Protein AF-0000000073275714 (afdb_homodimer)

Organism: Proteus mirabilis (strain HI4320) (NCBI:txid529507)

Secondary structure (DSSP, 8-state):
-GGGTTTTTSSPPPPHHHHHHHHHHHHHHHHT-HHHHHHHHT--HHHHHHHHHHHHHHHTS--EEE-SS-EEE-HHHHHHHHHHHHHHHHHHHHHHHHHHTS--EEEEEEE-HHHIIIIIGGGHHHHHHH-TTEEEEEEE-SSPP-TTTS--SEEEEEES---TTSEEEEEEEEEEEEEB-HHHHHHTT-TT-GGGGGGSEEEEETTSSSTT-TTHHHHHHHHHHT----S-SEEEEES-HHHHHHHHHTTS-EEEEEGGGSHHHHHTTSSB--STT--EEEEEEEEEEES-SS--HHHHHHHHHHHHHHHHH-/-TTSTTTTTSSPPPPHHHHHHHHHHHHHHHHT-HHHHHHHHT--HHHHHHHHHHHHHHHTS--EEE-SS-EEE-HHHHHHHHHHHHHHHHHHHHHHHHHHTS--EEEEEEE-HHHIIIIIGGGHHHHHHH-TTEEEEEEE-SSPP-TTTS--SEEEEEES---TTSEEEEEEEEEEEEEB-HHHHHHTT-TT-GGGGGGSEEEEETTSSSTT-TTHHHHHHHHHHT----S-SEEEEES-HHHHHHHHHTTS-EEEEEGGGSHHHHHTTSSB--STT--EEEEEEEEEEES-SS--HHHHHHHHHHHHHHHHH-

Sequence (628 aa):
MFGSSNVILRNKRLSSYQLARLHTFEATGRHLSFALAAEELSLTPSAISHRINTLEKELGIKLFNRFHRRIELTEEGERIYWALKKTLEDINQEILDIYNQEISGVLTVYSRPSIAQCWLVPRISDFTQRYPSIELNLLTGNDDINFRGYGIDLAIYFDDKHLKNLYCEDLISESIIPVCSPEYAARHELVGNIHHLANCTLLHDRQAWSNNSDFDEWRAWSEYMGLGLFPNKSNICFDRSDLAVIAAVNHSGVAMGRKRLIQKQLANNELIVPFDNCEFFCAQRYYLVTRDEKSNAKVQLFIQWLKKQILQGMMFGSSNVILRNKRLSSYQLARLHTFEATGRHLSFALAAEELSLTPSAISHRINTLEKELGIKLFNRFHRRIELTEEGERIYWALKKTLEDINQEILDIYNQEISGVLTVYSRPSIAQCWLVPRISDFTQRYPSIELNLLTGNDDINFRGYGIDLAIYFDDKHLKNLYCEDLISESIIPVCSPEYAARHELVGNIHHLANCTLLHDRQAWSNNSDFDEWRAWSEYMGLGLFPNKSNICFDRSDLAVIAAVNHSGVAMGRKRLIQKQLANNELIVPFDNCEFFCAQRYYLVTRDEKSNAKVQLFIQWLKKQILQGM

pLDDT: mean 84.92, std 15.67, range [21.7, 98.88]

InterPro domains:
  IPR000847 LysR, HTH, N-terminal domain [PF00126] (20-78)
  IPR000847 LysR, HTH, N-terminal domain [PR00039] (34-45)
  IPR000847 LysR, HTH, N-terminal domain [PR00039] (45-55)
  IPR000847 LysR, HTH, N-terminal domain [PR00039] (55-66)
  IPR000847 LysR, HTH, N-terminal domain [PS50931] (17-74)
  IPR005119 LysR, substrate-binding [PF03466] (101-309)
  IPR011781 D-serine deaminase transcriptional activator [TIGR02036] (10-310)
  IPR036388 Winged helix-like DNA-binding domain superfamily [G3DSA:1.10.10.10] (9-97)
  IPR036390 Winged helix DNA-binding domain superfamily [SSF46785] (17-93)
  IPR058163 LysR-type transcriptional regulator, proteobacterial-type [PTHR30537] (18-310)

Structure (mmCIF, N/CA/C/O backbone):
data_AF-0000000073275714-model_v1
#
loop_
_entity.id
_entity.type
_entity.pdbx_description
1 polymer 'D-serine deaminase activator (LysR-family transcriptional regulator)'
#
loop_
_atom_site.group_PDB
_atom_site.id
_atom_site.type_symbol
_atom_site.label_atom_id
_atom_site.label_alt_id
_atom_site.label_comp_id
_atom_site.label_asym_id
_atom_site.label_entity_id
_atom_site.label_seq_id
_atom_site.pdbx_PDB_ins_code
_atom_site.Cartn_x
_atom_site.Cartn_y
_atom_site.Cartn_z
_atom_site.occupancy
_atom_site.B_iso_or_equiv
_atom_site.auth_seq_id
_atom_site.auth_comp_id
_atom_site.auth_asym_id
_atom_site.auth_atom_id
_atom_site.pdbx_PDB_model_num
ATOM 1 N N . MET A 1 1 ? -3.967 7.305 -50.906 1 21.77 1 MET A N 1
ATOM 2 C CA . MET A 1 1 ? -3.979 5.852 -50.781 1 21.77 1 MET A CA 1
ATOM 3 C C . MET A 1 1 ? -3.658 5.438 -49.344 1 21.77 1 MET A C 1
ATOM 5 O O . MET A 1 1 ? -3.1 4.363 -49.125 1 21.77 1 MET A O 1
ATOM 9 N N . PHE A 1 2 ? -3.762 6.402 -48.344 1 28.66 2 PHE A N 1
ATOM 10 C CA . PHE A 1 2 ? -3.578 6.445 -46.906 1 28.66 2 PHE A CA 1
ATOM 11 C C . PHE A 1 2 ? -4.492 5.445 -46.219 1 28.66 2 PHE A C 1
ATOM 13 O O . PHE A 1 2 ? -4.668 5.496 -45 1 28.66 2 PHE A O 1
ATOM 20 N N . GLY A 1 3 ? -5.242 4.707 -46.969 1 31.84 3 GLY A N 1
ATOM 21 C CA . GLY A 1 3 ? -6.332 3.844 -46.562 1 31.84 3 GLY A CA 1
ATOM 22 C C . GLY A 1 3 ? -5.883 2.713 -45.656 1 31.84 3 GLY A C 1
ATOM 23 O O . GLY A 1 3 ? -6.695 2.135 -44.906 1 31.84 3 GLY A O 1
ATOM 24 N N . SER A 1 4 ? -4.785 2.082 -45.969 1 34.78 4 SER A N 1
ATOM 25 C CA . SER A 1 4 ? -4.383 0.765 -45.469 1 34.78 4 SER A CA 1
ATOM 26 C C . SER A 1 4 ? -3.824 0.842 -44.062 1 34.78 4 SER A C 1
ATOM 28 O O . SER A 1 4 ? -3.404 -0.171 -43.5 1 34.78 4 SER A O 1
ATOM 30 N N . SER A 1 5 ? -3.475 1.97 -43.625 1 36.91 5 SER A N 1
ATOM 31 C CA . 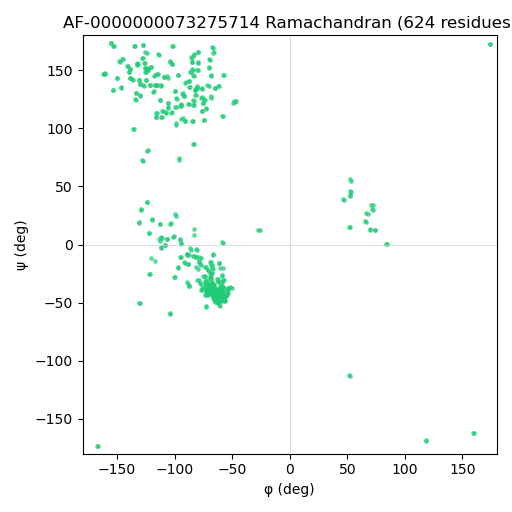SER A 1 5 ? -2.594 2.143 -42.469 1 36.91 5 SER A CA 1
ATOM 32 C C . SER A 1 5 ? -3.307 1.791 -41.188 1 36.91 5 SER A C 1
ATOM 34 O O . SER A 1 5 ? -2.672 1.669 -40.125 1 36.91 5 SER A O 1
ATOM 36 N N . ASN A 1 6 ? -4.648 2.027 -41.156 1 36.81 6 ASN A N 1
ATOM 37 C CA . ASN A 1 6 ? -5.457 1.965 -39.938 1 36.81 6 ASN A CA 1
ATOM 38 C C . ASN A 1 6 ? -5.863 0.532 -39.625 1 36.81 6 ASN A C 1
ATOM 40 O O . ASN A 1 6 ? -6.867 0.307 -38.938 1 36.81 6 ASN A O 1
ATOM 44 N N . VAL A 1 7 ? -5.316 -0.442 -40.219 1 35.78 7 VAL A N 1
ATOM 45 C CA . VAL A 1 7 ? -5.746 -1.837 -40.219 1 35.78 7 VAL A CA 1
ATOM 46 C C . VAL A 1 7 ? -5.688 -2.387 -38.781 1 35.78 7 VAL A C 1
ATOM 48 O O . VAL A 1 7 ? -6.57 -3.139 -38.375 1 35.78 7 VAL A O 1
ATOM 51 N N . ILE A 1 8 ? -4.621 -2.066 -38.094 1 41.41 8 ILE A N 1
ATOM 52 C CA . ILE A 1 8 ? -4.551 -2.693 -36.781 1 41.41 8 ILE A CA 1
ATOM 53 C C . ILE A 1 8 ? -5.715 -2.213 -35.938 1 41.41 8 ILE A C 1
ATOM 55 O O . ILE A 1 8 ? -6.191 -2.943 -35.062 1 41.41 8 ILE A O 1
ATOM 59 N N . LEU A 1 9 ? -6.23 -0.969 -36.156 1 40.66 9 LEU A N 1
ATOM 60 C CA . LEU A 1 9 ? -7.262 -0.404 -35.312 1 40.66 9 LEU A CA 1
ATOM 61 C C . LEU A 1 9 ? -8.641 -0.952 -35.656 1 40.66 9 LEU A C 1
ATOM 63 O O . LEU A 1 9 ? -9.602 -0.761 -34.938 1 40.66 9 LEU A O 1
ATOM 67 N N . ARG A 1 10 ? -8.805 -1.305 -37.031 1 38.06 10 ARG A N 1
ATOM 68 C CA . ARG A 1 10 ? -10.148 -1.757 -37.375 1 38.06 10 ARG A CA 1
ATOM 69 C C . ARG A 1 10 ? -10.352 -3.215 -36.969 1 38.06 10 ARG A C 1
ATOM 71 O O . ARG A 1 10 ? -9.398 -3.982 -36.875 1 38.06 10 ARG A O 1
ATOM 78 N N . ASN A 1 11 ? -11.477 -3.58 -36.344 1 38.34 11 ASN A N 1
ATOM 79 C CA . ASN A 1 11 ? -12.008 -4.828 -35.812 1 38.34 11 ASN A CA 1
ATOM 80 C C . ASN A 1 11 ? -11.414 -6.039 -36.531 1 38.34 11 ASN A C 1
ATOM 82 O O . ASN A 1 11 ? -12.055 -7.09 -36.625 1 38.34 11 ASN A O 1
ATOM 86 N N . LYS A 1 12 ? -10.422 -5.879 -37.281 1 44.28 12 LYS A N 1
ATOM 87 C CA . LYS A 1 12 ? -9.945 -7.043 -38 1 44.28 12 LYS A CA 1
ATOM 88 C C . LYS A 1 12 ? -8.891 -7.805 -37.219 1 44.28 12 LYS A C 1
ATOM 90 O O . LYS A 1 12 ? -8.188 -7.219 -36.375 1 44.28 12 LYS A O 1
ATOM 95 N N . ARG A 1 13 ? -9.031 -9.195 -37.312 1 46.12 13 ARG A N 1
ATOM 96 C CA . ARG A 1 13 ? -8.141 -10.203 -36.75 1 46.12 13 ARG A CA 1
ATOM 97 C C . ARG A 1 13 ? -6.684 -9.898 -37.0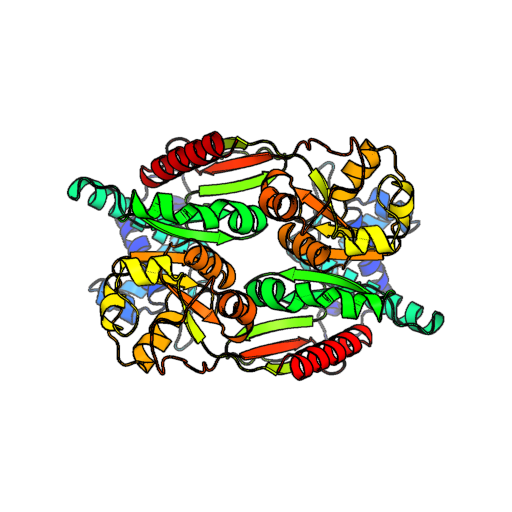94 1 46.12 13 ARG A C 1
ATOM 99 O O . ARG A 1 13 ? -6.379 -9.492 -38.219 1 46.12 13 ARG A O 1
ATOM 106 N N . LEU A 1 14 ? -5.84 -9.781 -36.094 1 54.06 14 LEU A N 1
ATOM 107 C CA . LEU A 1 14 ? -4.41 -9.609 -36.312 1 54.06 14 LEU A CA 1
ATOM 108 C C . LEU A 1 14 ? -3.9 -10.633 -37.344 1 54.06 14 LEU A C 1
ATOM 110 O O . LEU A 1 14 ? -4.211 -11.828 -37.219 1 54.06 14 LEU A O 1
ATOM 114 N N . SER A 1 15 ? -3.287 -10.18 -38.438 1 56.16 15 SER A N 1
ATOM 115 C CA . SER A 1 15 ? -2.674 -11.078 -39.406 1 56.16 15 SER A CA 1
ATOM 116 C C . SER A 1 15 ? -1.427 -11.742 -38.844 1 56.16 15 SER A C 1
ATOM 118 O O . SER A 1 15 ? -0.913 -11.32 -37.812 1 56.16 15 SER A O 1
ATOM 120 N N . SER A 1 16 ? -0.996 -12.922 -39.469 1 58.28 16 SER A N 1
ATOM 121 C CA . SER A 1 16 ? 0.219 -13.625 -39.062 1 58.28 16 SER A CA 1
ATOM 122 C C . SER A 1 16 ? 1.416 -12.68 -39.031 1 58.28 16 SER A C 1
ATOM 124 O O . SER A 1 16 ? 2.277 -12.789 -38.156 1 58.28 16 SER A O 1
ATOM 126 N N . TYR A 1 17 ? 1.44 -11.75 -39.969 1 61.88 17 TYR A N 1
ATOM 127 C CA . TYR A 1 17 ? 2.551 -10.805 -40.031 1 61.88 17 TYR A CA 1
ATOM 128 C C . TYR A 1 17 ? 2.506 -9.812 -38.875 1 61.88 17 TYR A C 1
ATOM 130 O O . TYR A 1 17 ? 3.539 -9.492 -38.281 1 61.88 17 TYR A O 1
ATOM 138 N N . GLN A 1 18 ? 1.31 -9.453 -38.594 1 61.62 18 GLN A N 1
ATOM 139 C CA . GLN A 1 18 ? 1.142 -8.531 -37.5 1 61.62 18 GLN A CA 1
ATOM 140 C C . GLN A 1 18 ? 1.51 -9.195 -36.156 1 61.62 18 GLN A C 1
ATOM 142 O O . GLN A 1 18 ? 2.133 -8.57 -35.312 1 61.62 18 GLN A O 1
ATOM 147 N N . LEU A 1 19 ? 1.17 -10.422 -36.094 1 64.62 19 LEU A N 1
ATOM 148 C CA . LEU A 1 19 ? 1.508 -11.172 -34.875 1 64.62 19 LEU A CA 1
ATOM 149 C C . LEU A 1 19 ? 3.018 -11.328 -34.75 1 64.62 19 LEU A C 1
ATOM 151 O O . LEU A 1 19 ? 3.559 -11.234 -33.625 1 64.62 19 LEU A O 1
ATOM 155 N N . ALA A 1 20 ? 3.666 -11.523 -35.844 1 72.88 20 ALA A N 1
ATOM 156 C CA . ALA A 1 20 ? 5.121 -11.648 -35.844 1 72.88 20 ALA A CA 1
ATOM 157 C C . ALA A 1 20 ? 5.781 -10.344 -35.406 1 72.88 20 ALA A C 1
ATOM 159 O O . ALA A 1 20 ? 6.766 -10.352 -34.656 1 72.88 20 ALA A O 1
ATOM 160 N N . ARG A 1 21 ? 5.211 -9.328 -35.906 1 76.12 21 ARG A N 1
ATOM 161 C CA . ARG A 1 21 ? 5.758 -8.023 -35.531 1 76.12 21 ARG A CA 1
ATOM 162 C C . ARG A 1 21 ? 5.523 -7.707 -34.062 1 76.12 21 ARG A C 1
ATOM 164 O O . ARG A 1 21 ? 6.395 -7.148 -33.406 1 76.12 21 ARG A O 1
ATOM 171 N N . LEU A 1 22 ? 4.395 -8.117 -33.625 1 75.81 22 LEU A N 1
ATOM 172 C CA . LEU A 1 22 ? 4.094 -7.922 -32.219 1 75.81 22 LEU A CA 1
ATOM 173 C C . LEU A 1 22 ? 4.996 -8.789 -31.344 1 75.81 22 LEU A C 1
ATOM 175 O O . LEU A 1 22 ? 5.434 -8.359 -30.281 1 75.81 22 LEU A O 1
ATOM 179 N N . HIS A 1 23 ? 5.207 -9.914 -31.859 1 77.56 23 HIS A N 1
ATOM 180 C CA . HIS A 1 23 ? 6.141 -10.781 -31.156 1 77.56 23 HIS A CA 1
ATOM 181 C C . HIS A 1 23 ? 7.543 -10.188 -31.125 1 77.56 23 HIS A C 1
ATOM 183 O O . HIS A 1 23 ? 8.234 -10.258 -30.109 1 77.56 23 HIS A O 1
ATOM 189 N N . THR A 1 24 ? 7.934 -9.617 -32.219 1 82 24 THR A N 1
ATOM 190 C CA . THR A 1 24 ? 9.219 -8.93 -32.312 1 82 24 THR A CA 1
ATOM 191 C C . THR A 1 24 ? 9.281 -7.781 -31.312 1 82 24 THR A C 1
ATOM 193 O O . THR A 1 24 ? 10.297 -7.586 -30.641 1 82 24 THR A O 1
ATOM 196 N N . PHE A 1 25 ? 8.203 -7.062 -31.219 1 88.06 25 PHE A N 1
ATOM 197 C CA . PHE A 1 25 ? 8.102 -5.953 -30.266 1 88.06 25 PHE A CA 1
ATOM 198 C C . PHE A 1 25 ? 8.227 -6.449 -28.828 1 88.06 25 PHE A C 1
ATOM 200 O O . PHE A 1 25 ? 8.961 -5.867 -28.031 1 88.06 25 PHE A O 1
ATOM 207 N N . GLU A 1 26 ? 7.5 -7.441 -28.578 1 81.38 26 GLU A N 1
ATOM 208 C CA . GLU A 1 26 ? 7.535 -8 -27.219 1 81.38 26 GLU A CA 1
ATOM 209 C C . GLU A 1 26 ? 8.953 -8.43 -26.844 1 81.38 26 GLU A C 1
ATOM 211 O O . GLU A 1 26 ? 9.422 -8.133 -25.75 1 81.38 26 GLU A O 1
ATOM 216 N N . ALA A 1 27 ? 9.656 -9.156 -27.672 1 82.38 27 ALA A N 1
ATOM 217 C CA . ALA A 1 27 ? 11.023 -9.602 -27.422 1 82.38 27 ALA A CA 1
ATOM 218 C C . ALA A 1 27 ? 11.969 -8.414 -27.25 1 82.38 27 ALA A C 1
ATOM 220 O O . ALA A 1 27 ? 12.805 -8.398 -26.359 1 82.38 27 ALA A O 1
ATOM 221 N N . THR A 1 28 ? 11.758 -7.453 -28.078 1 87.06 28 THR A N 1
ATOM 222 C CA . THR A 1 28 ? 12.609 -6.266 -28.031 1 87.06 28 THR A CA 1
ATOM 223 C C . THR A 1 28 ? 12.359 -5.488 -26.734 1 87.06 28 THR A C 1
ATOM 225 O O . THR A 1 28 ? 13.297 -4.996 -26.109 1 87.06 28 THR A O 1
ATOM 228 N N . GLY A 1 29 ? 11.102 -5.402 -26.438 1 85.06 29 GLY A N 1
ATOM 229 C CA . GLY A 1 29 ? 10.727 -4.723 -25.203 1 85.06 29 GLY A CA 1
ATOM 230 C C . GLY A 1 29 ? 11.227 -5.43 -23.953 1 85.06 29 GLY A C 1
ATOM 231 O O . GLY A 1 29 ? 11.633 -4.781 -22.984 1 85.06 29 GLY A O 1
ATOM 232 N N . ARG A 1 30 ? 11.156 -6.652 -24.016 1 80.31 30 ARG A N 1
ATOM 233 C CA . ARG A 1 30 ? 11.609 -7.465 -22.891 1 80.31 30 ARG A CA 1
ATOM 234 C C . ARG A 1 30 ? 13.109 -7.332 -22.688 1 80.31 30 ARG A C 1
ATOM 236 O O . ARG A 1 30 ? 13.578 -7.184 -21.562 1 80.31 30 ARG A O 1
ATOM 243 N N . HIS A 1 31 ? 13.828 -7.309 -23.703 1 79.38 31 HIS A N 1
ATOM 244 C CA . HIS A 1 31 ? 15.281 -7.234 -23.656 1 79.38 31 HIS A CA 1
ATOM 245 C C . HIS A 1 31 ? 15.758 -5.785 -23.609 1 79.38 31 HIS A C 1
ATOM 247 O O . HIS A 1 31 ? 16.906 -5.516 -23.234 1 79.38 31 HIS A O 1
ATOM 253 N N . LEU A 1 32 ? 14.852 -4.93 -23.969 1 85.69 32 LEU A N 1
ATOM 254 C CA . LEU A 1 32 ? 15.188 -3.527 -24.188 1 85.69 32 LEU A CA 1
ATOM 255 C C . LEU A 1 32 ? 16.438 -3.395 -25.031 1 85.69 32 LEU A C 1
ATOM 257 O O . LEU A 1 32 ? 17.328 -2.586 -24.734 1 85.69 32 LEU A O 1
ATOM 261 N N . SER A 1 33 ? 16.547 -4.215 -25.953 1 87.75 33 SER A N 1
ATOM 262 C CA . SER A 1 33 ? 17.688 -4.27 -26.875 1 87.75 33 SER A CA 1
ATOM 263 C C . SER A 1 33 ? 17.281 -4.871 -28.219 1 87.75 33 SER A C 1
ATOM 265 O O . SER A 1 33 ? 16.734 -5.973 -28.266 1 87.75 33 SER A O 1
ATOM 267 N N . PHE A 1 34 ? 17.688 -4.223 -29.344 1 88.81 34 PHE A N 1
ATOM 268 C CA . PHE A 1 34 ? 17.438 -4.738 -30.672 1 88.81 34 PHE A CA 1
ATOM 269 C C . PHE A 1 34 ? 18.344 -5.934 -30.969 1 88.81 34 PHE A C 1
ATOM 271 O O . PHE A 1 34 ? 17.906 -6.898 -31.609 1 88.81 34 PHE A O 1
ATOM 278 N N . ALA A 1 35 ? 19.516 -5.832 -30.406 1 89.12 35 ALA A N 1
ATOM 279 C CA . ALA A 1 35 ? 20.484 -6.895 -30.672 1 89.12 35 ALA A CA 1
ATOM 280 C C . ALA A 1 35 ? 20.078 -8.188 -29.969 1 89.12 35 ALA A C 1
ATOM 282 O O . ALA A 1 35 ? 20.109 -9.266 -30.578 1 89.12 35 ALA A O 1
ATOM 283 N N . LEU A 1 36 ? 19.672 -8.094 -28.797 1 88.62 36 LEU A N 1
ATOM 284 C CA . LEU A 1 36 ? 19.297 -9.273 -28.031 1 88.62 36 LEU A CA 1
ATOM 285 C C . LEU A 1 36 ? 18.016 -9.891 -28.562 1 88.62 36 LEU A C 1
ATOM 287 O O . LEU A 1 36 ? 17.875 -11.117 -28.609 1 88.62 36 LEU A O 1
ATOM 291 N N . ALA A 1 37 ? 17.156 -9.016 -28.938 1 89.25 37 ALA A N 1
ATOM 292 C CA . ALA A 1 37 ? 15.938 -9.508 -29.562 1 89.25 37 ALA A CA 1
ATOM 293 C C . ALA A 1 37 ? 16.234 -10.242 -30.859 1 89.25 37 ALA A C 1
ATOM 295 O O . ALA A 1 37 ? 15.625 -11.273 -31.156 1 89.25 37 ALA A O 1
ATOM 296 N N . ALA A 1 38 ? 17.141 -9.766 -31.609 1 88.56 38 ALA A N 1
ATOM 297 C CA . ALA A 1 38 ? 17.547 -10.383 -32.875 1 88.56 38 ALA A CA 1
ATOM 298 C C . ALA A 1 38 ? 18.141 -11.773 -32.625 1 88.56 38 ALA A C 1
ATOM 300 O O . ALA A 1 38 ? 17.828 -12.711 -33.375 1 88.56 38 ALA A O 1
ATOM 301 N N . GLU A 1 39 ? 18.922 -11.883 -31.656 1 86.31 39 GLU A N 1
ATOM 302 C CA . GLU A 1 39 ? 19.516 -13.164 -31.297 1 86.31 39 GLU A CA 1
ATOM 303 C C . GLU A 1 39 ? 18.438 -14.18 -30.906 1 86.31 39 GLU A C 1
ATOM 305 O O . GLU A 1 39 ? 18.453 -15.32 -31.359 1 86.31 39 GLU A O 1
ATOM 310 N N . GLU A 1 40 ? 17.5 -13.688 -30.141 1 84.06 40 GLU A N 1
ATOM 311 C CA . GLU A 1 40 ? 16.422 -14.57 -29.688 1 84.06 40 GLU A CA 1
ATOM 312 C C . GLU A 1 40 ? 15.555 -15.047 -30.844 1 84.06 40 GLU A C 1
ATOM 314 O O . GLU A 1 40 ? 15.156 -16.203 -30.891 1 84.06 40 GLU A O 1
ATOM 319 N N . LEU A 1 41 ? 15.281 -14.172 -31.734 1 83.44 41 LEU A N 1
ATOM 320 C CA . LEU A 1 41 ? 14.312 -14.461 -32.781 1 83.44 41 LEU A CA 1
ATOM 321 C C . LEU A 1 41 ? 15.016 -14.961 -34.031 1 83.44 41 LEU A C 1
ATOM 323 O O . LEU A 1 41 ? 14.359 -15.227 -35.062 1 83.44 41 LEU A O 1
ATOM 327 N N . SER A 1 42 ? 16.359 -15.141 -33.906 1 85.94 42 SER A N 1
ATOM 328 C CA . SER A 1 42 ? 17.172 -15.594 -35.031 1 85.94 42 SER A CA 1
ATOM 329 C C . SER A 1 42 ? 16.953 -14.719 -36.281 1 85.94 42 SER A C 1
ATOM 331 O O . SER A 1 42 ? 16.688 -15.227 -37.375 1 85.94 42 SER A O 1
ATOM 333 N N . LEU A 1 43 ? 16.969 -13.438 -36.031 1 84.81 43 LEU A N 1
ATOM 334 C CA . LEU A 1 43 ? 16.891 -12.398 -37.062 1 84.81 43 LEU A CA 1
ATOM 335 C C . LEU A 1 43 ? 18.062 -11.438 -36.938 1 84.81 43 LEU A C 1
ATOM 337 O O . LEU A 1 43 ? 18.859 -11.516 -36 1 84.81 43 LEU A O 1
ATOM 341 N N . THR A 1 44 ? 18.312 -10.633 -37.938 1 85.88 44 THR A N 1
ATOM 342 C CA . THR A 1 44 ? 19.312 -9.586 -37.844 1 85.88 44 THR A CA 1
ATOM 343 C C . THR A 1 44 ? 18.766 -8.367 -37.094 1 85.88 44 THR A C 1
ATOM 345 O O . THR A 1 44 ? 17.562 -8.117 -37.125 1 85.88 44 THR A O 1
ATOM 348 N N . PRO A 1 45 ? 19.672 -7.668 -36.438 1 89.88 45 PRO A N 1
ATOM 349 C CA . PRO A 1 45 ? 19.219 -6.43 -35.812 1 89.88 45 PRO A CA 1
ATOM 350 C C . PRO A 1 45 ? 18.516 -5.484 -36.781 1 89.88 45 PRO A C 1
ATOM 352 O O . PRO A 1 45 ? 17.562 -4.805 -36.406 1 89.88 45 PRO A O 1
ATOM 355 N N . SER A 1 46 ? 18.984 -5.43 -37.969 1 89.62 46 SER A N 1
ATOM 356 C CA . SER A 1 46 ? 18.344 -4.586 -38.969 1 89.62 46 SER A CA 1
ATOM 357 C C . SER A 1 46 ? 16.906 -5.035 -39.25 1 89.62 46 SER A C 1
ATOM 359 O O . SER A 1 46 ? 16.016 -4.207 -39.438 1 89.62 46 SER A O 1
ATOM 361 N N . ALA A 1 47 ? 16.719 -6.301 -39.281 1 85.62 47 ALA A N 1
ATOM 362 C CA . ALA A 1 47 ? 15.375 -6.855 -39.469 1 85.62 47 ALA A CA 1
ATOM 363 C C . ALA A 1 47 ? 14.453 -6.512 -38.312 1 85.62 47 ALA A C 1
ATOM 365 O O . ALA A 1 47 ? 13.281 -6.18 -38.5 1 85.62 47 ALA A O 1
ATOM 366 N N . ILE A 1 48 ? 15 -6.656 -37.094 1 89.5 48 ILE A N 1
ATOM 367 C CA . ILE A 1 48 ? 14.242 -6.281 -35.906 1 89.5 48 ILE A CA 1
ATOM 368 C C . ILE A 1 48 ? 13.828 -4.812 -36 1 89.5 48 ILE A C 1
ATOM 370 O O . ILE A 1 48 ? 12.664 -4.473 -35.781 1 89.5 48 ILE A O 1
ATOM 374 N N . SER A 1 49 ? 14.797 -3.992 -36.344 1 90.88 49 SER A N 1
ATOM 375 C CA . SER A 1 49 ? 14.539 -2.559 -36.469 1 90.88 49 SER A CA 1
ATOM 376 C C . SER A 1 49 ? 13.469 -2.273 -37.5 1 90.88 49 SER A C 1
ATOM 378 O O . SER A 1 49 ? 12.57 -1.463 -37.281 1 90.88 49 SER A O 1
ATOM 380 N N . HIS A 1 50 ? 13.578 -2.936 -38.531 1 88.5 50 HIS A N 1
ATOM 381 C CA . HIS A 1 50 ? 12.609 -2.756 -39.625 1 88.5 50 HIS A CA 1
ATOM 382 C C . HIS A 1 50 ? 11.211 -3.186 -39.188 1 88.5 50 HIS A C 1
ATOM 384 O O . HIS A 1 50 ? 10.234 -2.492 -39.469 1 88.5 50 HIS A O 1
ATOM 390 N N . ARG A 1 51 ? 11.109 -4.324 -38.594 1 86.06 51 ARG A N 1
ATOM 391 C CA . ARG A 1 51 ? 9.828 -4.836 -38.125 1 86.06 51 ARG A CA 1
ATOM 392 C C . ARG A 1 51 ? 9.188 -3.879 -37.125 1 86.06 51 ARG A C 1
ATOM 394 O O . ARG A 1 51 ? 7.977 -3.633 -37.188 1 86.06 51 ARG A O 1
ATOM 401 N N . ILE A 1 52 ? 10.039 -3.355 -36.219 1 89.88 52 ILE A N 1
ATOM 402 C CA . ILE A 1 52 ? 9.555 -2.432 -35.219 1 89.88 52 ILE A CA 1
ATOM 403 C C . ILE A 1 52 ? 9.086 -1.135 -35.875 1 89.88 52 ILE A C 1
ATOM 405 O O . ILE A 1 52 ? 8.023 -0.61 -35.531 1 89.88 52 ILE A O 1
ATOM 409 N N . ASN A 1 53 ? 9.883 -0.658 -36.781 1 89.62 53 ASN A N 1
ATOM 410 C CA . ASN A 1 53 ? 9.516 0.562 -37.5 1 89.62 53 ASN A CA 1
ATOM 411 C C . ASN A 1 53 ? 8.211 0.396 -38.25 1 89.62 53 ASN A C 1
ATOM 413 O O . ASN A 1 53 ? 7.367 1.297 -38.25 1 89.62 53 ASN A O 1
ATOM 417 N N . THR A 1 54 ? 8.109 -0.697 -38.875 1 83.81 54 THR A N 1
ATOM 418 C CA . THR A 1 54 ? 6.891 -0.988 -39.594 1 83.81 54 THR A CA 1
ATOM 419 C C . THR A 1 54 ? 5.688 -1.05 -38.656 1 83.81 54 THR A C 1
ATOM 421 O O . THR A 1 54 ? 4.621 -0.519 -38.969 1 83.81 54 THR A O 1
ATOM 424 N N . LEU A 1 55 ? 5.871 -1.763 -37.594 1 82.62 55 LEU A N 1
ATOM 425 C CA . LEU A 1 55 ? 4.809 -1.866 -36.594 1 82.62 55 LEU A CA 1
ATOM 426 C C . LEU A 1 55 ? 4.402 -0.486 -36.094 1 82.62 55 LEU A C 1
ATOM 428 O O . LEU A 1 55 ? 3.211 -0.189 -35.969 1 82.62 55 LEU A O 1
ATOM 432 N N . GLU A 1 56 ? 5.402 0.331 -35.781 1 87.5 56 GLU A N 1
ATOM 433 C CA . GLU A 1 56 ? 5.141 1.684 -35.281 1 87.5 56 GLU A CA 1
ATOM 434 C C . GLU A 1 56 ? 4.391 2.506 -36.344 1 87.5 56 GLU A C 1
ATOM 436 O O . GLU A 1 56 ? 3.479 3.262 -36 1 87.5 56 GLU A O 1
ATOM 441 N N . LYS A 1 57 ? 4.758 2.336 -37.531 1 80.06 57 LYS A N 1
ATOM 442 C CA . LYS A 1 57 ? 4.09 3.025 -38.625 1 80.06 57 LYS A CA 1
ATOM 443 C C . LYS A 1 57 ? 2.641 2.572 -38.781 1 80.06 57 LYS A C 1
ATOM 445 O O . LYS A 1 57 ? 1.742 3.395 -38.969 1 80.06 57 LYS A O 1
ATOM 450 N N . GLU A 1 58 ? 2.477 1.346 -38.688 1 73.88 58 GLU A N 1
ATOM 451 C CA . GLU A 1 58 ? 1.136 0.781 -38.812 1 73.88 58 GLU A CA 1
ATOM 452 C C . GLU A 1 58 ? 0.232 1.248 -37.656 1 73.88 58 GLU A C 1
ATOM 454 O O . GLU A 1 58 ? -0.959 1.49 -37.875 1 73.88 58 GLU A O 1
ATOM 459 N N . LEU A 1 59 ? 0.883 1.268 -36.5 1 72.81 59 LEU A N 1
ATOM 460 C CA . LEU A 1 59 ? 0.122 1.651 -35.312 1 72.81 59 LEU A CA 1
ATOM 461 C C . LEU A 1 59 ? -0.024 3.168 -35.25 1 72.81 59 LEU A C 1
ATOM 463 O O . LEU A 1 59 ? -0.913 3.672 -34.531 1 72.81 59 LEU A O 1
ATOM 467 N N . GLY A 1 60 ? 0.816 3.848 -35.906 1 75.81 60 GLY A N 1
ATOM 468 C CA . GLY A 1 60 ? 0.822 5.301 -35.844 1 75.81 60 GLY A CA 1
ATOM 469 C C . GLY A 1 60 ? 1.379 5.844 -34.531 1 75.81 60 GLY A C 1
ATOM 470 O O . GLY A 1 60 ? 1.077 6.977 -34.156 1 75.81 60 GLY A O 1
ATOM 471 N N . ILE A 1 61 ? 1.992 4.984 -33.781 1 79.19 61 ILE A N 1
ATOM 472 C CA . ILE A 1 61 ? 2.596 5.414 -32.531 1 79.19 61 ILE A CA 1
ATOM 473 C C . ILE A 1 61 ? 4.012 4.859 -32.406 1 79.19 61 ILE A C 1
ATOM 475 O O . ILE A 1 61 ? 4.34 3.85 -33.031 1 79.19 61 ILE A O 1
ATOM 479 N N . LYS A 1 62 ? 4.801 5.586 -31.625 1 87.5 62 LYS A N 1
ATOM 480 C CA . LYS A 1 62 ? 6.129 5.082 -31.297 1 87.5 62 LYS A CA 1
ATOM 481 C C . LYS A 1 62 ? 6.086 4.164 -30.078 1 87.5 62 LYS A C 1
ATOM 483 O O . LYS A 1 62 ? 5.379 4.438 -29.109 1 87.5 62 LYS A O 1
ATOM 488 N N . LEU A 1 63 ? 6.809 3.086 -30.266 1 87.25 63 LEU A N 1
ATOM 489 C CA . LEU A 1 63 ? 6.836 2.098 -29.188 1 87.25 63 LEU A CA 1
ATOM 490 C C . LEU A 1 63 ? 8.109 2.227 -28.359 1 87.25 63 LEU A C 1
ATOM 492 O O . LEU A 1 63 ? 8.133 1.855 -27.188 1 87.25 63 LEU A O 1
ATOM 496 N N . PHE A 1 64 ? 9.172 2.713 -29.031 1 91.06 64 PHE A N 1
ATOM 497 C CA . PHE A 1 64 ? 10.453 2.852 -28.344 1 91.06 64 PHE A CA 1
ATOM 498 C C . PHE A 1 64 ? 10.992 4.27 -28.484 1 91.06 64 PHE A C 1
ATOM 500 O O . PHE A 1 64 ? 10.852 4.891 -29.547 1 91.06 64 PHE A O 1
ATOM 507 N N . ASN A 1 65 ? 11.492 4.754 -27.312 1 86.5 65 ASN A N 1
ATOM 508 C CA . ASN A 1 65 ? 12.453 5.852 -27.375 1 86.5 65 ASN A CA 1
ATOM 509 C C . ASN A 1 65 ? 13.867 5.344 -27.609 1 86.5 65 ASN A C 1
ATOM 511 O O . ASN A 1 65 ? 14.375 4.512 -26.844 1 86.5 65 ASN A O 1
ATOM 515 N N . ARG A 1 66 ? 14.383 5.816 -28.703 1 82.94 66 ARG A N 1
ATOM 516 C CA . ARG A 1 66 ? 15.703 5.324 -29.078 1 82.94 66 ARG A CA 1
ATOM 517 C C . ARG A 1 66 ? 16.781 6.348 -28.734 1 82.94 66 ARG A C 1
ATOM 519 O O . ARG A 1 66 ? 16.703 7.504 -29.156 1 82.94 66 ARG A O 1
ATOM 526 N N . PHE A 1 67 ? 17.578 5.988 -27.859 1 78.25 67 PHE A N 1
ATOM 527 C CA . PHE A 1 67 ? 18.766 6.766 -27.531 1 78.25 67 PHE A CA 1
ATOM 528 C C . PHE A 1 67 ? 20.016 6.141 -28.141 1 78.25 67 PHE A C 1
ATOM 530 O O . PHE A 1 67 ? 19.922 5.137 -28.844 1 78.25 67 PHE A O 1
ATOM 537 N N . HIS A 1 68 ? 21.188 6.852 -28.078 1 74.12 68 HIS A N 1
ATOM 538 C CA . HIS A 1 68 ? 22.391 6.387 -28.75 1 74.12 68 HIS A CA 1
ATOM 539 C C . HIS A 1 68 ? 22.75 4.961 -28.328 1 74.12 68 HIS A C 1
ATOM 541 O O . HIS A 1 68 ? 23.094 4.129 -29.172 1 74.12 68 HIS A O 1
ATOM 547 N N . ARG A 1 69 ? 22.656 4.531 -27.078 1 75.5 69 ARG A N 1
ATOM 548 C CA . ARG A 1 69 ? 23.078 3.191 -26.688 1 75.5 69 ARG A CA 1
ATOM 549 C C . ARG A 1 69 ? 22 2.492 -25.859 1 75.5 69 ARG A C 1
ATOM 551 O O . ARG A 1 69 ? 22.281 1.513 -25.172 1 75.5 69 ARG A O 1
ATOM 558 N N . ARG A 1 70 ? 20.906 2.979 -25.984 1 80 70 ARG A N 1
ATOM 559 C CA . ARG A 1 70 ? 19.875 2.307 -25.203 1 80 70 ARG A CA 1
ATOM 560 C C . ARG A 1 70 ? 18.484 2.631 -25.734 1 80 70 ARG A C 1
ATOM 562 O O . ARG A 1 70 ? 18.297 3.629 -26.438 1 80 70 ARG A O 1
ATOM 569 N N . ILE A 1 71 ? 17.547 1.608 -25.594 1 85.81 71 ILE A N 1
ATOM 570 C CA . ILE A 1 71 ? 16.156 1.87 -25.953 1 85.81 71 ILE A CA 1
ATOM 571 C C . ILE A 1 71 ? 15.273 1.769 -24.703 1 85.81 71 ILE A C 1
ATOM 573 O O . ILE A 1 71 ? 15.617 1.067 -23.75 1 85.81 71 ILE A O 1
ATOM 577 N N . GLU A 1 72 ? 14.234 2.584 -24.688 1 86 72 GLU A N 1
ATOM 578 C CA . GLU A 1 72 ? 13.203 2.535 -23.641 1 86 72 GLU A CA 1
ATOM 579 C C . GLU A 1 72 ? 11.805 2.506 -24.25 1 86 72 GLU A C 1
ATOM 581 O O . GLU A 1 72 ? 11.578 3.08 -25.328 1 86 72 GLU A O 1
ATOM 586 N N . LEU A 1 73 ? 11.008 1.738 -23.625 1 85.62 73 LEU A N 1
ATOM 587 C CA . LEU A 1 73 ? 9.617 1.763 -24.062 1 85.62 73 LEU A CA 1
ATOM 588 C C . LEU A 1 73 ? 9.008 3.148 -23.875 1 85.62 73 LEU A C 1
ATOM 590 O O . LEU A 1 73 ? 9.281 3.818 -22.875 1 85.62 73 LEU A O 1
ATOM 594 N N . THR A 1 74 ? 8.25 3.633 -24.891 1 81.5 74 THR A N 1
ATOM 595 C CA . THR A 1 74 ? 7.395 4.793 -24.688 1 81.5 74 THR A CA 1
ATOM 596 C C . THR A 1 74 ? 6.258 4.453 -23.719 1 81.5 74 THR A C 1
ATOM 598 O O . THR A 1 74 ? 6.066 3.291 -23.359 1 81.5 74 THR A O 1
ATOM 601 N N . GLU A 1 75 ? 5.527 5.41 -23.266 1 72.06 75 GLU A N 1
ATOM 602 C CA . GLU A 1 75 ? 4.359 5.152 -22.422 1 72.06 75 GLU A CA 1
ATOM 603 C C . GLU A 1 75 ? 3.369 4.227 -23.125 1 72.06 75 GLU A C 1
ATOM 605 O O . GLU A 1 75 ? 2.855 3.285 -22.516 1 72.06 75 GLU A O 1
ATOM 610 N N . GLU A 1 76 ? 3.172 4.559 -24.375 1 72.94 76 GLU A N 1
ATOM 611 C CA . GLU A 1 76 ? 2.289 3.721 -25.188 1 72.94 76 GLU A CA 1
ATOM 612 C C . GLU A 1 76 ? 2.889 2.334 -25.406 1 72.94 76 GLU A C 1
ATOM 614 O O . GLU A 1 76 ? 2.172 1.33 -25.359 1 72.94 76 GLU A O 1
ATOM 619 N N . GLY A 1 77 ? 4.168 2.334 -25.578 1 79.56 77 GLY A N 1
ATOM 620 C CA . GLY A 1 77 ? 4.863 1.066 -25.719 1 79.56 77 GLY A CA 1
ATOM 621 C C . GLY A 1 77 ? 4.758 0.177 -24.5 1 79.56 77 GLY A C 1
ATOM 622 O O . GLY A 1 77 ? 4.578 -1.036 -24.625 1 79.56 77 GLY A O 1
ATOM 623 N N . GLU A 1 78 ? 4.836 0.786 -23.406 1 76.5 78 GLU A N 1
ATOM 624 C CA . GLU A 1 78 ? 4.738 0.038 -22.156 1 76.5 78 GLU A CA 1
ATOM 625 C C . GLU A 1 78 ? 3.363 -0.601 -22 1 76.5 78 GLU A C 1
ATOM 627 O O . GLU A 1 78 ? 3.254 -1.762 -21.594 1 76.5 78 GLU A O 1
ATOM 632 N N . ARG A 1 79 ? 2.369 0.112 -22.328 1 69 79 ARG A N 1
ATOM 633 C CA . ARG A 1 79 ? 1.008 -0.404 -22.234 1 69 79 ARG A CA 1
ATOM 634 C C . ARG A 1 79 ? 0.811 -1.588 -23.188 1 69 79 ARG A C 1
ATOM 636 O O . ARG A 1 79 ? 0.257 -2.615 -22.781 1 69 79 ARG A O 1
ATOM 643 N N . ILE A 1 80 ? 1.291 -1.416 -24.422 1 71.88 80 ILE A N 1
ATOM 644 C CA . ILE A 1 80 ? 1.142 -2.465 -25.438 1 71.88 80 ILE A CA 1
ATOM 645 C C . ILE A 1 80 ? 2.002 -3.668 -25.047 1 71.88 80 ILE A C 1
ATOM 647 O O . ILE A 1 80 ? 1.588 -4.816 -25.234 1 71.88 80 ILE A O 1
ATOM 651 N N . TYR A 1 81 ? 3.16 -3.375 -24.5 1 78.31 81 TYR A N 1
ATOM 652 C CA . TYR A 1 81 ? 4.059 -4.445 -24.094 1 78.31 81 TYR A CA 1
ATOM 653 C C . TYR A 1 81 ? 3.41 -5.324 -23.031 1 78.31 81 TYR A C 1
ATOM 655 O O . TYR A 1 81 ? 3.387 -6.551 -23.156 1 78.31 81 TYR A O 1
ATOM 663 N N . TRP A 1 82 ? 2.826 -4.738 -22.172 1 67.25 82 TRP A N 1
ATOM 664 C CA . TRP A 1 82 ? 2.229 -5.508 -21.078 1 67.25 82 TRP A CA 1
ATOM 665 C C . TRP A 1 82 ? 1.006 -6.277 -21.562 1 67.25 82 TRP A C 1
ATOM 667 O O . TRP A 1 82 ? 0.789 -7.426 -21.172 1 67.25 82 TRP A O 1
ATOM 677 N N . ALA A 1 83 ? 0.277 -5.645 -22.375 1 66.62 83 ALA A N 1
ATOM 678 C CA . ALA A 1 83 ? -0.873 -6.328 -22.969 1 66.62 83 ALA A CA 1
ATOM 679 C C . ALA A 1 83 ? -0.432 -7.535 -23.781 1 66.62 83 ALA A C 1
ATOM 681 O O . ALA A 1 83 ? -1.021 -8.617 -23.688 1 66.62 83 ALA A O 1
ATOM 682 N N . LEU A 1 84 ? 0.601 -7.32 -24.594 1 67.62 84 LEU A N 1
ATOM 683 C CA . LEU A 1 84 ? 1.123 -8.398 -25.422 1 67.62 84 LEU A CA 1
ATOM 684 C C . LEU A 1 84 ? 1.72 -9.508 -24.578 1 67.62 84 LEU A C 1
ATOM 686 O O . LEU A 1 84 ? 1.472 -10.688 -24.828 1 67.62 84 LEU A O 1
ATOM 690 N N . LYS A 1 85 ? 2.496 -9.117 -23.672 1 70.56 85 LYS A N 1
ATOM 691 C CA . LYS A 1 85 ? 3.109 -10.094 -22.781 1 70.56 85 LYS A CA 1
ATOM 692 C C . LYS A 1 85 ? 2.051 -10.953 -22.094 1 70.56 85 LYS A C 1
ATOM 694 O O . LYS A 1 85 ? 2.154 -12.188 -22.094 1 70.56 85 LYS A O 1
ATOM 699 N N . LYS A 1 86 ? 1.081 -10.359 -21.656 1 66 86 LYS A N 1
ATOM 700 C CA . LYS A 1 86 ? 0.001 -11.078 -21 1 66 86 LYS A CA 1
ATOM 701 C C . LYS A 1 86 ? -0.694 -12.039 -21.953 1 66 86 LYS A C 1
ATOM 703 O O . LYS A 1 86 ? -0.94 -13.203 -21.609 1 66 86 LYS A O 1
ATOM 708 N N . THR A 1 87 ? -1.009 -11.516 -23.109 1 60.53 87 THR A N 1
ATOM 709 C CA . THR A 1 87 ? -1.713 -12.328 -24.109 1 60.53 87 THR A CA 1
ATOM 710 C C . THR A 1 87 ? -0.883 -13.547 -24.5 1 60.53 87 THR A C 1
ATOM 712 O O . THR A 1 87 ? -1.397 -14.664 -24.531 1 60.53 87 THR A O 1
ATOM 715 N N . LEU A 1 88 ? 0.31 -13.297 -24.781 1 64.19 88 LEU A N 1
ATOM 716 C CA . LEU A 1 88 ? 1.184 -14.391 -25.188 1 64.19 88 LEU A CA 1
ATOM 717 C C . LEU A 1 88 ? 1.366 -15.391 -24.047 1 64.19 88 LEU A C 1
ATOM 719 O O . LEU A 1 88 ? 1.373 -16.609 -24.281 1 64.19 88 LEU A O 1
ATOM 723 N N . GLU A 1 89 ? 1.478 -14.867 -22.875 1 64.06 89 GLU A N 1
ATOM 724 C CA . GLU A 1 89 ? 1.606 -15.727 -21.703 1 64.06 89 GLU A CA 1
ATOM 725 C C . GLU A 1 89 ? 0.339 -16.547 -21.469 1 64.06 89 GLU A C 1
ATOM 727 O O . GLU A 1 89 ? 0.411 -17.734 -21.125 1 64.06 89 GLU A O 1
ATOM 732 N N . ASP A 1 90 ? -0.74 -15.922 -21.734 1 63.09 90 ASP A N 1
ATOM 733 C CA . ASP A 1 90 ? -2.016 -16.625 -21.578 1 63.09 90 ASP A CA 1
ATOM 734 C C . ASP A 1 90 ? -2.137 -17.781 -22.562 1 63.09 90 ASP A C 1
ATOM 736 O O . ASP A 1 90 ? -2.574 -18.875 -22.188 1 63.09 90 ASP A O 1
ATOM 740 N N . ILE A 1 91 ? -1.755 -17.5 -23.812 1 57.38 91 ILE A N 1
ATOM 741 C CA . ILE A 1 91 ? -1.823 -18.531 -24.844 1 57.38 91 ILE A CA 1
ATOM 742 C C . ILE A 1 91 ? -0.888 -19.688 -24.484 1 57.38 91 ILE A C 1
ATOM 744 O O . ILE A 1 91 ? -1.279 -20.844 -24.562 1 57.38 91 ILE A O 1
ATOM 748 N N . ASN A 1 92 ? 0.271 -19.312 -24.156 1 58.88 92 ASN A N 1
ATOM 749 C CA . ASN A 1 92 ? 1.244 -20.328 -23.781 1 58.88 92 ASN A CA 1
ATOM 750 C C . ASN A 1 92 ? 0.756 -21.156 -22.594 1 58.88 92 ASN A C 1
ATOM 752 O O . ASN A 1 92 ? 0.932 -22.375 -22.578 1 58.88 92 ASN A O 1
ATOM 756 N N . GLN A 1 93 ? 0.159 -20.453 -21.734 1 61.66 93 GLN A N 1
ATOM 757 C CA . GLN A 1 93 ? -0.335 -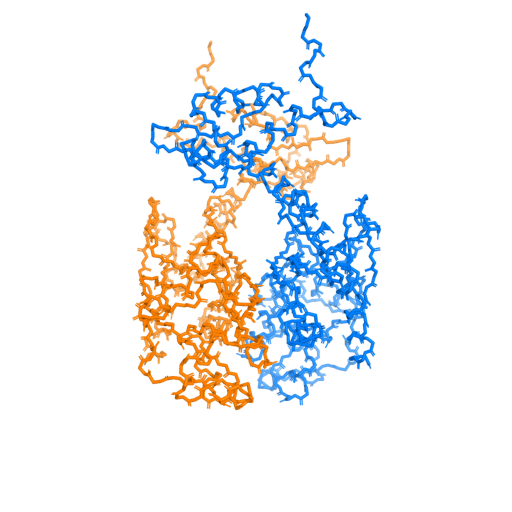21.125 -20.547 1 61.66 93 GLN A CA 1
ATOM 758 C C . GLN A 1 93 ? -1.458 -22.094 -20.891 1 61.66 93 GLN A C 1
ATOM 760 O O . GLN A 1 93 ? -1.511 -23.203 -20.359 1 61.66 93 GLN A O 1
ATOM 765 N N . GLU A 1 94 ? -2.277 -21.688 -21.688 1 55.66 94 GLU A N 1
ATOM 766 C CA . GLU A 1 94 ? -3.365 -22.578 -22.109 1 55.66 94 GLU A CA 1
ATOM 767 C C . GLU A 1 94 ? -2.828 -23.844 -22.766 1 55.66 94 GLU A C 1
ATOM 769 O O . GLU A 1 94 ? -3.342 -24.938 -22.516 1 55.66 94 GLU A O 1
ATOM 774 N N . ILE A 1 95 ? -1.872 -23.656 -23.547 1 51.91 95 ILE A N 1
ATOM 775 C CA . ILE A 1 95 ? -1.247 -24.781 -24.234 1 51.91 95 ILE A CA 1
ATOM 776 C C . ILE A 1 95 ? -0.612 -25.719 -23.203 1 51.91 95 ILE A C 1
ATOM 778 O O . ILE A 1 95 ? -0.812 -26.938 -23.25 1 51.91 95 ILE A O 1
ATOM 782 N N . LEU A 1 96 ? 0.059 -25.109 -22.281 1 55.62 96 LEU A N 1
ATOM 783 C CA . LEU A 1 96 ? 0.729 -25.891 -21.25 1 55.62 96 LEU A CA 1
ATOM 784 C C . LEU A 1 96 ? -0.287 -26.609 -20.375 1 55.62 96 LEU A C 1
ATOM 786 O O . LEU A 1 96 ? -0.076 -27.766 -20 1 55.62 96 LEU A O 1
ATOM 790 N N . ASP A 1 97 ? -1.282 -25.953 -20.062 1 59.66 97 ASP A N 1
ATOM 791 C CA . ASP A 1 97 ? -2.324 -26.531 -19.219 1 59.66 97 ASP A CA 1
ATOM 792 C C . ASP A 1 97 ? -2.951 -27.75 -19.891 1 59.66 97 ASP A C 1
ATOM 794 O O . ASP A 1 97 ? -3.287 -28.734 -19.203 1 59.66 97 ASP A O 1
ATOM 798 N N . ILE A 1 98 ? -3.113 -27.688 -21.094 1 50.28 98 ILE A N 1
ATOM 799 C CA . ILE A 1 98 ? -3.668 -28.812 -21.859 1 50.28 98 ILE A CA 1
ATOM 800 C C . ILE A 1 98 ? -2.697 -29.984 -21.828 1 50.28 98 ILE A C 1
ATOM 802 O O . ILE A 1 98 ? -3.107 -31.125 -21.625 1 50.28 98 ILE A O 1
ATOM 806 N N . TYR A 1 99 ? -1.5 -29.656 -21.938 1 52.44 99 TYR A N 1
ATOM 807 C CA . TYR A 1 99 ? -0.491 -30.719 -21.969 1 52.44 99 TYR A CA 1
ATOM 808 C C . TYR A 1 99 ? -0.308 -31.344 -20.594 1 52.44 99 TYR A C 1
ATOM 810 O O . TYR A 1 99 ? -0.159 -32.562 -20.469 1 52.44 99 TYR A O 1
ATOM 818 N N . ASN A 1 100 ? -0.267 -30.469 -19.625 1 59.88 100 ASN A N 1
ATOM 819 C CA . ASN A 1 100 ? 0.066 -30.938 -18.281 1 59.88 100 ASN A CA 1
ATOM 820 C C . ASN A 1 100 ? -1.173 -31.422 -17.531 1 59.88 100 ASN A C 1
ATOM 822 O O . ASN A 1 100 ? -1.062 -32 -16.438 1 59.88 100 ASN A O 1
ATOM 826 N N . GLN A 1 101 ? -2.27 -31.297 -18.141 1 59.81 101 GLN A N 1
ATOM 827 C CA . GLN A 1 101 ? -3.533 -31.672 -17.516 1 59.81 101 GLN A CA 1
ATOM 828 C C . GLN A 1 101 ? -3.682 -31.031 -16.141 1 59.81 101 GLN A C 1
ATOM 830 O O . GLN A 1 101 ? -4.156 -31.656 -15.203 1 59.81 101 GLN A O 1
ATOM 835 N N . GLU A 1 102 ? -2.812 -30.016 -15.891 1 71.81 102 GLU A N 1
ATOM 836 C CA . GLU A 1 102 ? -2.92 -29.234 -14.656 1 71.81 102 GLU A CA 1
ATOM 837 C C . GLU A 1 102 ? -2.914 -27.734 -14.938 1 71.81 102 GLU A C 1
ATOM 839 O O . GLU A 1 102 ? -2.207 -27.281 -15.836 1 71.81 102 GLU A O 1
ATOM 844 N N . ILE A 1 103 ? -3.773 -27.156 -14.227 1 78.19 103 ILE A N 1
ATOM 845 C CA . ILE A 1 103 ? -3.83 -25.703 -14.391 1 78.19 103 ILE A CA 1
ATOM 846 C C . ILE A 1 103 ? -2.602 -25.062 -13.742 1 78.19 103 ILE A C 1
ATOM 848 O O . ILE A 1 103 ? -2.297 -25.328 -12.578 1 78.19 103 ILE A O 1
ATOM 852 N N . SER A 1 104 ? -1.818 -24.438 -14.555 1 80.69 104 SER A N 1
ATOM 853 C CA . SER A 1 104 ? -0.569 -23.859 -14.078 1 80.69 104 SER A CA 1
ATOM 854 C C . SER A 1 104 ? -0.378 -22.438 -14.625 1 80.69 104 SER A C 1
ATOM 856 O O . SER A 1 104 ? -1.197 -21.953 -15.406 1 80.69 104 SER A O 1
ATOM 858 N N . GLY A 1 105 ? 0.672 -21.734 -14.086 1 86.31 105 GLY A N 1
ATOM 859 C CA . GLY A 1 105 ? 1.008 -20.406 -14.586 1 86.31 105 GLY A CA 1
ATOM 860 C C . GLY A 1 105 ? 0.877 -19.328 -13.531 1 86.31 105 GLY A C 1
ATOM 861 O O . GLY A 1 105 ? 0.726 -19.625 -12.344 1 86.31 105 GLY A O 1
ATOM 862 N N . VAL A 1 106 ? 0.935 -18.078 -14.055 1 87.56 106 VAL A N 1
ATOM 863 C CA . VAL A 1 106 ? 0.925 -16.938 -13.148 1 87.56 106 VAL A CA 1
ATOM 864 C C . VAL A 1 106 ? -0.483 -16.344 -13.062 1 87.56 106 VAL A C 1
ATOM 866 O O . VAL A 1 106 ? -1.149 -16.172 -14.086 1 87.56 106 VAL A O 1
ATOM 869 N N . LEU A 1 107 ? -0.946 -16.234 -11.914 1 92.75 107 LEU A N 1
ATOM 870 C CA . LEU A 1 107 ? -2.191 -15.523 -11.633 1 92.75 107 LEU A CA 1
ATOM 871 C C . LEU A 1 107 ? -1.916 -14.195 -10.938 1 92.75 107 LEU A C 1
ATOM 873 O O . LEU A 1 107 ? -1.422 -14.18 -9.805 1 92.75 107 LEU A O 1
ATOM 877 N N . THR A 1 108 ? -2.205 -13.102 -11.586 1 93 108 THR A N 1
ATOM 878 C CA . THR A 1 108 ? -1.984 -11.773 -11.023 1 93 108 THR A CA 1
ATOM 879 C C . THR A 1 108 ? -3.283 -11.203 -10.469 1 93 108 THR A C 1
ATOM 881 O O . THR A 1 108 ? -4.25 -11.008 -11.211 1 93 108 THR A O 1
ATOM 884 N N . VAL A 1 109 ? -3.254 -10.953 -9.172 1 95.62 109 VAL A N 1
ATOM 885 C CA . VAL A 1 109 ? -4.41 -10.406 -8.469 1 95.62 109 VAL A CA 1
ATOM 886 C C . VAL A 1 109 ? -4.102 -8.984 -7.996 1 95.62 109 VAL A C 1
ATOM 888 O O . VAL A 1 109 ? -3.088 -8.75 -7.336 1 95.62 109 VAL A O 1
ATOM 891 N N . TYR A 1 110 ? -4.918 -8.047 -8.383 1 95.12 110 TYR A N 1
ATOM 892 C CA . TYR A 1 110 ? -4.867 -6.688 -7.859 1 95.12 110 TYR A CA 1
ATOM 893 C C . TYR A 1 110 ? -5.918 -6.477 -6.781 1 95.12 110 TYR A C 1
ATOM 895 O O . TYR A 1 110 ? -7.078 -6.867 -6.949 1 95.12 110 TYR A O 1
ATOM 903 N N . SER A 1 111 ? -5.48 -5.91 -5.691 1 95.56 111 SER A N 1
ATOM 904 C CA . SER A 1 111 ? -6.41 -5.734 -4.578 1 95.56 111 SER A CA 1
ATOM 905 C C . SER A 1 111 ? -6.199 -4.395 -3.885 1 95.56 111 SER A C 1
ATOM 907 O O . SER A 1 111 ? -5.102 -3.828 -3.938 1 95.56 111 SER A O 1
ATOM 909 N N . ARG A 1 112 ? -7.309 -3.934 -3.273 1 95.81 112 ARG A N 1
ATOM 910 C CA . ARG A 1 112 ? -7.117 -2.867 -2.297 1 95.81 112 ARG A CA 1
ATOM 911 C C . ARG A 1 112 ? -6.156 -3.299 -1.194 1 95.81 112 ARG A C 1
ATOM 913 O O . ARG A 1 112 ? -6.188 -4.445 -0.749 1 95.81 112 ARG A O 1
ATOM 920 N N . PRO A 1 113 ? -5.383 -2.344 -0.715 1 96.75 113 PRO A N 1
ATOM 921 C CA . PRO A 1 113 ? -4.297 -2.717 0.195 1 96.75 113 PRO A CA 1
ATOM 922 C C . PRO A 1 113 ? -4.805 -3.346 1.49 1 96.75 113 PRO A C 1
ATOM 924 O O . PRO A 1 113 ? -4.254 -4.352 1.949 1 96.75 113 PRO A O 1
ATOM 927 N N . SER A 1 114 ? -5.809 -2.857 2.09 1 97.38 114 SER A N 1
ATOM 928 C CA . SER A 1 114 ? -6.207 -3.26 3.434 1 97.38 114 SER A CA 1
ATOM 929 C C . SER A 1 114 ? -6.797 -4.668 3.439 1 97.38 114 SER A C 1
ATOM 931 O O . SER A 1 114 ? -6.551 -5.445 4.363 1 97.38 114 SER A O 1
ATOM 933 N N . ILE A 1 115 ? -7.586 -5.027 2.424 1 96.69 115 ILE A N 1
ATOM 934 C CA . ILE A 1 115 ? -8.133 -6.379 2.398 1 96.69 115 ILE A CA 1
ATOM 935 C C . ILE A 1 115 ? -7.027 -7.375 2.057 1 96.69 115 ILE A C 1
ATOM 937 O O . ILE A 1 115 ? -7.023 -8.5 2.557 1 96.69 115 ILE A O 1
ATOM 941 N N . ALA A 1 116 ? -6.113 -6.977 1.173 1 97.38 116 ALA A N 1
ATOM 942 C CA . ALA A 1 116 ? -4.965 -7.836 0.893 1 97.38 116 ALA A CA 1
ATOM 943 C C . ALA A 1 116 ? -4.203 -8.164 2.172 1 97.38 116 ALA A C 1
ATOM 945 O O . ALA A 1 116 ? -3.938 -9.336 2.459 1 97.38 116 ALA A O 1
ATOM 946 N N . GLN A 1 117 ? -3.945 -7.145 2.91 1 96.81 117 GLN A N 1
ATOM 947 C CA . GLN A 1 117 ? -3.109 -7.27 4.098 1 96.81 117 GLN A CA 1
ATOM 948 C C . GLN A 1 117 ? -3.836 -8.023 5.207 1 96.81 117 GLN A C 1
ATOM 950 O O . GLN A 1 117 ? -3.258 -8.898 5.852 1 96.81 117 GLN A O 1
ATOM 955 N N . CYS A 1 118 ? -5.055 -7.738 5.41 1 97 118 CYS A N 1
ATOM 956 C CA . CYS A 1 118 ? -5.723 -8.141 6.648 1 97 118 CYS A CA 1
ATOM 957 C C . CYS A 1 118 ? -6.504 -9.43 6.453 1 97 118 CYS A C 1
ATOM 959 O O . CYS A 1 118 ? -6.832 -10.117 7.422 1 97 118 CYS A O 1
ATOM 961 N N . TRP A 1 119 ? -6.789 -9.734 5.227 1 96.5 119 TRP A N 1
ATOM 962 C CA . TRP A 1 119 ? -7.691 -10.867 5.035 1 96.5 119 TRP A CA 1
ATOM 963 C C . TRP A 1 119 ? -7.129 -11.852 4.016 1 96.5 119 TRP A C 1
ATOM 965 O O . TRP A 1 119 ? -7.051 -13.047 4.277 1 96.5 119 TRP A O 1
ATOM 975 N N . LEU A 1 120 ? -6.707 -11.398 2.842 1 97.12 120 LEU A N 1
ATOM 976 C CA . LEU A 1 120 ? -6.336 -12.25 1.721 1 97.12 120 LEU A CA 1
ATOM 977 C C . LEU A 1 120 ? -5 -12.945 1.983 1 97.12 120 LEU A C 1
ATOM 979 O O . LEU A 1 120 ? -4.918 -14.172 1.954 1 97.12 120 LEU A O 1
ATOM 983 N N . VAL A 1 121 ? -3.965 -12.219 2.312 1 98.06 121 VAL A N 1
ATOM 984 C CA . VAL A 1 121 ? -2.604 -12.734 2.42 1 98.06 121 VAL A CA 1
ATOM 985 C C . VAL A 1 121 ? -2.514 -13.719 3.584 1 98.06 121 VAL A C 1
ATOM 987 O O . VAL A 1 121 ? -1.886 -14.773 3.467 1 98.06 121 VAL A O 1
ATOM 990 N N . PRO A 1 122 ? -3.158 -13.445 4.676 1 97.31 122 PRO A N 1
ATOM 991 C CA . PRO A 1 122 ? -3.098 -14.398 5.789 1 97.31 122 PRO A CA 1
ATOM 992 C C . PRO A 1 122 ? -3.67 -15.766 5.434 1 97.31 122 PRO A C 1
ATOM 994 O O . PRO A 1 122 ? -3.387 -16.75 6.117 1 97.31 122 PRO A O 1
ATOM 997 N N . ARG A 1 123 ? -4.41 -15.812 4.348 1 96.56 123 ARG A N 1
ATOM 998 C CA . ARG A 1 123 ? -5.102 -17.047 4.004 1 96.56 123 ARG A CA 1
ATOM 999 C C . ARG A 1 123 ? -4.516 -17.672 2.744 1 96.56 123 ARG A C 1
ATOM 1001 O O . ARG A 1 123 ? -4.918 -18.766 2.342 1 96.56 123 ARG A O 1
ATOM 1008 N N . ILE A 1 124 ? -3.562 -17.031 2.145 1 96.75 124 ILE A N 1
ATOM 1009 C CA . ILE A 1 124 ? -3.18 -17.375 0.777 1 96.75 124 ILE A CA 1
ATOM 1010 C C . ILE A 1 124 ? -2.475 -18.719 0.758 1 96.75 124 ILE A C 1
ATOM 1012 O O . ILE A 1 124 ? -2.391 -19.375 -0.288 1 96.75 124 ILE A O 1
ATOM 1016 N N . SER A 1 125 ? -1.911 -19.172 1.896 1 95 125 SER A N 1
ATOM 1017 C CA . SER A 1 125 ? -1.229 -20.453 1.983 1 95 125 SER A CA 1
ATOM 1018 C C . SER A 1 125 ? -2.158 -21.609 1.603 1 95 125 SER A C 1
ATOM 1020 O O . SER A 1 125 ? -1.729 -22.578 0.979 1 95 125 SER A O 1
ATOM 1022 N N . ASP A 1 126 ? -3.412 -21.469 1.988 1 95.5 126 ASP A N 1
ATOM 1023 C CA . ASP A 1 126 ? -4.387 -22.5 1.652 1 95.5 126 ASP A CA 1
ATOM 1024 C C . ASP A 1 126 ? -4.504 -22.672 0.139 1 95.5 126 ASP A C 1
ATOM 1026 O O . ASP A 1 126 ? -4.551 -23.797 -0.361 1 95.5 126 ASP A O 1
ATOM 1030 N N . PHE A 1 127 ? -4.582 -21.656 -0.574 1 96.5 127 PHE A N 1
ATOM 1031 C CA . PHE A 1 127 ? -4.691 -21.703 -2.027 1 96.5 127 PHE A CA 1
ATOM 1032 C C . PHE A 1 127 ? -3.43 -22.297 -2.645 1 96.5 127 PHE A C 1
ATOM 1034 O O . PHE A 1 127 ? -3.506 -23.172 -3.514 1 96.5 127 PHE A O 1
ATOM 1041 N N . THR A 1 128 ? -2.291 -21.766 -2.203 1 93.69 128 THR A N 1
ATOM 1042 C CA . THR A 1 128 ? -1.039 -22.156 -2.844 1 93.69 128 THR A CA 1
ATOM 1043 C C . THR A 1 128 ? -0.706 -23.609 -2.545 1 93.69 128 THR A C 1
ATOM 1045 O O . THR A 1 128 ? -0.037 -24.281 -3.338 1 93.69 128 THR A O 1
ATOM 1048 N N . GLN A 1 129 ? -1.139 -24.141 -1.439 1 92.19 129 GLN A N 1
ATOM 1049 C CA . GLN A 1 129 ? -0.961 -25.547 -1.117 1 92.19 129 GLN A CA 1
ATOM 1050 C C . GLN A 1 129 ? -1.86 -26.422 -1.982 1 92.19 129 GLN A C 1
ATOM 1052 O O . GLN A 1 129 ? -1.457 -27.516 -2.402 1 92.19 129 GLN A O 1
ATOM 1057 N N . ARG A 1 130 ? -3.047 -25.938 -2.293 1 92.81 130 ARG A N 1
ATOM 1058 C CA . ARG A 1 130 ? -4.008 -26.672 -3.107 1 92.81 130 ARG A CA 1
ATOM 1059 C C . ARG A 1 130 ? -3.613 -26.656 -4.578 1 92.81 130 ARG A C 1
ATOM 1061 O O . ARG A 1 130 ? -3.838 -27.625 -5.309 1 92.81 130 ARG A O 1
ATOM 1068 N N . TYR A 1 131 ? -3.086 -25.516 -4.965 1 92.69 131 TYR A N 1
ATOM 1069 C CA . TYR A 1 131 ? -2.734 -25.344 -6.367 1 92.69 131 TYR A CA 1
ATOM 1070 C C . TYR A 1 131 ? -1.291 -24.875 -6.516 1 92.69 131 TYR A C 1
ATOM 1072 O O . TYR A 1 131 ? -1.035 -23.766 -6.992 1 92.69 131 TYR A O 1
ATOM 1080 N N . PRO A 1 132 ? -0.347 -25.719 -6.262 1 89.19 132 PRO A N 1
ATOM 1081 C CA . PRO A 1 132 ? 1.067 -25.344 -6.223 1 89.19 132 PRO A CA 1
ATOM 1082 C C . PRO A 1 132 ? 1.612 -24.953 -7.598 1 89.19 132 PRO A C 1
ATOM 1084 O O . PRO A 1 132 ? 2.66 -24.312 -7.688 1 89.19 132 PRO A O 1
ATOM 1087 N N . SER A 1 133 ? 0.913 -25.328 -8.641 1 88.62 133 SER A N 1
ATOM 1088 C CA . SER A 1 133 ? 1.385 -25.047 -9.992 1 88.62 133 SER A CA 1
ATOM 1089 C C . SER A 1 133 ? 0.989 -23.641 -10.422 1 88.62 133 SER A C 1
ATOM 1091 O O . SER A 1 133 ? 1.466 -23.141 -11.445 1 88.62 133 SER A O 1
ATOM 1093 N N . ILE A 1 134 ? 0.161 -23.016 -9.633 1 91.06 134 ILE A N 1
ATOM 1094 C CA . ILE A 1 134 ? -0.228 -21.641 -9.906 1 91.06 134 ILE A CA 1
ATOM 1095 C C . ILE A 1 134 ? 0.664 -20.688 -9.117 1 91.06 134 ILE A C 1
ATOM 1097 O O . ILE A 1 134 ? 0.729 -20.766 -7.887 1 91.06 134 ILE A O 1
ATOM 1101 N N . GLU A 1 135 ? 1.374 -19.859 -9.812 1 92.62 135 GLU A N 1
ATOM 1102 C CA . GLU A 1 135 ? 2.17 -18.812 -9.172 1 92.62 135 GLU A CA 1
ATOM 1103 C C . GLU A 1 135 ? 1.349 -17.547 -8.953 1 92.62 135 GLU A C 1
ATOM 1105 O O . GLU A 1 135 ? 0.873 -16.938 -9.914 1 92.62 135 GLU A O 1
ATOM 1110 N N . LEU A 1 136 ? 1.239 -17.141 -7.719 1 95.81 136 LEU A N 1
ATOM 1111 C CA . LEU A 1 136 ? 0.421 -15.984 -7.391 1 95.81 136 LEU A CA 1
ATOM 1112 C C . LEU A 1 136 ? 1.265 -14.711 -7.371 1 95.81 136 LEU A C 1
ATOM 1114 O O . LEU A 1 136 ? 2.373 -14.711 -6.828 1 95.81 136 LEU A O 1
ATOM 1118 N N . ASN A 1 137 ? 0.809 -13.734 -8.047 1 95 137 ASN A N 1
ATOM 1119 C CA . ASN A 1 137 ? 1.319 -12.375 -8 1 95 137 ASN A CA 1
ATOM 1120 C C . ASN A 1 137 ? 0.272 -11.398 -7.461 1 95 137 ASN A C 1
ATOM 1122 O O . ASN A 1 137 ? -0.736 -11.141 -8.125 1 95 137 ASN A O 1
ATOM 1126 N N . LEU A 1 138 ? 0.518 -10.898 -6.242 1 96.69 138 LEU A N 1
ATOM 1127 C CA . LEU A 1 138 ? -0.448 -10.016 -5.602 1 96.69 138 LEU A CA 1
ATOM 1128 C C . LEU A 1 138 ? 0.037 -8.57 -5.633 1 96.69 138 LEU A C 1
ATOM 1130 O O . LEU A 1 138 ? 1.077 -8.242 -5.055 1 96.69 138 LEU A O 1
ATOM 1134 N N . LEU A 1 139 ? -0.695 -7.754 -6.273 1 94.38 139 LEU A N 1
ATOM 1135 C CA . LEU A 1 139 ? -0.445 -6.316 -6.348 1 94.38 139 LEU A CA 1
ATOM 1136 C C . LEU A 1 139 ? -1.483 -5.543 -5.547 1 94.38 139 LEU A C 1
ATOM 1138 O O . LEU A 1 139 ? -2.664 -5.898 -5.543 1 94.38 139 LEU A O 1
ATOM 1142 N N . THR A 1 140 ? -0.994 -4.453 -4.934 1 95.56 140 THR A N 1
ATOM 1143 C CA . THR A 1 140 ? -1.928 -3.658 -4.148 1 95.56 140 THR A CA 1
ATOM 1144 C C . THR A 1 140 ? -1.909 -2.199 -4.598 1 95.56 140 THR A C 1
ATOM 1146 O O . THR A 1 140 ? -0.877 -1.696 -5.047 1 95.56 140 THR A O 1
ATOM 1149 N N . GLY A 1 141 ? -3.086 -1.585 -4.457 1 92.62 141 GLY A N 1
ATOM 1150 C CA . GLY A 1 141 ? -3.217 -0.173 -4.777 1 92.62 141 GLY A CA 1
ATOM 1151 C C . GLY A 1 141 ? -4.648 0.326 -4.703 1 92.62 141 GLY A C 1
ATOM 1152 O O . GLY A 1 141 ? -5.578 -0.463 -4.523 1 92.62 141 GLY A O 1
ATOM 1153 N N . ASN A 1 142 ? -4.789 1.65 -4.836 1 91.81 142 ASN A N 1
ATOM 1154 C CA . ASN A 1 142 ? -6.109 2.271 -4.758 1 91.81 142 ASN A CA 1
ATOM 1155 C C . ASN A 1 142 ? -6.578 2.762 -6.125 1 91.81 142 ASN A C 1
ATOM 1157 O O . ASN A 1 142 ? -7.711 3.221 -6.27 1 91.81 142 ASN A O 1
ATOM 1161 N N . ASP A 1 143 ? -5.781 2.582 -7.125 1 82.56 143 ASP A N 1
ATOM 1162 C CA . ASP A 1 143 ? -6.105 3.111 -8.445 1 82.56 143 ASP A CA 1
ATOM 1163 C C . ASP A 1 143 ? -7.117 2.221 -9.164 1 82.56 143 ASP A C 1
ATOM 1165 O O . ASP A 1 143 ? -7.23 1.032 -8.859 1 82.56 143 ASP A O 1
ATOM 1169 N N . ASP A 1 144 ? -7.734 2.932 -10.047 1 75.88 144 ASP A N 1
ATOM 1170 C CA . ASP A 1 144 ? -8.547 2.148 -10.977 1 75.88 144 ASP A CA 1
ATOM 1171 C C . ASP A 1 144 ? -7.664 1.412 -11.984 1 75.88 144 ASP A C 1
ATOM 1173 O O . ASP A 1 144 ? -6.711 1.982 -12.516 1 75.88 144 ASP A O 1
ATOM 1177 N N . ILE A 1 145 ? -7.891 0.236 -11.969 1 67.56 145 ILE A N 1
ATOM 1178 C CA . ILE A 1 145 ? -6.961 -0.548 -12.773 1 67.56 145 ILE A CA 1
ATOM 1179 C C . ILE A 1 145 ? -7.461 -0.617 -14.219 1 67.56 145 ILE A C 1
ATOM 1181 O O . ILE A 1 145 ? -8.664 -0.566 -14.461 1 67.56 145 ILE A O 1
ATOM 1185 N N . ASN A 1 146 ? -6.441 -0.517 -15.031 1 62.97 146 ASN A N 1
ATOM 1186 C CA . ASN A 1 146 ? -6.629 -0.843 -16.438 1 62.97 146 ASN A CA 1
ATOM 1187 C C . ASN A 1 146 ? -6.156 -2.258 -16.766 1 62.97 146 ASN A C 1
ATOM 1189 O O . ASN A 1 146 ? -4.953 -2.533 -16.75 1 62.97 146 ASN A O 1
ATOM 1193 N N . PHE A 1 147 ? -7.074 -3.186 -16.906 1 60.84 147 PHE A N 1
ATOM 1194 C CA . PHE A 1 147 ? -6.785 -4.594 -17.156 1 60.84 147 PHE A CA 1
ATOM 1195 C C . PHE A 1 147 ? -5.961 -4.762 -18.422 1 60.84 147 PHE A C 1
ATOM 1197 O O . PHE A 1 147 ? -5.32 -5.797 -18.625 1 60.84 147 PHE A O 1
ATOM 1204 N N . ARG A 1 148 ? -5.945 -3.846 -19.297 1 53.47 148 ARG A N 1
ATOM 1205 C CA . ARG A 1 148 ? -5.262 -3.982 -20.578 1 53.47 148 ARG A CA 1
ATOM 1206 C C . ARG A 1 148 ? -3.762 -3.764 -20.422 1 53.47 148 ARG A C 1
ATOM 1208 O O . ARG A 1 148 ? -2.967 -4.32 -21.188 1 53.47 148 ARG A O 1
ATOM 1215 N N . GLY A 1 149 ? -3.441 -3.148 -19.156 1 53.59 149 GLY A N 1
ATOM 1216 C CA . GLY A 1 149 ? -2.055 -2.711 -19.172 1 53.59 149 GLY A CA 1
ATOM 1217 C C . GLY A 1 149 ? -1.194 -3.404 -18.141 1 53.59 149 GLY A C 1
ATOM 1218 O O . GLY A 1 149 ? 0.011 -3.574 -18.328 1 53.59 149 GLY A O 1
ATOM 1219 N N . TYR A 1 150 ? -1.695 -4.027 -17.25 1 58.94 150 TYR A N 1
ATOM 1220 C CA . TYR A 1 150 ? -0.819 -4.41 -16.156 1 58.94 150 TYR A CA 1
ATOM 1221 C C . TYR A 1 150 ? -0.802 -5.922 -15.969 1 58.94 150 TYR A C 1
ATOM 1223 O O . TYR A 1 150 ? -0.126 -6.438 -15.078 1 58.94 150 TYR A O 1
ATOM 1231 N N . GLY A 1 151 ? -1.422 -6.633 -16.984 1 74 151 GLY A N 1
ATOM 1232 C CA . GLY A 1 151 ? -1.426 -8.078 -16.859 1 74 151 GLY A CA 1
ATOM 1233 C C . GLY A 1 151 ? -2.242 -8.578 -15.68 1 74 151 GLY A C 1
ATOM 1234 O O . GLY A 1 151 ? -1.96 -9.641 -15.125 1 74 151 GLY A O 1
ATOM 1235 N N . ILE A 1 152 ? -3.086 -7.82 -15.219 1 86.5 152 ILE A N 1
ATOM 1236 C CA . ILE A 1 152 ? -3.938 -8.18 -14.094 1 86.5 152 ILE A CA 1
ATOM 1237 C C . ILE A 1 152 ? -5.043 -9.125 -14.562 1 86.5 152 ILE A C 1
ATOM 1239 O O . ILE A 1 152 ? -5.703 -8.859 -15.57 1 86.5 152 ILE A O 1
ATOM 1243 N N . ASP A 1 153 ? -5.164 -10.273 -13.883 1 87.5 153 ASP A N 1
ATOM 1244 C CA . ASP A 1 153 ? -6.184 -11.258 -14.227 1 87.5 153 ASP A CA 1
ATOM 1245 C C . ASP A 1 153 ? -7.496 -10.969 -13.5 1 87.5 153 ASP A C 1
ATOM 1247 O O . ASP A 1 153 ? -8.578 -11.25 -14.023 1 87.5 153 ASP A O 1
ATOM 1251 N N . LEU A 1 154 ? -7.312 -10.5 -12.297 1 92.25 154 LEU A N 1
ATOM 1252 C CA . LEU A 1 154 ? -8.445 -10.305 -11.398 1 92.25 154 LEU A CA 1
ATOM 1253 C C . LEU A 1 154 ? -8.188 -9.148 -10.43 1 92.25 154 LEU A C 1
ATOM 1255 O O . LEU A 1 154 ? -7.062 -8.984 -9.953 1 92.25 154 LEU A O 1
ATOM 1259 N N . ALA A 1 155 ? -9.258 -8.398 -10.148 1 93.69 155 ALA A N 1
ATOM 1260 C CA . ALA A 1 155 ? -9.141 -7.32 -9.172 1 93.69 155 ALA A CA 1
ATOM 1261 C C . ALA A 1 155 ? -10.172 -7.473 -8.055 1 93.69 155 ALA A C 1
ATOM 1263 O O . ALA A 1 155 ? -11.289 -7.93 -8.297 1 93.69 155 ALA A O 1
ATOM 1264 N N . ILE A 1 156 ? -9.773 -7.172 -6.844 1 95.06 156 ILE A N 1
ATOM 1265 C CA . ILE A 1 156 ? -10.664 -7.082 -5.688 1 95.06 156 ILE A CA 1
ATOM 1266 C C . ILE A 1 156 ? -10.789 -5.629 -5.246 1 95.06 156 ILE A C 1
ATOM 1268 O O . ILE A 1 156 ? -9.82 -5.027 -4.77 1 95.06 156 ILE A O 1
ATOM 1272 N N . TYR A 1 157 ? -11.984 -5.117 -5.371 1 93.5 157 TYR A N 1
ATOM 1273 C CA . TYR A 1 157 ? -12.242 -3.709 -5.082 1 93.5 157 TYR A CA 1
ATOM 1274 C C . TYR A 1 157 ? -13.156 -3.561 -3.875 1 93.5 157 TYR A C 1
ATOM 1276 O O . TYR A 1 157 ? -13.766 -4.535 -3.428 1 93.5 157 TYR A O 1
ATOM 1284 N N . PHE A 1 158 ? -13.18 -2.369 -3.334 1 95.12 158 PHE A N 1
ATOM 1285 C CA . PHE A 1 158 ? -14.086 -1.951 -2.271 1 95.12 158 PHE A CA 1
ATOM 1286 C C . PHE A 1 158 ? -14.664 -0.572 -2.564 1 95.12 158 PHE A C 1
ATOM 1288 O O . PHE A 1 158 ? -14.008 0.444 -2.33 1 95.12 158 PHE A O 1
ATOM 1295 N N . ASP A 1 159 ? -15.789 -0.487 -3.047 1 92.19 159 ASP A N 1
ATOM 1296 C CA . ASP A 1 159 ? -16.531 0.74 -3.314 1 92.19 159 ASP A CA 1
ATOM 1297 C C . ASP A 1 159 ? -18 0.437 -3.609 1 92.19 159 ASP A C 1
ATOM 1299 O O . ASP A 1 159 ? -18.484 -0.667 -3.344 1 92.19 159 ASP A O 1
ATOM 1303 N N . ASP A 1 160 ? -18.688 1.413 -3.979 1 90.19 160 ASP A N 1
ATOM 1304 C CA . ASP A 1 160 ? -20.109 1.229 -4.309 1 90.19 160 ASP A CA 1
ATOM 1305 C C . ASP A 1 160 ? -20.359 1.46 -5.797 1 90.19 160 ASP A C 1
ATOM 1307 O O . ASP A 1 160 ? -21.484 1.727 -6.211 1 90.19 160 ASP A O 1
ATOM 1311 N N . LYS A 1 161 ? -19.266 1.417 -6.555 1 81.44 161 LYS A N 1
ATOM 1312 C CA . LYS A 1 161 ? -19.359 1.733 -7.977 1 81.44 161 LYS A CA 1
ATOM 1313 C C . LYS A 1 161 ? -19.781 0.511 -8.789 1 81.44 161 LYS A C 1
ATOM 1315 O O . LYS A 1 161 ? -19.641 -0.624 -8.328 1 81.44 161 LYS A O 1
ATOM 1320 N N . HIS A 1 162 ? -20.344 0.855 -9.961 1 74.88 162 HIS A N 1
ATOM 1321 C CA . HIS A 1 162 ? -20.594 -0.125 -11.016 1 74.88 162 HIS A CA 1
ATOM 1322 C C . HIS A 1 162 ? -19.688 0.109 -12.219 1 74.88 162 HIS A C 1
ATOM 1324 O O . HIS A 1 162 ? -19.781 1.148 -12.875 1 74.88 162 HIS A O 1
ATOM 1330 N N . LEU A 1 163 ? -18.797 -0.799 -12.359 1 73.31 163 LEU A N 1
ATOM 1331 C CA . LEU A 1 163 ? -17.859 -0.656 -13.484 1 73.31 163 LEU A CA 1
ATOM 1332 C C . LEU A 1 163 ? -18.5 -1.174 -14.773 1 73.31 163 LEU A C 1
ATOM 1334 O O . LEU A 1 163 ? -19.062 -2.27 -14.797 1 73.31 163 LEU A O 1
ATOM 1338 N N . LYS A 1 164 ? -18.422 -0.276 -15.766 1 73 164 LYS A N 1
ATOM 1339 C CA . LYS A 1 164 ? -19.016 -0.634 -17.047 1 73 164 LYS A CA 1
ATOM 1340 C C . LYS A 1 164 ? -18.062 -1.481 -17.875 1 73 164 LYS A C 1
ATOM 1342 O O . LYS A 1 164 ? -16.844 -1.297 -17.812 1 73 164 LYS A O 1
ATOM 1347 N N . ASN A 1 165 ? -18.547 -2.418 -18.641 1 70.25 165 ASN A N 1
ATOM 1348 C CA . ASN A 1 165 ? -17.844 -3.23 -19.625 1 70.25 165 ASN A CA 1
ATOM 1349 C C . ASN A 1 165 ? -16.891 -4.215 -18.953 1 70.25 165 ASN A C 1
ATOM 1351 O O . ASN A 1 165 ? -15.883 -4.609 -19.531 1 70.25 165 ASN A O 1
ATOM 1355 N N . LEU A 1 166 ? -17.062 -4.324 -17.734 1 78.25 166 LEU A N 1
ATOM 1356 C CA . LEU A 1 166 ? -16.312 -5.34 -17 1 78.25 166 LEU A CA 1
ATOM 1357 C C . LEU A 1 166 ? -17.266 -6.277 -16.25 1 78.25 166 LEU A C 1
ATOM 1359 O O . LEU A 1 166 ? -18.406 -5.93 -15.992 1 78.25 166 LEU A O 1
ATOM 1363 N N . TYR A 1 167 ? -16.797 -7.414 -16.094 1 82.56 167 TYR A N 1
ATOM 1364 C CA . TYR A 1 167 ? -17.578 -8.352 -15.289 1 82.56 167 TYR A CA 1
ATOM 1365 C C . TYR A 1 167 ? -17.312 -8.141 -13.805 1 82.56 167 TYR A C 1
ATOM 1367 O O . TYR A 1 167 ? -16.156 -8.172 -13.367 1 82.56 167 TYR A O 1
ATOM 1375 N N . CYS A 1 168 ? -18.344 -7.895 -13.094 1 89.44 168 CYS A N 1
ATOM 1376 C CA . CYS A 1 168 ? -18.266 -7.645 -11.656 1 89.44 168 CYS A CA 1
ATOM 1377 C C . CYS A 1 168 ? -19.109 -8.656 -10.883 1 89.44 168 CYS A C 1
ATOM 1379 O O . CYS A 1 168 ? -20.203 -9.016 -11.305 1 89.44 168 CYS A O 1
ATOM 1381 N N . GLU A 1 169 ? -18.516 -9.125 -9.781 1 90.5 169 GLU A N 1
ATOM 1382 C CA . GLU A 1 169 ? -19.234 -10.031 -8.891 1 90.5 169 GLU A CA 1
ATOM 1383 C C . GLU A 1 169 ? -19.078 -9.617 -7.43 1 90.5 169 GLU A C 1
ATOM 1385 O O . GLU A 1 169 ? -17.953 -9.5 -6.93 1 90.5 169 GLU A O 1
ATOM 1390 N N . ASP A 1 170 ? -20.203 -9.547 -6.758 1 92.44 170 ASP A N 1
ATOM 1391 C CA . ASP A 1 170 ? -20.156 -9.164 -5.348 1 92.44 170 ASP A CA 1
ATOM 1392 C C . ASP A 1 170 ? -19.562 -10.289 -4.496 1 92.44 170 ASP A C 1
ATOM 1394 O O . ASP A 1 170 ? -19.844 -11.461 -4.719 1 92.44 170 ASP A O 1
ATOM 1398 N N . LEU A 1 171 ? -18.719 -9.914 -3.586 1 93 171 LEU A N 1
ATOM 1399 C CA . LEU A 1 171 ? -18.094 -10.891 -2.699 1 93 171 LEU A CA 1
ATOM 1400 C C . LEU A 1 171 ? -18.719 -10.844 -1.312 1 93 171 LEU A C 1
ATOM 1402 O O . LEU A 1 171 ? -19.234 -11.859 -0.823 1 93 171 LEU A O 1
ATOM 1406 N N . ILE A 1 172 ? -18.672 -9.703 -0.664 1 91.56 172 ILE A N 1
ATOM 1407 C CA . ILE A 1 172 ? -19.156 -9.633 0.71 1 91.56 172 ILE A CA 1
ATOM 1408 C C . ILE A 1 172 ? -19.406 -8.18 1.096 1 91.56 172 ILE A C 1
ATOM 1410 O O . ILE A 1 172 ? -18.688 -7.281 0.654 1 91.56 172 ILE A O 1
ATOM 1414 N N . SER A 1 173 ? -20.406 -7.992 1.921 1 93.56 173 SER A N 1
ATOM 1415 C CA . SER A 1 173 ? -20.719 -6.676 2.467 1 93.56 173 SER A CA 1
ATOM 1416 C C . SER A 1 173 ? -19.797 -6.328 3.633 1 93.56 173 SER A C 1
ATOM 1418 O O . SER A 1 173 ? -19.094 -7.199 4.152 1 93.56 173 SER A O 1
ATOM 1420 N N . GLU A 1 174 ? -19.812 -5.066 3.975 1 94.69 174 GLU A N 1
ATOM 1421 C CA . GLU A 1 174 ? -18.953 -4.594 5.059 1 94.69 174 GLU A CA 1
ATOM 1422 C C . GLU A 1 174 ? -19.688 -3.582 5.938 1 94.69 174 GLU A C 1
ATOM 1424 O O . GLU A 1 174 ? -20.641 -2.926 5.484 1 94.69 174 GLU A O 1
ATOM 1429 N N . SER A 1 175 ? -19.359 -3.568 7.195 1 96.81 175 SER A N 1
ATOM 1430 C CA . SER A 1 175 ? -19.781 -2.518 8.117 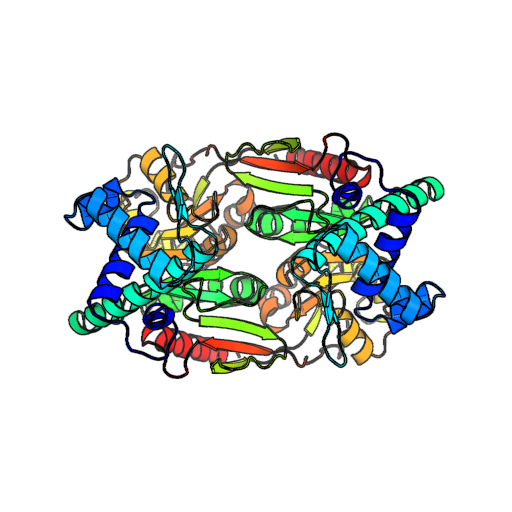1 96.81 175 SER A CA 1
ATOM 1431 C C . SER A 1 175 ? -18.578 -1.802 8.727 1 96.81 175 SER A C 1
ATOM 1433 O O . SER A 1 175 ? -17.469 -2.35 8.758 1 96.81 175 SER A O 1
ATOM 1435 N N . ILE A 1 176 ? -18.828 -0.551 9.078 1 97.69 176 ILE A N 1
ATOM 1436 C CA . ILE A 1 176 ? -17.75 0.237 9.664 1 97.69 176 ILE A CA 1
ATOM 1437 C C . ILE A 1 176 ? -18.125 0.634 11.094 1 97.69 176 ILE A C 1
ATOM 1439 O O . ILE A 1 176 ? -19.297 0.87 11.391 1 97.69 176 ILE A O 1
ATOM 1443 N N . ILE A 1 177 ? -17.094 0.69 11.961 1 98.25 177 ILE A N 1
ATOM 1444 C CA . ILE A 1 177 ? -17.281 0.974 13.375 1 98.25 177 ILE A CA 1
ATOM 1445 C C . ILE A 1 177 ? -16.078 1.751 13.906 1 98.25 177 ILE A C 1
ATOM 1447 O O . ILE A 1 177 ? -14.922 1.415 13.602 1 98.25 177 ILE A O 1
ATOM 1451 N N . PRO A 1 178 ? -16.328 2.822 14.703 1 98.62 178 PRO A N 1
ATOM 1452 C CA . PRO A 1 178 ? -15.188 3.488 15.336 1 98.62 178 PRO A CA 1
ATOM 1453 C C . PRO A 1 178 ? -14.461 2.596 16.328 1 98.62 178 PRO A C 1
ATOM 1455 O O . PRO A 1 178 ? -15.102 1.932 17.156 1 98.62 178 PRO A O 1
ATOM 1458 N N . VAL A 1 179 ? -13.125 2.605 16.25 1 98.88 179 VAL A N 1
ATOM 1459 C CA . VAL A 1 179 ? -12.344 1.777 17.156 1 98.88 179 VAL A CA 1
ATOM 1460 C C . VAL A 1 179 ? -11.117 2.557 17.641 1 98.88 179 VAL A C 1
ATOM 1462 O O . VAL A 1 179 ? -10.625 3.449 16.953 1 98.88 179 VAL A O 1
ATOM 1465 N N . CYS A 1 180 ? -10.672 2.262 18.781 1 98.88 180 CYS A N 1
ATOM 1466 C CA . CYS A 1 180 ? -9.438 2.793 19.344 1 98.88 180 CYS A CA 1
ATOM 1467 C C . CYS A 1 180 ? -8.852 1.825 20.375 1 98.88 180 CYS A C 1
ATOM 1469 O O . CYS A 1 180 ? -9.43 0.768 20.641 1 98.88 180 CYS A O 1
ATOM 1471 N N . SER A 1 181 ? -7.629 2.123 20.812 1 98.81 181 SER A N 1
ATOM 1472 C CA . SER A 1 181 ? -7.039 1.293 21.859 1 98.81 181 SER A CA 1
ATOM 1473 C C . SER A 1 181 ? -7.742 1.503 23.203 1 98.81 181 SER A C 1
ATOM 1475 O O . SER A 1 181 ? -8.289 2.574 23.453 1 98.81 181 SER A O 1
ATOM 1477 N N . PRO A 1 182 ? -7.746 0.492 24.062 1 98.69 182 PRO A N 1
ATOM 1478 C CA . PRO A 1 182 ? -8.289 0.681 25.422 1 98.69 182 PRO A CA 1
ATOM 1479 C C . PRO A 1 182 ? -7.652 1.856 26.156 1 98.69 182 PRO A C 1
ATOM 1481 O O . PRO A 1 182 ? -8.344 2.6 26.859 1 98.69 182 PRO A O 1
ATOM 1484 N N . GLU A 1 183 ? -6.41 2.018 25.984 1 98.25 183 GLU A N 1
ATOM 1485 C CA . GLU A 1 183 ? -5.695 3.109 26.625 1 98.25 183 GLU A CA 1
ATOM 1486 C C . GLU A 1 183 ? -6.203 4.465 26.156 1 98.25 183 GLU A C 1
ATOM 1488 O O . GLU A 1 183 ? -6.418 5.375 26.953 1 98.25 183 GLU A O 1
ATOM 1493 N N . TYR A 1 184 ? -6.352 4.574 24.891 1 98.44 184 TYR A N 1
ATOM 1494 C CA . TYR A 1 184 ? -6.844 5.832 24.344 1 98.44 184 TYR A CA 1
ATOM 1495 C C . TYR A 1 184 ? -8.258 6.125 24.828 1 98.44 184 TYR A C 1
ATOM 1497 O O . TYR A 1 184 ? -8.594 7.266 25.141 1 98.44 184 TYR A O 1
ATOM 1505 N N . ALA A 1 185 ? -9.102 5.109 24.844 1 98.56 185 ALA A N 1
ATOM 1506 C CA . ALA A 1 185 ? -10.477 5.25 25.328 1 98.56 185 ALA A CA 1
ATOM 1507 C C . ALA A 1 185 ? -10.508 5.738 26.766 1 98.56 185 ALA A C 1
ATOM 1509 O O . ALA A 1 185 ? -11.312 6.605 27.125 1 98.56 185 ALA A O 1
ATOM 1510 N N . ALA A 1 186 ? -9.648 5.172 27.531 1 98.31 186 ALA A N 1
ATOM 1511 C CA . ALA A 1 186 ? -9.578 5.551 28.938 1 98.31 186 ALA A CA 1
ATOM 1512 C C . ALA A 1 186 ? -9.117 6.996 29.094 1 98.31 186 ALA A C 1
ATOM 1514 O O . ALA A 1 186 ? -9.703 7.762 29.859 1 98.31 186 ALA A O 1
ATOM 1515 N N . ARG A 1 187 ? -8.117 7.363 28.406 1 97.25 187 ARG A N 1
ATOM 1516 C CA . ARG A 1 187 ? -7.531 8.695 28.484 1 97.25 187 ARG A CA 1
ATOM 1517 C C . ARG A 1 187 ? -8.562 9.766 28.125 1 97.25 187 ARG A C 1
ATOM 1519 O O . ARG A 1 187 ? -8.57 10.852 28.703 1 97.25 187 ARG A O 1
ATOM 1526 N N . HIS A 1 188 ? -9.453 9.438 27.234 1 97.5 188 HIS A N 1
ATOM 1527 C CA . HIS A 1 188 ? -10.398 10.43 26.734 1 97.5 188 HIS A CA 1
ATOM 1528 C C . HIS A 1 188 ? -11.82 10.133 27.219 1 97.5 188 HIS A C 1
ATOM 1530 O O . HIS A 1 188 ? -12.781 10.75 26.766 1 97.5 188 HIS A O 1
ATOM 1536 N N . GLU A 1 189 ? -11.984 9.117 28.094 1 98.06 189 GLU A N 1
ATOM 1537 C CA . GLU A 1 189 ? -13.266 8.734 28.672 1 98.06 189 GLU A CA 1
ATOM 1538 C C . GLU A 1 189 ? -14.312 8.516 27.578 1 98.06 189 GLU A C 1
ATOM 1540 O O . GLU A 1 189 ? -15.398 9.086 27.625 1 98.06 189 GLU A O 1
ATOM 1545 N N . LEU A 1 190 ? -14.023 7.652 26.656 1 98.12 190 LEU A N 1
ATOM 1546 C CA . LEU A 1 190 ? -14.828 7.492 25.453 1 98.12 190 LEU A CA 1
ATOM 1547 C C . LEU A 1 190 ? -15.945 6.477 25.672 1 98.12 190 LEU A C 1
ATOM 1549 O O . LEU A 1 190 ? -17.016 6.57 25.047 1 98.12 190 LEU A O 1
ATOM 1553 N N . VAL A 1 191 ? -15.75 5.504 26.453 1 97.94 191 VAL A N 1
ATOM 1554 C CA . VAL A 1 191 ? -16.703 4.418 26.625 1 97.94 191 VAL A CA 1
ATOM 1555 C C . VAL A 1 191 ? -18.047 4.977 27.109 1 97.94 191 VAL A C 1
ATOM 1557 O O . VAL A 1 191 ? -18.125 5.547 28.203 1 97.94 191 VAL A O 1
ATOM 1560 N N . GLY A 1 192 ? -18.969 4.898 26.234 1 96.06 192 GLY A N 1
ATOM 1561 C CA . GLY A 1 192 ? -20.312 5.363 26.578 1 96.06 192 GLY A CA 1
ATOM 1562 C C . GLY A 1 192 ? -20.484 6.859 26.391 1 96.06 192 GLY A C 1
ATOM 1563 O O . GLY A 1 192 ? -21.562 7.398 26.656 1 96.06 192 GLY A O 1
ATOM 1564 N N . ASN A 1 193 ? -19.469 7.527 25.953 1 96.88 193 ASN A N 1
ATOM 1565 C CA . ASN A 1 193 ? -19.5 8.977 25.797 1 96.88 193 ASN A CA 1
ATOM 1566 C C . ASN A 1 193 ? -19.156 9.391 24.375 1 96.88 193 ASN A C 1
ATOM 1568 O O . ASN A 1 193 ? -18.094 9.961 24.125 1 96.88 193 ASN A O 1
ATOM 1572 N N . ILE A 1 194 ? -20.125 9.305 23.531 1 96.25 194 ILE A N 1
ATOM 1573 C CA . ILE A 1 194 ? -19.891 9.492 22.109 1 96.25 194 ILE A CA 1
ATOM 1574 C C . ILE A 1 194 ? -19.547 10.953 21.828 1 96.25 194 ILE A C 1
ATOM 1576 O O . ILE A 1 194 ? -18.828 11.258 20.891 1 96.25 194 ILE A O 1
ATOM 1580 N N . HIS A 1 195 ? -19.953 11.898 22.656 1 94.19 195 HIS A N 1
ATOM 1581 C CA . HIS A 1 195 ? -19.719 13.32 22.422 1 94.19 195 HIS A CA 1
ATOM 1582 C C . HIS A 1 195 ? -18.25 13.688 22.656 1 94.19 195 HIS A C 1
ATOM 1584 O O . HIS A 1 195 ? -17.781 14.719 22.172 1 94.19 195 HIS A O 1
ATOM 1590 N N . HIS A 1 196 ? -17.531 12.836 23.391 1 96 196 HIS A N 1
ATOM 1591 C CA . HIS A 1 196 ? -16.094 13.062 23.609 1 96 196 HIS A CA 1
ATOM 1592 C C . HIS A 1 196 ? -15.305 12.867 22.312 1 96 196 HIS A C 1
ATOM 1594 O O . HIS A 1 196 ? -14.156 13.305 22.219 1 96 196 HIS A O 1
ATOM 1600 N N . LEU A 1 197 ? -15.93 12.258 21.344 1 95.69 197 LEU A N 1
ATOM 1601 C CA . LEU A 1 197 ? -15.281 12.016 20.062 1 95.69 197 LEU A CA 1
ATOM 1602 C C . LEU A 1 197 ? -14.836 13.328 19.422 1 95.69 197 LEU A C 1
ATOM 1604 O O . LEU A 1 197 ? -13.836 13.367 18.703 1 95.69 197 LEU A O 1
ATOM 1608 N N . ALA A 1 198 ? -15.492 14.383 19.734 1 92.94 198 ALA A N 1
ATOM 1609 C CA . ALA A 1 198 ? -15.203 15.695 19.172 1 92.94 198 ALA A CA 1
ATOM 1610 C C . ALA A 1 198 ? -13.836 16.203 19.625 1 92.94 198 ALA A C 1
ATOM 1612 O O . ALA A 1 198 ? -13.234 17.062 18.984 1 92.94 198 ALA A O 1
ATOM 1613 N N . ASN A 1 199 ? -13.344 15.656 20.734 1 92.12 199 ASN A N 1
ATOM 1614 C CA . ASN A 1 199 ? -12.07 16.078 21.297 1 92.12 199 ASN A CA 1
ATOM 1615 C C . ASN A 1 199 ? -10.945 15.109 20.953 1 92.12 199 ASN A C 1
ATOM 1617 O O . ASN A 1 199 ? -9.82 15.266 21.422 1 92.12 199 ASN A O 1
ATOM 1621 N N . CYS A 1 200 ? -11.227 14.188 20.125 1 96.06 200 CYS A N 1
ATOM 1622 C CA . CYS A 1 200 ? -10.258 13.148 19.797 1 96.06 200 CYS A CA 1
ATOM 1623 C C . CYS A 1 200 ? -9.641 13.406 18.422 1 96.06 200 CYS A C 1
ATOM 1625 O O . CYS A 1 200 ? -10.164 14.195 17.641 1 96.06 200 CYS A O 1
ATOM 1627 N N . THR A 1 201 ? -8.461 12.82 18.234 1 97.25 201 THR A N 1
ATOM 1628 C CA . THR A 1 201 ? -7.891 12.742 16.891 1 97.25 201 THR A CA 1
ATOM 1629 C C . THR A 1 201 ? -8.602 11.672 16.062 1 97.25 201 THR A C 1
ATOM 1631 O O . THR A 1 201 ? -8.688 10.516 16.484 1 97.25 201 THR A O 1
ATOM 1634 N N . LEU A 1 202 ? -9.148 12.117 14.953 1 97.88 202 LEU A N 1
ATOM 1635 C CA . LEU A 1 202 ? -9.766 11.156 14.047 1 97.88 202 LEU A CA 1
ATOM 1636 C C . LEU A 1 202 ? -8.766 10.672 13 1 97.88 202 LEU A C 1
ATOM 1638 O O . LEU A 1 202 ? -8.047 11.477 12.406 1 97.88 202 LEU A O 1
ATOM 1642 N N . LEU A 1 203 ? -8.656 9.391 12.891 1 98.5 203 LEU A N 1
ATOM 1643 C CA . LEU A 1 203 ? -7.773 8.75 11.914 1 98.5 203 LEU A CA 1
ATOM 1644 C C . LEU A 1 203 ? -8.539 8.406 10.641 1 98.5 203 LEU A C 1
ATOM 1646 O O . LEU A 1 203 ? -9.492 7.625 10.68 1 98.5 203 LEU A O 1
ATOM 1650 N N . HIS A 1 204 ? -8.055 8.992 9.516 1 97.31 204 HIS A N 1
ATOM 1651 C CA . HIS A 1 204 ? -8.836 8.906 8.281 1 97.31 204 HIS A CA 1
ATOM 1652 C C . HIS A 1 204 ? -8.141 8.039 7.242 1 97.31 204 HIS A C 1
ATOM 1654 O O . HIS A 1 204 ? -6.914 8.094 7.105 1 97.31 204 HIS A O 1
ATOM 1660 N N . ASP A 1 205 ? -8.906 7.215 6.609 1 97.25 205 ASP A N 1
ATOM 1661 C CA . ASP A 1 205 ? -8.555 6.719 5.281 1 97.25 205 ASP A CA 1
ATOM 1662 C C . ASP A 1 205 ? -9.133 7.617 4.191 1 97.25 205 ASP A C 1
ATOM 1664 O O . ASP A 1 205 ? -10.32 7.523 3.863 1 97.25 205 ASP A O 1
ATOM 1668 N N . ARG A 1 206 ? -8.273 8.406 3.553 1 94.25 206 ARG A N 1
ATOM 1669 C CA . ARG A 1 206 ? -8.742 9.398 2.594 1 94.25 206 ARG A CA 1
ATOM 1670 C C . ARG A 1 206 ? -9.039 8.766 1.241 1 94.25 206 ARG A C 1
ATOM 1672 O O . ARG A 1 206 ? -9.516 9.43 0.323 1 94.25 206 ARG A O 1
ATOM 1679 N N . GLN A 1 207 ? -8.742 7.512 1.161 1 93.44 207 GLN A N 1
ATOM 1680 C CA . GLN A 1 207 ? -9.047 6.781 -0.066 1 93.44 207 GLN A CA 1
ATOM 1681 C C . GLN A 1 207 ? -9.914 5.559 0.219 1 93.44 207 GLN A C 1
ATOM 1683 O O . GLN A 1 207 ? -9.719 4.5 -0.389 1 93.44 207 GLN A O 1
ATOM 1688 N N . ALA A 1 208 ? -10.797 5.699 1.13 1 92.38 208 ALA A N 1
ATOM 1689 C CA . ALA A 1 208 ? -11.617 4.602 1.629 1 92.38 208 ALA A CA 1
ATOM 1690 C C . ALA A 1 208 ? -12.516 4.047 0.53 1 92.38 208 ALA A C 1
ATOM 1692 O O . ALA A 1 208 ? -12.672 2.828 0.402 1 92.38 208 ALA A O 1
ATOM 1693 N N . TRP A 1 209 ? -13.086 4.91 -0.219 1 88.12 209 TRP A N 1
ATOM 1694 C CA . TRP A 1 209 ? -14.109 4.5 -1.175 1 88.12 209 TRP A CA 1
ATOM 1695 C C . TRP A 1 209 ? -13.711 4.895 -2.596 1 88.12 209 TRP A C 1
ATOM 1697 O O . TRP A 1 209 ? -14.227 4.332 -3.566 1 88.12 209 TRP A O 1
ATOM 1707 N N . SER A 1 210 ? -12.914 5.883 -2.678 1 81.56 210 SER A N 1
ATOM 1708 C CA . SER A 1 210 ? -12.312 6.355 -3.922 1 81.56 210 SER A CA 1
ATOM 1709 C C . SER A 1 210 ? -11.008 7.094 -3.658 1 81.56 210 SER A C 1
ATOM 1711 O O . SER A 1 210 ? -10.641 7.328 -2.504 1 81.56 210 SER A O 1
ATOM 1713 N N . ASN A 1 211 ? -10.352 7.422 -4.734 1 76.19 211 ASN A N 1
ATOM 1714 C CA . ASN A 1 211 ? -9.094 8.148 -4.594 1 76.19 211 ASN A CA 1
ATOM 1715 C C . ASN A 1 211 ? -9.312 9.547 -4.023 1 76.19 211 ASN A C 1
ATOM 1717 O O . ASN A 1 211 ? -8.367 10.195 -3.578 1 76.19 211 ASN A O 1
ATOM 1721 N N . ASN A 1 212 ? -10.531 9.961 -3.918 1 74 212 ASN A N 1
ATOM 1722 C CA . ASN A 1 212 ? -10.844 11.297 -3.416 1 74 212 ASN A CA 1
ATOM 1723 C C . ASN A 1 212 ? -11.883 11.25 -2.301 1 74 212 ASN A C 1
ATOM 1725 O O . ASN A 1 212 ? -12.727 12.141 -2.195 1 74 212 ASN A O 1
ATOM 1729 N N . SER A 1 213 ? -11.859 10.172 -1.583 1 86.06 213 SER A N 1
ATOM 1730 C CA . SER A 1 213 ? -12.844 10.008 -0.518 1 86.06 213 SER A CA 1
ATOM 1731 C C . SER A 1 213 ? -12.688 11.094 0.544 1 86.06 213 SER A C 1
ATOM 1733 O O . SER A 1 213 ? -13.672 11.508 1.16 1 86.06 213 SER A O 1
ATOM 1735 N N . ASP A 1 214 ? -11.461 11.531 0.746 1 87.5 214 ASP A N 1
ATOM 1736 C CA . ASP A 1 214 ? -11.172 12.516 1.784 1 87.5 214 ASP A CA 1
ATOM 1737 C C . ASP A 1 214 ? -11.75 12.078 3.129 1 87.5 214 ASP A C 1
ATOM 1739 O O . ASP A 1 214 ? -11.359 11.039 3.67 1 87.5 214 ASP A O 1
ATOM 1743 N N . PHE A 1 215 ? -12.828 12.844 3.65 1 92.38 215 PHE A N 1
ATOM 1744 C CA . PHE A 1 215 ? -13.359 12.555 4.977 1 92.38 215 PHE A CA 1
ATOM 1745 C C . PHE A 1 215 ? -14.688 11.812 4.879 1 92.38 215 PHE A C 1
ATOM 1747 O O . PHE A 1 215 ? -15.406 11.68 5.871 1 92.38 215 PHE A O 1
ATOM 1754 N N . ASP A 1 216 ? -14.969 11.234 3.725 1 91.75 216 ASP A N 1
ATOM 1755 C CA . ASP A 1 216 ? -16.297 10.703 3.42 1 91.75 216 ASP A CA 1
ATOM 1756 C C . ASP A 1 216 ? -16.672 9.578 4.383 1 91.75 216 ASP A C 1
ATOM 1758 O O . ASP A 1 216 ? -17.828 9.461 4.789 1 91.75 216 ASP A O 1
ATOM 1762 N N . GLU A 1 217 ? -15.758 8.758 4.703 1 94.88 217 GLU A N 1
ATOM 1763 C CA . GLU A 1 217 ? -16.062 7.617 5.562 1 94.88 217 GLU A CA 1
ATOM 1764 C C . GLU A 1 217 ? -16.547 8.078 6.934 1 94.88 217 GLU A C 1
ATOM 1766 O O . GLU A 1 217 ? -17.609 7.656 7.395 1 94.88 217 GLU A O 1
ATOM 1771 N N . TRP A 1 218 ? -15.844 8.961 7.574 1 96.69 218 TRP A N 1
ATOM 1772 C CA . TRP A 1 218 ? -16.234 9.492 8.875 1 96.69 218 TRP A CA 1
ATOM 1773 C C . TRP A 1 218 ? -17.484 10.352 8.766 1 96.69 218 TRP A C 1
ATOM 1775 O O . TRP A 1 218 ? -18.328 10.352 9.664 1 96.69 218 TRP A O 1
ATOM 1785 N N . ARG A 1 219 ? -17.594 11.078 7.688 1 94.75 219 ARG A N 1
ATOM 1786 C CA . ARG A 1 219 ? -18.781 11.898 7.484 1 94.75 219 ARG A CA 1
ATOM 1787 C C . ARG A 1 219 ? -20.031 11.039 7.387 1 94.75 219 ARG A C 1
ATOM 1789 O O . ARG A 1 219 ? -21.047 11.352 8.008 1 94.75 219 ARG A O 1
ATOM 1796 N N . ALA A 1 220 ? -19.938 10.008 6.617 1 94.75 220 ALA A N 1
ATOM 1797 C CA . ALA A 1 220 ? -21.078 9.109 6.473 1 94.75 220 ALA A CA 1
ATOM 1798 C C . ALA A 1 220 ? -21.484 8.523 7.816 1 94.75 220 ALA A C 1
ATOM 1800 O O . ALA A 1 220 ? -22.672 8.477 8.148 1 94.75 220 ALA A O 1
ATOM 1801 N N . TRP A 1 221 ? -20.547 8.094 8.57 1 97 221 TRP A N 1
ATOM 1802 C CA . TRP A 1 221 ? -20.844 7.512 9.875 1 97 221 TRP A CA 1
ATOM 1803 C C . TRP A 1 221 ? -21.422 8.555 10.82 1 97 221 TRP A C 1
ATOM 1805 O O . TRP A 1 221 ? -22.391 8.281 11.539 1 97 221 TRP A O 1
ATOM 1815 N N . SER A 1 222 ? -20.797 9.75 10.82 1 96.06 222 SER A N 1
ATOM 1816 C CA . SER A 1 222 ? -21.266 10.812 11.703 1 96.06 222 SER A CA 1
ATOM 1817 C C . SER A 1 222 ? -22.703 11.203 11.383 1 96.06 222 SER A C 1
ATOM 1819 O O . SER A 1 222 ? -23.484 11.469 12.297 1 96.06 222 SER A O 1
ATOM 1821 N N . GLU A 1 223 ? -22.984 11.266 10.125 1 95.38 223 GLU A N 1
ATOM 1822 C CA . GLU A 1 223 ? -24.344 11.57 9.695 1 95.38 223 GLU A CA 1
ATOM 1823 C C . GLU A 1 223 ? -25.328 10.484 10.141 1 95.38 223 GLU A C 1
ATOM 1825 O O . GLU A 1 223 ? -26.422 10.789 10.617 1 95.38 223 GLU A O 1
ATOM 1830 N N . TYR A 1 224 ? -24.906 9.297 9.953 1 95.81 224 TYR A N 1
ATOM 1831 C CA . TYR A 1 224 ? -25.719 8.164 10.375 1 95.81 224 TYR A CA 1
ATOM 1832 C C . TYR A 1 224 ? -26.016 8.234 11.867 1 95.81 224 TYR A C 1
ATOM 1834 O O . TYR A 1 224 ? -27.141 7.926 12.305 1 95.81 224 TYR A O 1
ATOM 1842 N N . MET A 1 225 ? -25.078 8.688 12.656 1 95.81 225 MET A N 1
ATOM 1843 C CA . MET A 1 225 ? -25.203 8.734 14.109 1 95.81 225 MET A CA 1
ATOM 1844 C C . MET A 1 225 ? -25.828 10.055 14.547 1 95.81 225 MET A C 1
ATOM 1846 O O . MET A 1 225 ? -26.109 10.25 15.734 1 95.81 225 MET A O 1
ATOM 1850 N N . GLY A 1 226 ? -25.984 10.961 13.602 1 94.75 226 GLY A N 1
ATOM 1851 C CA . GLY A 1 226 ? -26.516 12.273 13.93 1 94.75 226 GLY A CA 1
ATOM 1852 C C . GLY A 1 226 ? -25.562 13.133 14.719 1 94.75 226 GLY A C 1
ATOM 1853 O O . GLY A 1 226 ? -25.969 13.875 15.617 1 94.75 226 GLY A O 1
ATOM 1854 N N . LEU A 1 227 ? -24.297 12.938 14.391 1 93.12 227 LEU A N 1
ATOM 1855 C CA . LEU A 1 227 ? -23.266 13.688 15.094 1 93.12 227 LEU A CA 1
ATOM 1856 C C . LEU A 1 227 ? -22.688 14.797 14.211 1 93.12 227 LEU A C 1
ATOM 1858 O O . LEU A 1 227 ? -22.547 14.609 13 1 93.12 227 LEU A O 1
ATOM 1862 N N . GLY A 1 228 ? -22.344 15.938 14.68 1 89.62 228 GLY A N 1
ATOM 1863 C CA . GLY A 1 228 ? -21.656 17.016 13.984 1 89.62 228 GLY A CA 1
ATOM 1864 C C . GLY A 1 228 ? -20.156 17.016 14.211 1 89.62 228 GLY A C 1
ATOM 1865 O O . GLY A 1 228 ? -19.609 17.953 14.789 1 89.62 228 GLY A O 1
ATOM 1866 N N . LEU A 1 229 ? -19.453 16.109 13.641 1 89.88 229 LEU A N 1
ATOM 1867 C CA . LEU A 1 229 ? -18.047 15.914 13.93 1 89.88 229 LEU A CA 1
ATOM 1868 C C . LEU A 1 229 ? -17.172 16.797 13.039 1 89.88 229 LEU A C 1
ATOM 1870 O O . LEU A 1 229 ? -15.984 16.969 13.305 1 89.88 229 LEU A O 1
ATOM 1874 N N . PHE A 1 230 ? -17.797 17.438 12.055 1 86.19 230 PHE A N 1
ATOM 1875 C CA . PHE A 1 230 ? -17 18.203 11.109 1 86.19 230 PHE A CA 1
ATOM 1876 C C . PHE A 1 230 ? -17.344 19.688 11.172 1 86.19 230 PHE A C 1
ATOM 1878 O O . PHE A 1 230 ? -18.516 20.047 11.25 1 86.19 230 PHE A O 1
ATOM 1885 N N . PRO A 1 231 ? -16.25 20.531 11.133 1 80.88 231 PRO A N 1
ATOM 1886 C CA . PRO A 1 231 ? -14.828 20.219 11.023 1 80.88 231 PRO A CA 1
ATOM 1887 C C . PRO A 1 231 ? -14.234 19.703 12.336 1 80.88 231 PRO A C 1
ATOM 1889 O O . PRO A 1 231 ? -14.617 20.156 13.414 1 80.88 231 PRO A O 1
ATOM 1892 N N . ASN A 1 232 ? -13.5 18.656 12.188 1 82.06 232 ASN A N 1
ATOM 1893 C CA . ASN A 1 232 ? -12.828 18.109 13.359 1 82.06 232 ASN A CA 1
ATOM 1894 C C . ASN A 1 232 ? -11.508 18.828 13.633 1 82.06 232 ASN A C 1
ATOM 1896 O O . ASN A 1 232 ? -10.797 19.203 12.703 1 82.06 232 ASN A O 1
ATOM 1900 N N . LYS A 1 233 ? -11.203 18.844 14.852 1 79.12 233 LYS A N 1
ATOM 1901 C CA . LYS A 1 233 ? -10.07 19.625 15.336 1 79.12 233 LYS A CA 1
ATOM 1902 C C . LYS A 1 233 ? -8.742 18.953 15.008 1 79.12 233 LYS A C 1
ATOM 1904 O O . LYS A 1 233 ? -7.75 19.625 14.711 1 79.12 233 LYS A O 1
ATOM 1909 N N . SER A 1 234 ? -8.719 17.656 15.125 1 91.38 234 SER A N 1
ATOM 1910 C CA . SER A 1 234 ? -7.469 16.922 14.977 1 91.38 234 SER A CA 1
ATOM 1911 C C . SER A 1 234 ? -7.648 15.695 14.094 1 91.38 234 SER A C 1
ATOM 1913 O O . SER A 1 234 ? -8.5 14.844 14.375 1 91.38 234 SER A O 1
ATOM 1915 N N . ASN A 1 235 ? -6.801 15.664 13.055 1 94.88 235 ASN A N 1
ATOM 1916 C CA . ASN A 1 235 ? -6.891 14.57 12.102 1 94.88 235 ASN A CA 1
ATOM 1917 C C . ASN A 1 235 ? -5.512 14.039 11.727 1 94.88 235 ASN A C 1
ATOM 1919 O O . ASN A 1 235 ? -4.543 14.797 11.664 1 94.88 235 ASN A O 1
ATOM 1923 N N . ILE A 1 236 ? -5.418 12.797 11.562 1 97.19 236 ILE A N 1
ATOM 1924 C CA . ILE A 1 236 ? -4.336 12.148 10.82 1 97.19 236 ILE A CA 1
ATOM 1925 C C . ILE A 1 236 ? -4.906 11.398 9.625 1 97.19 236 ILE A C 1
ATOM 1927 O O . ILE A 1 236 ? -5.895 10.672 9.75 1 97.19 236 ILE A O 1
ATOM 1931 N N . CYS A 1 237 ? -4.297 11.625 8.508 1 96.62 237 CYS A N 1
ATOM 1932 C CA . CYS A 1 237 ? -4.855 11.078 7.273 1 96.62 237 CYS A CA 1
ATOM 1933 C C . CYS A 1 237 ? -3.916 10.047 6.66 1 96.62 237 CYS A C 1
ATOM 1935 O O . CYS A 1 237 ? -2.699 10.234 6.656 1 96.62 237 CYS A O 1
ATOM 1937 N N . PHE A 1 238 ? -4.539 8.977 6.215 1 97.75 238 PHE A N 1
ATOM 1938 C CA . PHE A 1 238 ? -3.85 7.891 5.531 1 97.75 238 PHE A CA 1
ATOM 1939 C C . PHE A 1 238 ? -4.516 7.582 4.195 1 97.75 238 PHE A C 1
ATOM 1941 O O . PHE A 1 238 ? -5.586 8.109 3.893 1 97.75 238 PHE A O 1
ATOM 1948 N N . ASP A 1 239 ? -3.83 6.699 3.408 1 96.06 239 ASP A N 1
ATOM 1949 C CA . ASP A 1 239 ? -4.434 6.258 2.154 1 96.06 239 ASP A CA 1
ATOM 1950 C C . ASP A 1 239 ? -4.926 4.816 2.258 1 96.06 239 ASP A C 1
ATOM 1952 O O . ASP A 1 239 ? -5.305 4.211 1.253 1 96.06 239 ASP A O 1
ATOM 1956 N N . ARG A 1 240 ? -4.828 4.246 3.449 1 96.75 240 ARG A N 1
ATOM 1957 C CA . ARG A 1 240 ? -5.242 2.877 3.738 1 96.75 240 ARG A CA 1
ATOM 1958 C C . ARG A 1 240 ? -5.953 2.795 5.086 1 96.75 240 ARG A C 1
ATOM 1960 O O . ARG A 1 240 ? -5.551 3.449 6.047 1 96.75 240 ARG A O 1
ATOM 1967 N N . SER A 1 241 ? -6.977 1.907 5.109 1 97.38 241 SER A N 1
ATOM 1968 C CA . SER A 1 241 ? -7.691 1.717 6.363 1 97.38 241 SER A CA 1
ATOM 1969 C C . SER A 1 241 ? -6.824 0.997 7.391 1 97.38 241 SER A C 1
ATOM 1971 O O . SER A 1 241 ? -6.934 1.25 8.594 1 97.38 241 SER A O 1
ATOM 1973 N N . ASP A 1 242 ? -5.984 0.082 6.887 1 97.94 242 ASP A N 1
ATOM 1974 C CA . ASP A 1 242 ? -5.172 -0.689 7.828 1 97.94 242 ASP A CA 1
ATOM 1975 C C . ASP A 1 242 ? -4.125 0.193 8.5 1 97.94 242 ASP A C 1
ATOM 1977 O O . ASP A 1 242 ? -3.752 -0.05 9.648 1 97.94 242 ASP A O 1
ATOM 1981 N N . LEU A 1 243 ? -3.645 1.241 7.875 1 98.5 243 LEU A N 1
ATOM 1982 C CA . LEU A 1 243 ? -2.727 2.18 8.516 1 98.5 243 LEU A CA 1
ATOM 1983 C C . LEU A 1 243 ? -3.428 2.957 9.625 1 98.5 243 LEU A C 1
ATOM 1985 O O . LEU A 1 243 ? -2.857 3.172 10.695 1 98.5 243 LEU A O 1
ATOM 1989 N N . ALA A 1 244 ? -4.645 3.379 9.344 1 98.62 244 ALA A N 1
ATOM 1990 C CA . ALA A 1 244 ? -5.426 4.051 10.383 1 98.62 244 ALA A CA 1
ATOM 1991 C C . ALA A 1 244 ? -5.613 3.145 11.594 1 98.62 244 ALA A C 1
ATOM 1993 O O . ALA A 1 244 ? -5.5 3.596 12.742 1 98.62 244 ALA A O 1
ATOM 1994 N N . VAL A 1 245 ? -5.855 1.902 11.352 1 98.62 245 VAL A N 1
ATOM 1995 C CA . VAL A 1 245 ? -6.082 0.932 12.422 1 98.62 245 VAL A CA 1
ATOM 1996 C C . VAL A 1 245 ? -4.797 0.725 13.211 1 98.62 245 VAL A C 1
ATOM 1998 O O . VAL A 1 245 ? -4.824 0.64 14.445 1 98.62 245 VAL A O 1
ATOM 2001 N N . ILE A 1 246 ? -3.689 0.644 12.508 1 98.19 246 ILE A N 1
ATOM 2002 C CA . ILE A 1 246 ? -2.404 0.494 13.18 1 98.19 246 ILE A CA 1
ATOM 2003 C C . ILE A 1 246 ? -2.145 1.705 14.07 1 98.19 246 ILE A C 1
ATOM 2005 O O . ILE A 1 246 ? -1.68 1.56 15.203 1 98.19 246 ILE A O 1
ATOM 2009 N N . ALA A 1 247 ? -2.438 2.896 13.57 1 98.62 247 ALA A N 1
ATOM 2010 C CA . ALA A 1 247 ? -2.295 4.109 14.367 1 98.62 247 ALA A CA 1
ATOM 2011 C C . ALA A 1 247 ? -3.174 4.051 15.617 1 98.62 247 ALA A C 1
ATOM 2013 O O . ALA A 1 247 ? -2.744 4.438 16.703 1 98.62 247 ALA A O 1
ATOM 2014 N N . ALA A 1 248 ? -4.387 3.539 15.477 1 98.81 248 ALA A N 1
ATOM 2015 C CA . ALA A 1 248 ? -5.312 3.432 16.609 1 98.81 248 ALA A CA 1
ATOM 2016 C C . ALA A 1 248 ? -4.789 2.457 17.656 1 98.81 248 ALA A C 1
ATOM 2018 O O . ALA A 1 248 ? -4.852 2.736 18.859 1 98.81 248 ALA A O 1
ATOM 2019 N N . VAL A 1 249 ? -4.277 1.327 17.156 1 98.38 249 VAL A N 1
ATOM 2020 C CA . VAL A 1 249 ? -3.697 0.333 18.062 1 98.38 249 VAL A CA 1
ATOM 2021 C C . VAL A 1 249 ? -2.576 0.967 18.875 1 98.38 249 VAL A C 1
ATOM 2023 O O . VAL A 1 249 ? -2.379 0.62 20.047 1 98.38 249 VAL A O 1
ATOM 2026 N N . ASN A 1 250 ? -1.938 1.932 18.266 1 97.75 250 ASN A N 1
ATOM 2027 C CA . ASN A 1 250 ? -0.811 2.592 18.906 1 97.75 250 ASN A CA 1
ATOM 2028 C C . ASN A 1 250 ? -1.225 3.918 19.547 1 97.75 250 ASN A C 1
ATOM 2030 O O . ASN A 1 250 ? -0.423 4.852 19.609 1 97.75 250 ASN A O 1
ATOM 2034 N N . HIS A 1 251 ? -2.385 4.074 19.875 1 97.88 251 HIS A N 1
ATOM 2035 C CA . HIS A 1 251 ? -2.916 5.109 20.766 1 97.88 251 HIS A CA 1
ATOM 2036 C C . HIS A 1 251 ? -2.908 6.473 20.078 1 97.88 251 HIS A C 1
ATOM 2038 O O . HIS A 1 251 ? -2.811 7.508 20.734 1 97.88 251 HIS A O 1
ATOM 2044 N N . SER A 1 252 ? -3.043 6.512 18.734 1 97.88 252 SER A N 1
ATOM 2045 C CA . SER A 1 252 ? -2.912 7.785 18.031 1 97.88 252 SER A CA 1
ATOM 2046 C C . SER A 1 252 ? -4.262 8.477 17.891 1 97.88 252 SER A C 1
ATOM 2048 O O . SER A 1 252 ? -4.328 9.664 17.562 1 97.88 252 SER A O 1
ATOM 2050 N N . GLY A 1 253 ? -5.297 7.773 18.094 1 98.38 253 GLY A N 1
ATOM 2051 C CA . GLY A 1 253 ? -6.625 8.32 17.875 1 98.38 253 GLY A CA 1
ATOM 2052 C C . GLY A 1 253 ? -7.688 7.254 17.703 1 98.38 253 GLY A C 1
ATOM 2053 O O . GLY A 1 253 ? -7.516 6.117 18.141 1 98.38 253 GLY A O 1
ATOM 2054 N N . VAL A 1 254 ? -8.828 7.688 17.141 1 98.69 254 VAL A N 1
ATOM 2055 C CA . VAL A 1 254 ? -9.953 6.805 16.828 1 98.69 254 VAL A CA 1
ATOM 2056 C C . VAL A 1 254 ? -10.031 6.555 15.328 1 98.69 254 VAL A C 1
ATOM 2058 O O . VAL A 1 254 ? -10.078 7.5 14.539 1 98.69 254 VAL A O 1
ATOM 2061 N N . ALA A 1 255 ? -9.953 5.301 14.93 1 98.81 255 ALA A N 1
ATOM 2062 C CA . ALA A 1 255 ? -10.023 4.926 13.523 1 98.81 255 ALA A CA 1
ATOM 2063 C C . ALA A 1 255 ? -11.406 4.379 13.172 1 98.81 255 ALA A C 1
ATOM 2065 O O . ALA A 1 255 ? -12.164 3.98 14.055 1 98.81 255 ALA A O 1
ATOM 2066 N N . MET A 1 256 ? -11.75 4.48 11.898 1 98.25 256 MET A N 1
ATOM 2067 C CA . MET A 1 256 ? -12.891 3.734 11.383 1 98.25 256 MET A CA 1
ATOM 2068 C C . MET A 1 256 ? -12.484 2.32 10.984 1 98.25 256 MET A C 1
ATOM 2070 O O . MET A 1 256 ? -11.789 2.131 9.984 1 98.25 256 MET A O 1
ATOM 2074 N N . GLY A 1 257 ? -12.875 1.391 11.789 1 98.06 257 GLY A N 1
ATOM 2075 C CA . GLY A 1 257 ? -12.57 0.004 11.477 1 98.06 257 GLY A CA 1
ATOM 2076 C C . GLY A 1 257 ? -13.555 -0.617 10.5 1 98.06 257 GLY A C 1
ATOM 2077 O O . GLY A 1 257 ? -14.758 -0.365 10.586 1 98.06 257 GLY A O 1
ATOM 2078 N N . ARG A 1 258 ? -13.047 -1.294 9.5 1 97.19 258 ARG A N 1
ATOM 2079 C CA . ARG A 1 258 ? -13.867 -2.27 8.781 1 97.19 258 ARG A CA 1
ATOM 2080 C C . ARG A 1 258 ? -14.031 -3.551 9.594 1 97.19 258 ARG A C 1
ATOM 2082 O O . ARG A 1 258 ? -13.055 -4.273 9.828 1 97.19 258 ARG A O 1
ATOM 2089 N N . LYS A 1 259 ? -15.164 -3.799 9.961 1 96.56 259 LYS A N 1
ATOM 2090 C CA . LYS A 1 259 ? -15.414 -4.812 10.984 1 96.56 259 LYS A CA 1
ATOM 2091 C C . LYS A 1 259 ? -14.797 -6.152 10.594 1 96.56 259 LYS A C 1
ATOM 2093 O O . LYS A 1 259 ? -14.148 -6.805 11.414 1 96.56 259 LYS A O 1
ATOM 2098 N N . ARG A 1 260 ? -14.898 -6.602 9.398 1 94.62 260 ARG A N 1
ATOM 2099 C CA . ARG A 1 260 ? -14.406 -7.895 8.945 1 94.62 260 ARG A CA 1
ATOM 2100 C C . ARG A 1 260 ? -12.883 -7.934 8.953 1 94.62 260 ARG A C 1
ATOM 2102 O O . ARG A 1 260 ? -12.281 -9.008 9.094 1 94.62 260 ARG A O 1
ATOM 2109 N N . LEU A 1 261 ? -12.25 -6.746 8.852 1 96.56 261 LEU A N 1
ATOM 2110 C CA . LEU A 1 261 ? -10.797 -6.695 8.711 1 96.56 261 LEU A CA 1
ATOM 2111 C C . LEU A 1 261 ? -10.117 -6.527 10.062 1 96.56 261 LEU A C 1
ATOM 2113 O O . LEU A 1 261 ? -8.898 -6.668 10.172 1 96.56 261 LEU A O 1
ATOM 2117 N N . ILE A 1 262 ? -10.898 -6.223 11.133 1 97.81 262 ILE A N 1
ATOM 2118 C CA . ILE A 1 262 ? -10.25 -5.895 12.398 1 97.81 262 ILE A CA 1
ATOM 2119 C C . ILE A 1 262 ? -10.672 -6.895 13.469 1 97.81 262 ILE A C 1
ATOM 2121 O O . ILE A 1 262 ? -10.57 -6.613 14.664 1 97.81 262 ILE A O 1
ATOM 2125 N N . GLN A 1 263 ? -11.133 -8.07 13.07 1 95.94 263 GLN A N 1
ATOM 2126 C CA . GLN A 1 263 ? -11.648 -9.07 13.992 1 95.94 263 GLN A CA 1
ATOM 2127 C C . GLN A 1 263 ? -10.57 -9.516 14.984 1 95.94 263 GLN A C 1
ATOM 2129 O O . GLN A 1 263 ? -10.836 -9.656 16.172 1 95.94 263 GLN A O 1
ATOM 2134 N N . LYS A 1 264 ? -9.406 -9.711 14.516 1 94.75 264 LYS A N 1
ATOM 2135 C CA . LYS A 1 264 ? -8.32 -10.164 15.367 1 94.75 264 LYS A CA 1
ATOM 2136 C C . LYS A 1 264 ? -7.973 -9.125 16.438 1 94.75 264 LYS A C 1
ATOM 2138 O O . LYS A 1 264 ? -7.742 -9.469 17.594 1 94.75 264 LYS A O 1
ATOM 2143 N N . GLN A 1 265 ? -7.934 -7.871 16.047 1 97.31 265 GLN A N 1
ATOM 2144 C CA . GLN A 1 265 ? -7.59 -6.793 16.969 1 97.31 265 GLN A CA 1
ATOM 2145 C C . GLN A 1 265 ? -8.664 -6.617 18.031 1 97.31 265 GLN A C 1
ATOM 2147 O O . GLN A 1 265 ? -8.367 -6.277 19.188 1 97.31 265 GLN A O 1
ATOM 2152 N N . LEU A 1 266 ? -9.914 -6.879 17.641 1 97.88 266 LEU A N 1
ATOM 2153 C CA . LEU A 1 266 ? -11 -6.824 18.625 1 97.88 266 LEU A CA 1
ATOM 2154 C C . LEU A 1 266 ? -10.938 -8.008 19.578 1 97.88 266 LEU A C 1
ATOM 2156 O O . LEU A 1 266 ? -11.07 -7.84 20.797 1 97.88 266 LEU A O 1
ATOM 2160 N N . ALA A 1 267 ? -10.648 -9.148 19.047 1 97.06 267 ALA A N 1
ATOM 2161 C CA . ALA A 1 267 ? -10.602 -10.375 19.844 1 97.06 267 ALA A CA 1
ATOM 2162 C C . ALA A 1 267 ? -9.461 -10.336 20.859 1 97.06 267 ALA A C 1
ATOM 2164 O O . ALA A 1 267 ? -9.602 -10.828 21.969 1 97.06 267 ALA A O 1
ATOM 2165 N N . ASN A 1 268 ? -8.375 -9.711 20.5 1 96.25 268 ASN A N 1
ATOM 2166 C CA . ASN A 1 268 ? -7.199 -9.672 21.359 1 96.25 268 ASN A CA 1
ATOM 2167 C C . ASN A 1 268 ? -7.176 -8.414 22.219 1 96.25 268 ASN A C 1
ATOM 2169 O O . ASN A 1 268 ? -6.188 -8.141 22.906 1 96.25 268 ASN A O 1
ATOM 2173 N N . ASN A 1 269 ? -8.133 -7.598 22.094 1 97.94 269 ASN A N 1
ATOM 2174 C CA . ASN A 1 269 ? -8.336 -6.387 22.891 1 97.94 269 ASN A CA 1
ATOM 2175 C C . ASN A 1 269 ? -7.258 -5.344 22.594 1 97.94 269 ASN A C 1
ATOM 2177 O O . ASN A 1 269 ? -6.871 -4.582 23.484 1 97.94 269 ASN A O 1
ATOM 2181 N N . GLU A 1 270 ? -6.742 -5.426 21.438 1 98 270 GLU A N 1
ATOM 2182 C CA . GLU A 1 270 ? -5.895 -4.332 20.969 1 98 270 GLU A CA 1
ATOM 2183 C C . GLU A 1 270 ? -6.727 -3.1 20.625 1 98 270 GLU A C 1
ATOM 2185 O O . GLU A 1 270 ? -6.242 -1.97 20.734 1 98 270 GLU A O 1
ATOM 2190 N N . LEU A 1 271 ? -7.941 -3.432 20.172 1 98.75 271 LEU A N 1
ATOM 2191 C CA . LEU A 1 271 ? -8.93 -2.402 19.875 1 98.75 271 LEU A CA 1
ATOM 2192 C C . LEU A 1 271 ? -10.234 -2.662 20.625 1 98.75 271 LEU A C 1
ATOM 2194 O O . LEU A 1 271 ? -10.57 -3.812 20.891 1 98.75 271 LEU A O 1
ATOM 2198 N N . ILE A 1 272 ? -10.93 -1.618 20.891 1 98.75 272 ILE A N 1
ATOM 2199 C CA . ILE A 1 272 ? -12.273 -1.722 21.422 1 98.75 272 ILE A CA 1
ATOM 2200 C C . ILE A 1 272 ? -13.211 -0.792 20.656 1 98.75 272 ILE A C 1
ATOM 2202 O O . ILE A 1 272 ? -12.766 0.156 20.016 1 98.75 272 ILE A O 1
ATOM 2206 N N . VAL A 1 273 ? -14.484 -1.117 20.688 1 98.56 273 VAL A N 1
ATOM 2207 C CA . VAL A 1 273 ? -15.562 -0.243 20.219 1 98.56 273 VAL A CA 1
ATOM 2208 C C . VAL A 1 273 ? -16.125 0.555 21.391 1 98.56 273 VAL A C 1
ATOM 2210 O O . VAL A 1 273 ? -16.875 0.021 22.219 1 98.56 273 VAL A O 1
ATOM 2213 N N . PRO A 1 274 ? -15.852 1.804 21.438 1 98.19 274 PRO A N 1
ATOM 2214 C CA . PRO A 1 274 ? -16.188 2.535 22.656 1 98.19 274 PRO A CA 1
ATOM 2215 C C . PRO A 1 274 ? -17.672 2.869 22.766 1 98.19 274 PRO A C 1
ATOM 2217 O O . PRO A 1 274 ? -18.156 3.234 23.844 1 98.19 274 PRO A O 1
ATOM 2220 N N . PHE A 1 275 ? -18.438 2.691 21.703 1 97.25 275 PHE A N 1
ATOM 2221 C CA . PHE A 1 275 ? -19.812 3.148 21.703 1 97.25 275 PHE A CA 1
ATOM 2222 C C . PHE A 1 275 ? -20.766 1.997 21.406 1 97.25 275 PHE A C 1
ATOM 2224 O O . PHE A 1 275 ? -20.453 1.114 20.594 1 97.25 275 PHE A O 1
ATOM 2231 N N . ASP A 1 276 ? -21.922 2.092 21.922 1 94.44 276 ASP A N 1
ATOM 2232 C CA . ASP A 1 276 ? -22.953 1.1 21.656 1 94.44 276 ASP A CA 1
ATOM 2233 C C . ASP A 1 276 ? -23.734 1.445 20.375 1 94.44 276 ASP A C 1
ATOM 2235 O O . ASP A 1 276 ? -23.891 2.621 20.047 1 94.44 276 ASP A O 1
ATOM 2239 N N . ASN A 1 277 ? -24.203 0.404 19.672 1 94.75 277 ASN A N 1
ATOM 2240 C CA . ASN A 1 277 ? -25.094 0.537 18.531 1 94.75 277 ASN A CA 1
ATOM 2241 C C . ASN A 1 277 ? -24.547 1.521 17.5 1 94.75 277 ASN A C 1
ATOM 2243 O O . ASN A 1 277 ? -25.281 2.387 17.016 1 94.75 277 ASN A O 1
ATOM 2247 N N . CYS A 1 278 ? -23.234 1.412 17.266 1 96.31 278 CYS A N 1
ATOM 2248 C CA . CYS A 1 278 ? -22.625 2.422 16.406 1 96.31 278 CYS A CA 1
ATOM 2249 C C . CYS A 1 278 ? -22.156 1.809 15.086 1 96.31 278 CYS A C 1
ATOM 2251 O O . CYS A 1 278 ? -21.516 2.482 14.281 1 96.31 278 CYS A O 1
ATOM 2253 N N . GLU A 1 279 ? -22.406 0.552 14.891 1 97.31 279 GLU A N 1
ATOM 2254 C CA . GLU A 1 279 ? -22.031 -0.113 13.641 1 97.31 279 GLU A CA 1
ATOM 2255 C C . GLU A 1 279 ? -2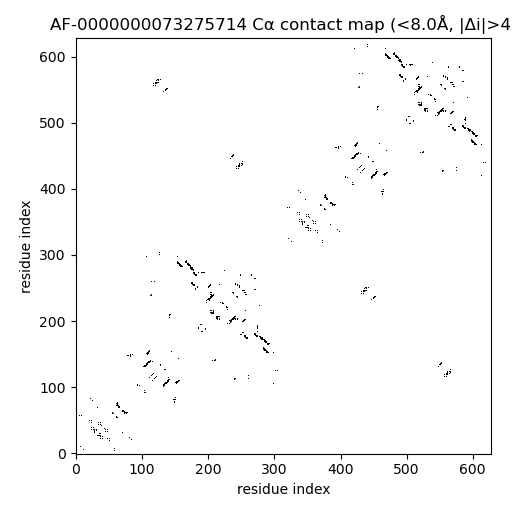2.859 0.405 12.469 1 97.31 279 GLU A C 1
ATOM 2257 O O . GLU A 1 279 ? -24.094 0.478 12.555 1 97.31 279 GLU A O 1
ATOM 2262 N N . PHE A 1 280 ? -22.188 0.831 11.398 1 97.25 280 PHE A N 1
ATOM 2263 C CA . PHE A 1 280 ? -22.828 1.377 10.211 1 97.25 280 PHE A CA 1
ATOM 2264 C C . PHE A 1 280 ? -22.562 0.485 9 1 97.25 280 PHE A C 1
ATOM 2266 O O . PHE A 1 280 ? -21.422 0.333 8.562 1 97.25 280 PHE A O 1
ATOM 2273 N N . PHE A 1 281 ? -23.609 -0.156 8.469 1 95.38 281 PHE A N 1
ATOM 2274 C CA . PHE A 1 281 ? -23.5 -0.94 7.246 1 95.38 281 PHE A CA 1
ATOM 2275 C C . PHE A 1 281 ? -23.391 -0.031 6.027 1 95.38 281 PHE A C 1
ATOM 2277 O O . PHE A 1 281 ? -24.375 0.615 5.641 1 95.38 281 PHE A O 1
ATOM 2284 N N . CYS A 1 282 ? -22.234 0.031 5.465 1 92.19 282 CYS A N 1
ATOM 2285 C CA . CYS A 1 282 ? -22 0.982 4.383 1 92.19 282 CYS A CA 1
ATOM 2286 C C . CYS A 1 282 ? -22.484 0.417 3.051 1 92.19 282 CYS A C 1
ATOM 2288 O O . CYS A 1 282 ? -22.688 -0.791 2.924 1 92.19 282 CYS A O 1
ATOM 2290 N N . ALA A 1 283 ? -22.641 1.348 2.037 1 92.81 283 ALA A N 1
ATOM 2291 C CA . ALA A 1 283 ? -23.062 0.962 0.693 1 92.81 283 ALA A CA 1
ATOM 2292 C C . ALA A 1 283 ? -21.938 0.257 -0.056 1 92.81 283 ALA A C 1
ATOM 2294 O O . ALA A 1 283 ? -22.188 -0.513 -0.986 1 92.81 283 ALA A O 1
ATOM 2295 N N . GLN A 1 284 ? -20.781 0.629 0.346 1 94.25 284 GLN A N 1
ATOM 2296 C CA . GLN A 1 284 ? -19.609 0.037 -0.278 1 94.25 284 GLN A CA 1
ATOM 2297 C C . GLN A 1 284 ? -19.484 -1.441 0.078 1 94.25 284 GLN A C 1
ATOM 2299 O O . GLN A 1 284 ? -19.797 -1.845 1.198 1 94.25 284 GLN A O 1
ATOM 2304 N N . ARG A 1 285 ? -19.016 -2.252 -0.793 1 94.19 285 ARG A N 1
ATOM 2305 C CA . ARG A 1 285 ? -18.828 -3.688 -0.615 1 94.19 285 ARG A CA 1
ATOM 2306 C C . ARG A 1 285 ? -17.578 -4.176 -1.356 1 94.19 285 ARG A C 1
ATOM 2308 O O . ARG A 1 285 ? -17.078 -3.496 -2.258 1 94.19 285 ARG A O 1
ATOM 2315 N N . TYR A 1 286 ? -17.125 -5.301 -0.913 1 95.38 286 TYR A N 1
ATOM 2316 C CA . TYR A 1 286 ? -16.047 -5.949 -1.659 1 95.38 286 TYR A CA 1
ATOM 2317 C C . TYR A 1 286 ? -16.609 -6.715 -2.855 1 95.38 286 TYR A C 1
ATOM 2319 O O . TYR A 1 286 ? -17.625 -7.406 -2.74 1 95.38 286 TYR A O 1
ATOM 2327 N N . TYR A 1 287 ? -15.953 -6.531 -3.988 1 93.88 287 TYR A N 1
ATOM 2328 C CA . TYR A 1 287 ? -16.375 -7.254 -5.184 1 93.88 287 TYR A CA 1
ATOM 2329 C C . TYR A 1 287 ? -15.188 -7.562 -6.082 1 93.88 287 TYR A C 1
ATOM 2331 O O . TYR A 1 287 ? -14.133 -6.945 -5.961 1 93.88 287 TYR A O 1
ATOM 2339 N N . LEU A 1 288 ? -15.359 -8.578 -6.926 1 94.06 288 LEU A N 1
ATOM 2340 C CA . LEU A 1 288 ? -14.359 -9.016 -7.891 1 94.06 288 LEU A CA 1
ATOM 2341 C C . LEU A 1 288 ? -14.633 -8.414 -9.266 1 94.06 288 LEU A C 1
ATOM 2343 O O . LEU A 1 288 ? -15.789 -8.258 -9.656 1 94.06 288 LEU A O 1
ATOM 2347 N N . VAL A 1 289 ? -13.555 -8.125 -9.969 1 91.19 289 VAL A N 1
ATOM 2348 C CA . VAL A 1 289 ? -13.656 -7.633 -11.336 1 91.19 289 VAL A CA 1
ATOM 2349 C C . VAL A 1 289 ? -12.734 -8.445 -12.242 1 91.19 289 VAL A C 1
ATOM 2351 O O . VAL A 1 289 ? -11.57 -8.688 -11.914 1 91.19 289 VAL A O 1
ATOM 2354 N N . THR A 1 290 ? -13.258 -8.945 -13.297 1 87.5 290 THR A N 1
ATOM 2355 C CA . THR A 1 290 ? -12.484 -9.57 -14.367 1 87.5 290 THR A CA 1
ATOM 2356 C C . THR A 1 290 ? -12.844 -8.969 -15.719 1 87.5 290 THR A C 1
ATOM 2358 O O . THR A 1 290 ? -13.828 -8.234 -15.836 1 87.5 290 THR A O 1
ATOM 2361 N N . ARG A 1 291 ? -12 -9.141 -16.656 1 75.31 291 ARG A N 1
ATOM 2362 C CA . ARG A 1 291 ? -12.258 -8.609 -18 1 75.31 291 ARG A CA 1
ATOM 2363 C C . ARG A 1 291 ? -13.523 -9.227 -18.594 1 75.31 291 ARG A C 1
ATOM 2365 O O . ARG A 1 291 ? -14.344 -8.516 -19.172 1 75.31 291 ARG A O 1
ATOM 2372 N N . ASP A 1 292 ? -13.508 -10.523 -18.547 1 70.88 292 ASP A N 1
ATOM 2373 C CA . ASP A 1 292 ? -14.664 -11.227 -19.109 1 70.88 292 ASP A CA 1
ATOM 2374 C C . ASP A 1 292 ? -15.25 -12.195 -18.078 1 70.88 292 ASP A C 1
ATOM 2376 O O . ASP A 1 292 ? -14.578 -12.594 -17.125 1 70.88 292 ASP A O 1
ATOM 2380 N N . GLU A 1 293 ? -16.531 -12.398 -18.406 1 65.81 293 GLU A N 1
ATOM 2381 C CA . GLU A 1 293 ? -17.203 -13.383 -17.562 1 65.81 293 GLU A CA 1
ATOM 2382 C C . GLU A 1 293 ? -16.516 -14.742 -17.641 1 65.81 293 GLU A C 1
ATOM 2384 O O . GLU A 1 293 ? -16.328 -15.414 -16.625 1 65.81 293 GLU A O 1
ATOM 2389 N N . LYS A 1 294 ? -16.234 -15.016 -18.891 1 66.19 294 LYS A N 1
ATOM 2390 C CA . LYS A 1 294 ? -15.516 -16.281 -19.078 1 66.19 294 LYS A CA 1
ATOM 2391 C C . LYS A 1 294 ? -14.016 -16.109 -18.859 1 66.19 294 LYS A C 1
ATOM 2393 O O . LYS A 1 294 ? -13.305 -15.68 -19.766 1 66.19 294 LYS A O 1
ATOM 2398 N N . SER A 1 295 ? -13.625 -16.219 -17.625 1 72.56 295 SER A N 1
ATOM 2399 C CA . SER A 1 295 ? -12.219 -16.078 -17.25 1 72.56 295 SER A CA 1
ATOM 2400 C C . SER A 1 295 ? -11.477 -17.406 -17.406 1 72.56 295 SER A C 1
ATOM 2402 O O . SER A 1 295 ? -12.102 -18.453 -17.531 1 72.56 295 SER A O 1
ATOM 2404 N N . ASN A 1 296 ? -10.172 -17.328 -17.484 1 76.31 296 ASN A N 1
ATOM 2405 C CA . ASN A 1 296 ? -9.375 -18.547 -17.609 1 76.31 296 ASN A CA 1
ATOM 2406 C C . ASN A 1 296 ? -9.469 -19.406 -16.359 1 76.31 296 ASN A C 1
ATOM 2408 O O . ASN A 1 296 ? -10.039 -19 -15.352 1 76.31 296 ASN A O 1
ATOM 2412 N N . ALA A 1 297 ? -9.07 -20.594 -16.438 1 81.75 297 ALA A N 1
ATOM 2413 C CA . ALA A 1 297 ? -9.258 -21.625 -15.422 1 81.75 297 ALA A CA 1
ATOM 2414 C C . ALA A 1 297 ? -8.602 -21.219 -14.109 1 81.75 297 ALA A C 1
ATOM 2416 O O . ALA A 1 297 ? -9.148 -21.469 -13.031 1 81.75 297 ALA A O 1
ATOM 2417 N N . LYS A 1 298 ? -7.457 -20.531 -14.141 1 89.38 298 LYS A N 1
ATOM 2418 C CA . LYS A 1 298 ? -6.762 -20.109 -12.938 1 89.38 298 LYS A CA 1
ATOM 2419 C C . LYS A 1 298 ? -7.59 -19.094 -12.156 1 89.38 298 LYS A C 1
ATOM 2421 O O . LYS A 1 298 ? -7.664 -19.156 -10.922 1 89.38 298 LYS A O 1
ATOM 2426 N N . VAL A 1 299 ? -8.195 -18.203 -12.906 1 91.62 299 VAL A N 1
ATOM 2427 C CA . VAL A 1 299 ? -9.023 -17.172 -12.305 1 91.62 299 VAL A CA 1
ATOM 2428 C C . VAL A 1 299 ? -10.234 -17.812 -11.633 1 91.62 299 VAL A C 1
ATOM 2430 O O . VAL A 1 299 ? -10.586 -17.453 -10.508 1 91.62 299 VAL A O 1
ATOM 2433 N N . GLN A 1 300 ? -10.797 -18.781 -12.281 1 89.12 300 GLN A N 1
ATOM 2434 C CA . GLN A 1 300 ? -11.984 -19.438 -11.742 1 89.12 300 GLN A CA 1
ATOM 2435 C C . GLN A 1 300 ? -11.656 -20.219 -10.469 1 89.12 300 GLN A C 1
ATOM 2437 O O . GLN A 1 300 ? -12.43 -20.203 -9.508 1 89.12 300 GLN A O 1
ATOM 2442 N N . LEU A 1 301 ? -10.531 -20.906 -10.492 1 93.19 301 LEU A N 1
ATOM 2443 C CA . LEU A 1 301 ? -10.102 -21.625 -9.305 1 93.19 301 LEU A CA 1
ATOM 2444 C C . LEU A 1 301 ? -9.898 -20.688 -8.125 1 93.19 301 LEU A C 1
ATOM 2446 O O . LEU A 1 301 ? -10.297 -20.984 -7 1 93.19 301 LEU A O 1
ATOM 2450 N N . PHE A 1 302 ? -9.328 -19.562 -8.383 1 96.44 302 PHE A N 1
ATOM 2451 C CA . PHE A 1 302 ? -9.086 -18.578 -7.332 1 96.44 302 PHE A CA 1
ATOM 2452 C C . PHE A 1 302 ? -10.391 -18.016 -6.793 1 96.44 302 PHE A C 1
ATOM 2454 O O . PHE A 1 302 ? -10.555 -17.875 -5.582 1 96.44 302 PHE A O 1
ATOM 2461 N N . ILE A 1 303 ? -11.312 -17.688 -7.688 1 94.94 303 ILE A N 1
ATOM 2462 C CA . ILE A 1 303 ? -12.602 -17.125 -7.305 1 94.94 303 ILE A CA 1
ATOM 2463 C C . ILE A 1 303 ? -13.359 -18.141 -6.441 1 94.94 303 ILE A C 1
ATOM 2465 O O . ILE A 1 303 ? -13.93 -17.766 -5.406 1 94.94 303 ILE A O 1
ATOM 2469 N N . GLN A 1 304 ? -13.352 -19.359 -6.836 1 94.25 304 GLN A N 1
ATOM 2470 C CA . GLN A 1 304 ? -14.031 -20.391 -6.07 1 94.25 304 GLN A CA 1
ATOM 2471 C C . GLN A 1 304 ? -13.422 -20.547 -4.68 1 94.25 304 GLN A C 1
ATOM 2473 O O . GLN A 1 304 ? -14.148 -20.672 -3.689 1 94.25 304 GLN A O 1
ATOM 2478 N N . TRP A 1 305 ? -12.125 -20.547 -4.637 1 96.56 305 TRP A N 1
ATOM 2479 C CA . TRP A 1 305 ? -11.422 -20.641 -3.357 1 96.56 305 TRP A CA 1
ATOM 2480 C C . TRP A 1 305 ? -11.781 -19.453 -2.467 1 96.56 305 TRP A C 1
ATOM 2482 O O . TRP A 1 305 ? -12.07 -19.625 -1.28 1 96.56 305 TRP A O 1
ATOM 2492 N N . LEU A 1 306 ? -11.758 -18.266 -3.029 1 96.12 306 LEU A N 1
ATOM 2493 C CA . LEU A 1 306 ? -12.062 -17.031 -2.303 1 96.12 306 LEU A CA 1
ATOM 2494 C C . LEU A 1 306 ? -13.461 -17.094 -1.696 1 96.12 306 LEU A C 1
ATOM 2496 O O . LEU A 1 306 ? -13.648 -16.75 -0.524 1 96.12 306 LEU A O 1
ATOM 2500 N N . LYS A 1 307 ? -14.344 -17.531 -2.482 1 94.81 307 LYS A N 1
ATOM 2501 C CA . LYS A 1 307 ? -15.727 -17.625 -2.023 1 94.81 307 LYS A CA 1
ATOM 2502 C C . LYS A 1 307 ? -15.867 -18.625 -0.883 1 94.81 307 LYS A C 1
ATOM 2504 O O . LYS A 1 307 ? -16.625 -18.406 0.066 1 94.81 307 LYS A O 1
ATOM 2509 N N . LYS A 1 308 ? -15.195 -19.672 -0.983 1 94.94 308 LYS A N 1
ATOM 2510 C CA . LYS A 1 308 ? -15.211 -20.688 0.076 1 94.94 308 LYS A CA 1
ATOM 2511 C C . LYS A 1 308 ? -14.641 -20.125 1.376 1 94.94 308 LYS A C 1
ATOM 2513 O O . LYS A 1 308 ? -15.172 -20.375 2.457 1 94.94 308 LYS A O 1
ATOM 2518 N N . GLN A 1 309 ? -13.523 -19.344 1.277 1 95.12 309 GLN A N 1
ATOM 2519 C CA . GLN A 1 309 ? -12.914 -18.734 2.449 1 95.12 309 GLN A CA 1
ATOM 2520 C C . GLN A 1 309 ? -13.875 -17.75 3.127 1 95.12 309 GLN A C 1
ATOM 2522 O O . GLN A 1 309 ? -13.93 -17.688 4.355 1 95.12 309 GLN A O 1
ATOM 2527 N N . ILE A 1 310 ? -14.57 -17.016 2.293 1 92.62 310 ILE A N 1
ATOM 2528 C CA . ILE A 1 310 ? -15.508 -16.016 2.811 1 92.62 310 ILE A CA 1
ATOM 2529 C C . ILE A 1 310 ? -16.656 -16.719 3.539 1 92.62 310 ILE A C 1
ATOM 2531 O O . ILE A 1 310 ? -17.062 -16.297 4.621 1 92.62 310 ILE A O 1
ATOM 2535 N N . LEU A 1 311 ? -17.125 -17.766 2.988 1 88.19 311 LEU A N 1
ATOM 2536 C CA . LEU A 1 311 ? -18.219 -18.531 3.58 1 88.19 311 LEU A CA 1
ATOM 2537 C C . LEU A 1 311 ? -17.797 -19.172 4.898 1 88.19 311 LEU A C 1
ATOM 2539 O O . LEU A 1 311 ? -18.578 -19.234 5.844 1 88.19 311 LEU A O 1
ATOM 2543 N N . GLN A 1 312 ? -16.547 -19.594 5.004 1 84.75 312 GLN A N 1
ATOM 2544 C CA . GLN A 1 312 ? -16.047 -20.25 6.203 1 84.75 312 GLN A CA 1
ATOM 2545 C C . GLN A 1 312 ? -15.758 -19.234 7.309 1 84.75 312 GLN A C 1
ATOM 2547 O O . GLN A 1 312 ? -15.805 -19.562 8.492 1 84.75 312 GLN A O 1
ATOM 2552 N N . GLY A 1 313 ? -15.32 -18.031 6.871 1 74.31 313 GLY A N 1
ATOM 2553 C CA . GLY A 1 313 ? -14.992 -17.016 7.848 1 74.31 313 GLY A CA 1
ATOM 2554 C C . GLY A 1 313 ? -16.219 -16.266 8.359 1 74.31 313 GLY A C 1
ATOM 2555 O O . GLY A 1 313 ? -16.109 -15.398 9.227 1 74.31 313 GLY A O 1
ATOM 2556 N N . MET A 1 314 ? -17.281 -16.469 7.73 1 61.09 314 MET A N 1
ATOM 2557 C CA . MET A 1 314 ? -18.547 -15.938 8.219 1 61.09 314 MET A CA 1
ATOM 2558 C C . MET A 1 314 ? -19.141 -16.828 9.305 1 61.09 314 MET A C 1
ATOM 2560 O O . MET A 1 314 ? -18.953 -18.047 9.273 1 61.09 314 MET A O 1
ATOM 2564 N N . MET B 1 1 ? 3.969 37.906 -34.438 1 21.7 1 MET B N 1
ATOM 2565 C CA . MET B 1 1 ? 4.027 38.594 -33.156 1 21.7 1 MET B CA 1
ATOM 2566 C C . MET B 1 1 ? 3.723 37.656 -32 1 21.7 1 MET B C 1
ATOM 2568 O O . MET B 1 1 ? 2.889 37.969 -31.141 1 21.7 1 MET B O 1
ATOM 2572 N N . PHE B 1 2 ? 3.916 36.312 -32.219 1 28.77 2 PHE B N 1
ATOM 2573 C CA . PHE B 1 2 ? 3.795 35.094 -31.469 1 28.77 2 PHE B CA 1
ATOM 2574 C C . PHE B 1 2 ? 4.688 35.125 -30.234 1 28.77 2 PHE B C 1
ATOM 2576 O O . PHE B 1 2 ? 4.922 34.094 -29.609 1 28.77 2 PHE B O 1
ATOM 2583 N N . GLY B 1 3 ? 5.359 36.219 -30.016 1 31.14 3 GLY B N 1
ATOM 2584 C CA . GLY B 1 3 ? 6.422 36.406 -29.047 1 31.14 3 GLY B CA 1
ATOM 2585 C C . GLY B 1 3 ? 5.957 36.219 -27.609 1 31.14 3 GLY B C 1
ATOM 2586 O O . GLY B 1 3 ? 6.762 35.938 -26.734 1 31.14 3 GLY B O 1
ATOM 2587 N N . SER B 1 4 ? 4.84 36.812 -27.281 1 34.44 4 SER B N 1
ATOM 2588 C CA . SER B 1 4 ? 4.426 37.094 -25.922 1 34.44 4 SER B CA 1
ATOM 2589 C C . SER B 1 4 ? 3.9 35.844 -25.219 1 34.44 4 SER B C 1
ATOM 2591 O O . SER B 1 4 ? 3.506 35.875 -24.062 1 34.44 4 SER B O 1
ATOM 2593 N N . SER B 1 5 ? 3.568 34.844 -25.953 1 36.84 5 SER B N 1
ATOM 2594 C CA . SER B 1 5 ? 2.715 33.781 -25.484 1 36.84 5 SER B CA 1
ATOM 2595 C C . SER B 1 5 ? 3.463 32.844 -24.531 1 36.84 5 SER B C 1
ATOM 2597 O O . SER B 1 5 ? 2.854 32 -23.875 1 36.84 5 SER B O 1
ATOM 2599 N N . ASN B 1 6 ? 4.793 32.781 -24.719 1 36.84 6 ASN B N 1
ATOM 2600 C CA . ASN B 1 6 ? 5.672 31.812 -24.047 1 36.84 6 ASN B CA 1
ATOM 2601 C C . ASN B 1 6 ? 6.07 32.281 -22.656 1 36.84 6 ASN B C 1
ATOM 2603 O O . ASN B 1 6 ? 7.078 31.859 -22.109 1 36.84 6 ASN B O 1
ATOM 2607 N N . VAL B 1 7 ? 5.484 33.344 -22.172 1 35.59 7 VAL B N 1
ATOM 2608 C CA . VAL B 1 7 ? 5.914 34.062 -20.984 1 35.59 7 VAL B CA 1
ATOM 2609 C C . VAL B 1 7 ? 5.824 33.188 -19.75 1 35.59 7 VAL B C 1
ATOM 2611 O O . VAL B 1 7 ? 6.699 33.219 -18.875 1 35.59 7 VAL B O 1
ATOM 2614 N N . ILE B 1 8 ? 4.742 32.469 -19.672 1 41.53 8 ILE B N 1
ATOM 2615 C CA . ILE B 1 8 ? 4.648 31.703 -18.438 1 41.53 8 ILE B CA 1
ATOM 2616 C C . ILE B 1 8 ? 5.797 30.703 -18.359 1 41.53 8 ILE B C 1
ATOM 2618 O O . ILE B 1 8 ? 6.258 30.359 -17.266 1 41.53 8 ILE B O 1
ATOM 2622 N N . LEU B 1 9 ? 6.316 30.203 -19.516 1 40.41 9 LEU B N 1
ATOM 2623 C CA . LEU B 1 9 ? 7.336 29.172 -19.516 1 40.41 9 LEU B CA 1
ATOM 2624 C C . LEU B 1 9 ? 8.719 29.766 -19.266 1 40.41 9 LEU B C 1
ATOM 2626 O O . LEU B 1 9 ? 9.68 29.031 -19.031 1 40.41 9 LEU B O 1
ATOM 2630 N N . ARG B 1 10 ? 8.914 31.078 -19.719 1 38.28 10 ARG B N 1
ATOM 2631 C CA . ARG B 1 10 ? 10.258 31.609 -19.547 1 38.28 10 ARG B CA 1
ATOM 2632 C C . ARG B 1 10 ? 10.469 32.094 -18.109 1 38.28 10 ARG B C 1
ATOM 2634 O O . ARG B 1 10 ? 9.508 32.438 -17.422 1 38.28 10 ARG B O 1
ATOM 2641 N N . ASN B 1 11 ? 11.609 31.812 -17.453 1 38.47 11 ASN B N 1
ATOM 2642 C CA . ASN B 1 11 ? 12.133 32.062 -16.109 1 38.47 11 ASN B CA 1
ATOM 2643 C C . ASN B 1 11 ? 11.516 33.344 -15.516 1 38.47 11 ASN B C 1
ATOM 2645 O O . ASN B 1 11 ? 12.141 34 -14.68 1 38.47 11 ASN B O 1
ATOM 2649 N N . LYS B 1 12 ? 10.539 33.875 -16.062 1 44.19 12 LYS B N 1
ATOM 2650 C CA . LYS B 1 12 ? 10.047 35.156 -15.523 1 44.19 12 LYS B CA 1
ATOM 2651 C C . LYS B 1 12 ? 8.984 34.906 -14.461 1 44.19 12 LYS B C 1
ATOM 2653 O O . LYS B 1 12 ? 8.281 33.906 -14.492 1 44.19 12 LYS B O 1
ATOM 2658 N N . ARG B 1 13 ? 9.125 35.781 -13.359 1 46.41 13 ARG B N 1
ATOM 2659 C CA . ARG B 1 13 ? 8.219 35.875 -12.219 1 46.41 13 ARG B CA 1
ATOM 2660 C C . ARG B 1 13 ? 6.773 36 -12.672 1 46.41 13 ARG B C 1
ATOM 2662 O O . ARG B 1 13 ? 6.473 36.719 -13.625 1 46.41 13 ARG B O 1
ATOM 2669 N N . LEU B 1 14 ? 5.941 35.094 -12.25 1 54.03 14 LEU B N 1
ATOM 2670 C CA . LEU B 1 14 ? 4.512 35.188 -12.523 1 54.03 14 LEU B CA 1
ATOM 2671 C C . LEU B 1 14 ? 3.996 36.594 -12.227 1 54.03 14 LEU B C 1
ATOM 2673 O O . LEU B 1 14 ? 4.301 37.156 -11.172 1 54.03 14 LEU B O 1
ATOM 2677 N N . SER B 1 15 ? 3.373 37.281 -13.227 1 55.84 15 SER B N 1
ATOM 2678 C CA . SER B 1 15 ? 2.76 38.594 -13.016 1 55.84 15 SER B CA 1
ATOM 2679 C C . SER B 1 15 ? 1.516 38.469 -12.141 1 55.84 15 SER B C 1
ATOM 2681 O O . SER B 1 15 ? 1.005 37.375 -11.914 1 55.84 15 SER B O 1
ATOM 2683 N N . SER B 1 16 ? 1.083 39.625 -11.484 1 57.88 16 SER B N 1
ATOM 2684 C CA . SER B 1 16 ? -0.129 39.688 -10.68 1 57.88 16 SER B CA 1
ATOM 2685 C C . SER B 1 16 ? -1.329 39.125 -11.445 1 57.88 16 SER B C 1
ATOM 2687 O O . SER B 1 16 ? -2.184 38.469 -10.859 1 57.88 16 SER B O 1
ATOM 2689 N N . TYR B 1 17 ? -1.351 39.406 -12.742 1 61.81 17 TYR B N 1
ATOM 2690 C CA . TYR B 1 17 ? -2.463 38.938 -13.562 1 61.81 17 TYR B CA 1
ATOM 2691 C C . TYR B 1 17 ? -2.416 37.438 -13.742 1 61.81 17 TYR B C 1
ATOM 2693 O O . TYR B 1 17 ? -3.449 36.75 -13.68 1 61.81 17 TYR B O 1
ATOM 2701 N N . GLN B 1 18 ? -1.226 37 -13.906 1 61.53 18 GLN B N 1
ATOM 2702 C CA . GLN B 1 18 ? -1.055 35.562 -14.055 1 61.53 18 GLN B CA 1
ATOM 2703 C C . GLN B 1 18 ? -1.418 34.844 -12.773 1 61.53 18 GLN B C 1
ATOM 2705 O O . GLN B 1 18 ? -2.039 33.781 -12.812 1 61.53 18 GLN B O 1
ATOM 2710 N N . LEU B 1 19 ? -1.077 35.438 -11.711 1 64.44 19 LEU B N 1
ATOM 2711 C CA . LEU B 1 19 ? -1.412 34.844 -10.422 1 64.44 19 LEU B CA 1
ATOM 2712 C C . LEU B 1 19 ? -2.922 34.812 -10.211 1 64.44 19 LEU B C 1
ATOM 2714 O O . LEU B 1 19 ? -3.459 33.844 -9.672 1 64.44 19 LEU B O 1
ATOM 2718 N N . ALA B 1 20 ? -3.562 35.844 -10.656 1 72.75 20 ALA B N 1
ATOM 2719 C CA . ALA B 1 20 ? -5.02 35.906 -10.547 1 72.75 20 ALA B CA 1
ATOM 2720 C C . ALA B 1 20 ? -5.68 34.812 -11.398 1 72.75 20 ALA B C 1
ATOM 2722 O O . ALA B 1 20 ? -6.668 34.219 -10.977 1 72.75 20 ALA B O 1
ATOM 2723 N N . ARG B 1 21 ? -5.117 34.656 -12.508 1 76.12 21 ARG B N 1
ATOM 2724 C CA . ARG B 1 21 ? -5.668 33.625 -13.398 1 76.12 21 ARG B CA 1
ATOM 2725 C C . ARG B 1 21 ? -5.43 32.25 -12.844 1 76.12 21 ARG B C 1
ATOM 2727 O O . ARG B 1 21 ? -6.305 31.375 -12.938 1 76.12 21 ARG B O 1
ATOM 2734 N N . LEU B 1 22 ? -4.301 32.125 -12.273 1 75.69 22 LEU B N 1
ATOM 2735 C CA . LEU B 1 22 ? -4 30.828 -11.648 1 75.69 22 LEU B CA 1
ATOM 2736 C C . LEU B 1 22 ? -4.902 30.578 -10.445 1 75.69 22 LEU B C 1
ATOM 2738 O O . LEU B 1 22 ? -5.34 29.453 -10.211 1 75.69 22 LEU B O 1
ATOM 2742 N N . HIS B 1 23 ? -5.105 31.625 -9.789 1 77.5 23 HIS B N 1
ATOM 2743 C CA . HIS B 1 23 ? -6.035 31.531 -8.672 1 77.5 23 HIS B CA 1
ATOM 2744 C C . HIS B 1 23 ? -7.438 31.188 -9.156 1 77.5 23 HIS B C 1
ATOM 2746 O O . HIS B 1 23 ? -8.133 30.375 -8.523 1 77.5 23 HIS B O 1
ATOM 2752 N N . THR B 1 24 ? -7.836 31.781 -10.234 1 81.75 24 THR B N 1
ATOM 2753 C CA . THR B 1 24 ? -9.125 31.469 -10.844 1 81.75 24 THR B CA 1
ATOM 2754 C C . THR B 1 24 ? -9.188 30 -11.25 1 81.75 24 THR B C 1
ATOM 2756 O O . THR B 1 24 ? -10.203 29.344 -11.039 1 81.75 24 THR B O 1
ATOM 2759 N N . PHE B 1 25 ? -8.109 29.531 -11.797 1 87.75 25 PHE B N 1
ATOM 2760 C CA . PHE B 1 25 ? -8.023 28.125 -12.203 1 87.75 25 PHE B CA 1
ATOM 2761 C C . PHE B 1 25 ? -8.141 27.203 -10.992 1 87.75 25 PHE B C 1
ATOM 2763 O O . PHE B 1 25 ? -8.875 26.219 -11.023 1 87.75 25 PHE B O 1
ATOM 2770 N N . GLU B 1 26 ? -7.406 27.531 -10.016 1 81.31 26 GLU B N 1
ATOM 2771 C CA . GLU B 1 26 ? -7.445 26.719 -8.805 1 81.31 26 GLU B CA 1
ATOM 2772 C C . GLU B 1 26 ? -8.859 26.656 -8.234 1 81.31 26 GLU B C 1
ATOM 2774 O O . GLU B 1 26 ? -9.328 25.562 -7.871 1 81.31 26 GLU B O 1
ATOM 2779 N N . ALA B 1 27 ? -9.562 27.734 -8.094 1 82.06 27 ALA B N 1
ATOM 2780 C CA . ALA B 1 27 ? -10.93 27.781 -7.59 1 82.06 27 ALA B CA 1
ATOM 2781 C C . ALA B 1 27 ? -11.875 26.984 -8.484 1 82.06 27 ALA B C 1
ATOM 2783 O O . ALA B 1 27 ? -12.711 26.219 -7.992 1 82.06 27 ALA B O 1
ATOM 2784 N N . THR B 1 28 ? -11.68 27.141 -9.742 1 87 28 THR B N 1
ATOM 2785 C CA . THR B 1 28 ? -12.523 26.438 -10.695 1 87 28 THR B CA 1
ATOM 2786 C C . THR B 1 28 ? -12.281 24.938 -10.633 1 87 28 THR B C 1
ATOM 2788 O O . THR B 1 28 ? -13.227 24.141 -10.695 1 87 28 THR B O 1
ATOM 2791 N N . GLY B 1 29 ? -11.023 24.641 -10.539 1 85 29 GLY B N 1
ATOM 2792 C CA . GLY B 1 29 ? -10.656 23.234 -10.43 1 85 29 GLY B CA 1
ATOM 2793 C C . GLY B 1 29 ? -11.148 22.594 -9.148 1 85 29 GLY B C 1
ATOM 2794 O O . GLY B 1 29 ? -11.562 21.438 -9.148 1 85 29 GLY B O 1
ATOM 2795 N N . ARG B 1 30 ? -11.062 23.312 -8.148 1 80.44 30 ARG B N 1
ATOM 2796 C CA . ARG B 1 30 ? -11.516 22.828 -6.848 1 80.44 30 ARG B CA 1
ATOM 2797 C C . ARG B 1 30 ? -13.023 22.594 -6.844 1 80.44 30 ARG B C 1
ATOM 2799 O O . ARG B 1 30 ? -13.492 21.562 -6.34 1 80.44 30 ARG B O 1
ATOM 2806 N N . HIS B 1 31 ? -13.742 23.422 -7.438 1 79.44 31 HIS B N 1
ATOM 2807 C CA . HIS B 1 31 ? -15.195 23.344 -7.469 1 79.44 31 HIS B CA 1
ATOM 2808 C C . HIS B 1 31 ? -15.672 22.5 -8.641 1 79.44 31 HIS B C 1
ATOM 2810 O O . HIS B 1 31 ? -16.828 22.047 -8.664 1 79.44 31 HIS B O 1
ATOM 2816 N N . LEU B 1 32 ? -14.781 22.312 -9.547 1 85.69 32 LEU B N 1
ATOM 2817 C CA . LEU B 1 32 ? -15.109 21.719 -10.836 1 85.69 32 LEU B CA 1
ATOM 2818 C C . LEU B 1 32 ? -16.375 22.359 -11.422 1 85.69 32 LEU B C 1
ATOM 2820 O O . LEU B 1 32 ? -17.25 21.656 -11.922 1 85.69 32 LEU B O 1
ATOM 2824 N N . SER B 1 33 ? -16.469 23.578 -11.25 1 87.81 33 SER B N 1
ATOM 2825 C CA . SER B 1 33 ? -17.609 24.375 -11.711 1 87.81 33 SER B CA 1
ATOM 2826 C C . SER B 1 33 ? -17.219 25.828 -11.953 1 87.81 33 SER B C 1
ATOM 2828 O O . SER B 1 33 ? -16.672 26.484 -11.07 1 87.81 33 SER B O 1
ATOM 2830 N N . PHE B 1 34 ? -17.625 26.406 -13.117 1 88.81 34 PHE B N 1
ATOM 2831 C CA . PHE B 1 34 ? -17.375 27.797 -13.438 1 88.81 34 PHE B CA 1
ATOM 2832 C C . PHE B 1 34 ? -18.266 28.719 -12.609 1 88.81 34 PHE B C 1
ATOM 2834 O O . PHE B 1 34 ? -17.844 29.781 -12.156 1 88.81 34 PHE B O 1
ATOM 2841 N N . ALA B 1 35 ? -19.438 28.188 -12.367 1 89.12 35 ALA B N 1
ATOM 2842 C CA . ALA B 1 35 ? -20.406 28.984 -11.625 1 89.12 35 ALA B CA 1
ATOM 2843 C C . ALA B 1 35 ? -20 29.125 -10.156 1 89.12 35 ALA B C 1
ATOM 2845 O O . ALA B 1 35 ? -20.031 30.234 -9.602 1 89.12 35 ALA B O 1
ATOM 2846 N N . LEU B 1 36 ? -19.578 28.094 -9.609 1 88.75 36 LEU B N 1
ATOM 2847 C CA . LEU B 1 36 ? -19.219 28.109 -8.195 1 88.75 36 LEU B CA 1
ATOM 2848 C C . LEU B 1 36 ? -17.922 28.906 -7.984 1 88.75 36 LEU B C 1
ATOM 2850 O O . LEU B 1 36 ? -17.797 29.609 -6.988 1 88.75 36 LEU B O 1
ATOM 2854 N N . ALA B 1 37 ? -17.078 28.719 -8.914 1 89.31 37 ALA B N 1
ATOM 2855 C CA . ALA B 1 37 ? -15.852 29.516 -8.844 1 89.31 37 ALA B CA 1
ATOM 2856 C C . ALA B 1 37 ? -16.156 31 -8.961 1 89.31 37 ALA B C 1
ATOM 2858 O O . ALA B 1 37 ? -15.539 31.828 -8.266 1 89.31 37 ALA B O 1
ATOM 2859 N N . ALA B 1 38 ? -17.062 31.359 -9.773 1 88.5 38 ALA B N 1
ATOM 2860 C CA . ALA B 1 38 ? -17.469 32.75 -9.953 1 88.5 38 ALA B CA 1
ATOM 2861 C C . ALA B 1 38 ? -18.047 33.344 -8.672 1 88.5 38 ALA B C 1
ATOM 2863 O O . ALA B 1 38 ? -17.734 34.469 -8.289 1 88.5 38 ALA B O 1
ATOM 2864 N N . GLU B 1 39 ? -18.828 32.562 -8.023 1 86.25 39 GLU B N 1
ATOM 2865 C CA . GLU B 1 39 ? -19.422 33 -6.758 1 86.25 39 GLU B CA 1
ATOM 2866 C C . GLU B 1 39 ? -18.344 33.219 -5.699 1 86.25 39 GLU B C 1
ATOM 2868 O O . GLU B 1 39 ? -18.359 34.219 -5 1 86.25 39 GLU B O 1
ATOM 2873 N N . GLU B 1 40 ? -17.391 32.312 -5.672 1 83.94 40 GLU B N 1
ATOM 2874 C CA . GLU B 1 40 ? -16.328 32.406 -4.68 1 83.94 40 GLU B CA 1
ATOM 2875 C C . GLU B 1 40 ? -15.453 33.625 -4.934 1 83.94 40 GLU B C 1
ATOM 2877 O O . GLU B 1 40 ? -15.047 34.312 -3.992 1 83.94 40 GLU B O 1
ATOM 2882 N N . LEU B 1 41 ? -15.164 33.906 -6.152 1 83.44 41 LEU B N 1
ATOM 2883 C CA . LEU B 1 41 ? -14.195 34.938 -6.504 1 83.44 41 LEU B CA 1
ATOM 2884 C C . LEU B 1 41 ? -14.898 36.25 -6.777 1 83.44 41 LEU B C 1
ATOM 2886 O O . LEU B 1 41 ? -14.242 37.25 -7.121 1 83.44 41 LEU B O 1
ATOM 2890 N N . SER B 1 42 ? -16.25 36.25 -6.566 1 86 42 SER B N 1
ATOM 2891 C CA . SER B 1 42 ? -17.062 37.438 -6.812 1 86 42 SER B CA 1
ATOM 2892 C C . SER B 1 42 ? -16.844 37.969 -8.227 1 86 42 SER B C 1
ATOM 2894 O O . SER B 1 42 ? -16.578 39.156 -8.406 1 86 42 SER B O 1
ATOM 2896 N N . LEU B 1 43 ? -16.844 37.031 -9.156 1 84.81 43 LEU B N 1
ATOM 2897 C CA . LEU B 1 43 ? -16.766 37.312 -10.586 1 84.81 43 LEU B CA 1
ATOM 2898 C C . LEU B 1 43 ? -17.953 36.688 -11.328 1 84.81 43 LEU B C 1
ATOM 2900 O O . LEU B 1 43 ? -18.734 35.969 -10.734 1 84.81 43 LEU B O 1
ATOM 2904 N N . THR B 1 44 ? -18.188 37.094 -12.539 1 85.62 44 THR B N 1
ATOM 2905 C CA . THR B 1 44 ? -19.203 36.438 -13.359 1 85.62 44 THR B CA 1
ATOM 2906 C C . THR B 1 44 ? -18.656 35.156 -13.977 1 85.62 44 THR B C 1
ATOM 2908 O O . THR B 1 44 ? -17.453 35.031 -14.188 1 85.62 44 THR B O 1
ATOM 2911 N N . PRO B 1 45 ? -19.578 34.219 -14.188 1 89.75 45 PRO B N 1
ATOM 2912 C CA . PRO B 1 45 ? -19.141 33 -14.867 1 89.75 45 PRO B CA 1
ATOM 2913 C C . PRO B 1 45 ? -18.438 33.281 -16.188 1 89.75 45 PRO B C 1
ATOM 2915 O O . PRO B 1 45 ? -17.469 32.594 -16.547 1 89.75 45 PRO B O 1
ATOM 2918 N N . SER B 1 46 ? -18.906 34.25 -16.906 1 89.56 46 SER B N 1
ATOM 2919 C CA . SER B 1 46 ? -18.266 34.625 -18.156 1 89.56 46 SER B CA 1
ATOM 2920 C C . SER B 1 46 ? -16.844 35.094 -17.938 1 89.56 46 SER B C 1
ATOM 2922 O O . SER B 1 46 ? -15.945 34.781 -18.734 1 89.56 46 SER B O 1
ATOM 2924 N N . ALA B 1 47 ? -16.625 35.812 -16.875 1 85.69 47 ALA B N 1
ATOM 2925 C CA . ALA B 1 47 ? -15.281 36.281 -16.531 1 85.69 47 ALA B CA 1
ATOM 2926 C C . ALA B 1 47 ? -14.359 35.125 -16.172 1 85.69 47 ALA B C 1
ATOM 2928 O O . ALA B 1 47 ? -13.195 35.094 -16.562 1 85.69 47 ALA B O 1
ATOM 2929 N N . ILE B 1 48 ? -14.906 34.188 -15.391 1 89.69 48 ILE B N 1
ATOM 2930 C CA . ILE B 1 48 ? -14.148 33 -15.047 1 89.69 48 ILE B CA 1
ATOM 2931 C C . ILE B 1 48 ? -13.742 32.25 -16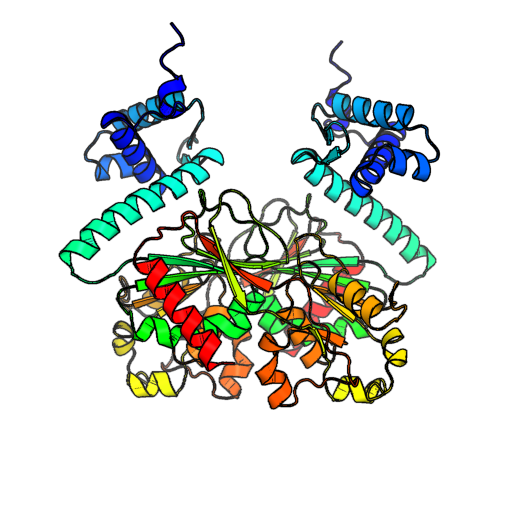.312 1 89.69 48 ILE B C 1
ATOM 2933 O O . ILE B 1 48 ? -12.578 31.875 -16.484 1 89.69 48 ILE B O 1
ATOM 2937 N N . SER B 1 49 ? -14.711 32.094 -17.203 1 90.88 49 SER B N 1
ATOM 2938 C CA . SER B 1 49 ? -14.461 31.391 -18.453 1 90.88 49 SER B CA 1
ATOM 2939 C C . SER B 1 49 ? -13.391 32.094 -19.281 1 90.88 49 SER B C 1
ATOM 2941 O O . SER B 1 49 ? -12.492 31.453 -19.828 1 90.88 49 SER B O 1
ATOM 2943 N N . HIS B 1 50 ? -13.5 33.312 -19.312 1 88.56 50 HIS B N 1
ATOM 2944 C CA . HIS B 1 50 ? -12.531 34.125 -20.047 1 88.56 50 HIS B CA 1
ATOM 2945 C C . HIS B 1 50 ? -11.133 34 -19.453 1 88.56 50 HIS B C 1
ATOM 2947 O O . HIS B 1 50 ? -10.148 33.844 -20.188 1 88.56 50 HIS B O 1
ATOM 2953 N N . ARG B 1 51 ? -11.016 34.156 -18.172 1 86.12 51 ARG B N 1
ATOM 2954 C CA . ARG B 1 51 ? -9.734 34.031 -17.484 1 86.12 51 ARG B CA 1
ATOM 2955 C C . ARG B 1 51 ? -9.102 32.656 -17.719 1 86.12 51 ARG B C 1
ATOM 2957 O O . ARG B 1 51 ? -7.895 32.562 -17.953 1 86.12 51 ARG B O 1
ATOM 2964 N N . ILE B 1 52 ? -9.953 31.625 -17.656 1 89.94 52 ILE B N 1
ATOM 2965 C CA . ILE B 1 52 ? -9.469 30.266 -17.859 1 89.94 52 ILE B CA 1
ATOM 2966 C C . ILE B 1 52 ? -9 30.094 -19.312 1 89.94 52 ILE B C 1
ATOM 2968 O O . ILE B 1 52 ? -7.938 29.531 -19.562 1 89.94 52 ILE B O 1
ATOM 2972 N N . ASN B 1 53 ? -9.805 30.578 -20.219 1 89.62 53 ASN B N 1
ATOM 2973 C CA . ASN B 1 53 ? -9.438 30.5 -21.625 1 89.62 53 ASN B CA 1
ATOM 2974 C C . ASN B 1 53 ? -8.133 31.219 -21.922 1 89.62 53 ASN B C 1
ATOM 2976 O O . ASN B 1 53 ? -7.289 30.734 -22.672 1 89.62 53 ASN B O 1
ATOM 2980 N N . THR B 1 54 ? -8.023 32.344 -21.344 1 83.94 54 THR B N 1
ATOM 2981 C CA . THR B 1 54 ? -6.801 33.125 -21.516 1 83.94 54 THR B CA 1
ATOM 2982 C C . THR B 1 54 ? -5.598 32.375 -20.938 1 83.94 54 THR B C 1
ATOM 2984 O O . THR B 1 54 ? -4.531 32.344 -21.547 1 83.94 54 THR B O 1
ATOM 2987 N N . LEU B 1 55 ? -5.785 31.875 -19.75 1 82.69 55 LEU B N 1
ATOM 2988 C CA . LEU B 1 55 ? -4.727 31.109 -19.109 1 82.69 55 LEU B CA 1
ATOM 2989 C C . LEU B 1 55 ? -4.32 29.922 -19.984 1 82.69 55 LEU B C 1
ATOM 2991 O O . LEU B 1 55 ? -3.129 29.656 -20.156 1 82.69 55 LEU B O 1
ATOM 2995 N N . GLU B 1 56 ? -5.32 29.188 -20.469 1 87.5 56 GLU B N 1
ATOM 2996 C CA . GLU B 1 56 ? -5.059 28.047 -21.328 1 87.5 56 GLU B CA 1
ATOM 2997 C C . GLU B 1 56 ? -4.309 28.453 -22.594 1 87.5 56 GLU B C 1
ATOM 2999 O O . GLU B 1 56 ? -3.398 27.75 -23.031 1 87.5 56 GLU B O 1
ATOM 3004 N N . LYS B 1 57 ? -4.684 29.547 -23.125 1 80.06 57 LYS B N 1
ATOM 3005 C CA . LYS B 1 57 ? -4.016 30.078 -24.297 1 80.06 57 LYS B CA 1
ATOM 3006 C C . LYS B 1 57 ? -2.562 30.438 -24 1 80.06 57 LYS B C 1
ATOM 3008 O O . LYS B 1 57 ? -1.664 30.141 -24.781 1 80.06 57 LYS B O 1
ATOM 3013 N N . GLU B 1 58 ? -2.4 31.047 -22.922 1 74.06 58 GLU B N 1
ATOM 3014 C CA . GLU B 1 58 ? -1.06 31.453 -22.516 1 74.06 58 GLU B CA 1
ATOM 3015 C C . GLU B 1 58 ? -0.158 30.25 -22.266 1 74.06 58 GLU B C 1
ATOM 3017 O O . GLU B 1 58 ? 1.033 30.281 -22.578 1 74.06 58 GLU B O 1
ATOM 3022 N N . LEU B 1 59 ? -0.812 29.266 -21.656 1 73.12 59 LEU B N 1
ATOM 3023 C CA . LEU B 1 59 ? -0.053 28.078 -21.312 1 73.12 59 LEU B CA 1
ATOM 3024 C C . LEU B 1 59 ? 0.093 27.156 -22.516 1 73.12 59 LEU B C 1
ATOM 3026 O O . LEU B 1 59 ? 0.98 26.297 -22.562 1 73.12 59 LEU B O 1
ATOM 3030 N N . GLY B 1 60 ? -0.748 27.328 -23.469 1 76 60 GLY B N 1
ATOM 3031 C CA . GLY B 1 60 ? -0.752 26.484 -24.641 1 76 60 GLY B CA 1
ATOM 3032 C C . GLY B 1 60 ? -1.311 25.094 -24.375 1 76 60 GLY B C 1
ATOM 3033 O O . GLY B 1 60 ? -1.01 24.141 -25.109 1 76 60 GLY B O 1
ATOM 3034 N N . ILE B 1 61 ? -1.921 24.938 -23.234 1 79.44 61 ILE B N 1
ATOM 3035 C CA . ILE B 1 61 ? -2.525 23.656 -22.906 1 79.44 61 ILE B CA 1
ATOM 3036 C C . ILE B 1 61 ? -3.945 23.875 -22.391 1 79.44 61 ILE B C 1
ATOM 3038 O O . ILE B 1 61 ? -4.27 24.953 -21.891 1 79.44 61 ILE B O 1
ATOM 3042 N N . LYS B 1 62 ? -4.73 22.828 -22.547 1 87.5 62 LYS B N 1
ATOM 3043 C CA . LYS B 1 62 ? -6.062 22.844 -21.953 1 87.5 62 LYS B CA 1
ATOM 3044 C C . LYS B 1 62 ? -6.023 22.344 -20.516 1 87.5 62 LYS B C 1
ATOM 3046 O O . LYS B 1 62 ? -5.316 21.375 -20.203 1 87.5 62 LYS B O 1
ATOM 3051 N N . LEU B 1 63 ? -6.734 23.094 -19.719 1 87.44 63 LEU B N 1
ATOM 3052 C CA . LEU B 1 63 ? -6.762 22.75 -18.297 1 87.44 63 LEU B CA 1
ATOM 3053 C C . LEU B 1 63 ? -8.031 22 -17.953 1 87.44 63 LEU B C 1
ATOM 3055 O O . LEU B 1 63 ? -8.055 21.219 -16.984 1 87.44 63 LEU B O 1
ATOM 3059 N N . PHE B 1 64 ? -9.102 22.281 -18.734 1 91.06 64 PHE B N 1
ATOM 3060 C CA . PHE B 1 64 ? -10.383 21.625 -18.469 1 91.06 64 PHE B CA 1
ATOM 3061 C C . PHE B 1 64 ? -10.93 20.969 -19.719 1 91.06 64 PHE B C 1
ATOM 3063 O O . PHE B 1 64 ? -10.781 21.5 -20.828 1 91.06 64 PHE B O 1
ATOM 3070 N N . ASN B 1 65 ? -11.445 19.719 -19.469 1 86.5 65 ASN B N 1
ATOM 3071 C CA . ASN B 1 65 ? -12.406 19.156 -20.406 1 86.5 65 ASN B CA 1
ATOM 3072 C C . ASN B 1 65 ? -13.82 19.656 -20.125 1 86.5 65 ASN B C 1
ATOM 3074 O O . ASN B 1 65 ? -14.328 19.484 -19 1 86.5 65 ASN B O 1
ATOM 3078 N N . ARG B 1 66 ? -14.328 20.297 -21.125 1 83 66 ARG B N 1
ATOM 3079 C CA . ARG B 1 66 ? -15.648 20.891 -20.922 1 83 66 ARG B CA 1
ATOM 3080 C C . ARG B 1 66 ? -16.734 20.047 -21.594 1 83 66 ARG B C 1
ATOM 3082 O O . ARG B 1 66 ? -16.656 19.766 -22.781 1 83 66 ARG B O 1
ATOM 3089 N N . PHE B 1 67 ? -17.531 19.5 -20.797 1 78.5 67 PHE B N 1
ATOM 3090 C CA . PHE B 1 67 ? -18.719 18.797 -21.25 1 78.5 67 PHE B CA 1
ATOM 3091 C C . PHE B 1 67 ? -19.969 19.656 -21.078 1 78.5 67 PHE B C 1
ATOM 3093 O O . PHE B 1 67 ? -19.875 20.812 -20.641 1 78.5 67 PHE B O 1
ATOM 3100 N N . HIS B 1 68 ? -21.141 19.219 -21.625 1 74.44 68 HIS B N 1
ATOM 3101 C CA . HIS B 1 68 ? -22.344 20.031 -21.609 1 74.44 68 HIS B CA 1
ATOM 3102 C C . HIS B 1 68 ? -22.688 20.484 -20.188 1 74.44 68 HIS B C 1
ATOM 3104 O O . HIS B 1 68 ? -23.047 21.641 -19.969 1 74.44 68 HIS B O 1
ATOM 3110 N N . ARG B 1 69 ? -22.594 19.672 -19.125 1 75.94 69 ARG B N 1
ATOM 3111 C CA . ARG B 1 69 ? -23.016 20.094 -17.797 1 75.94 69 ARG B CA 1
ATOM 3112 C C . ARG B 1 69 ? -21.938 19.797 -16.766 1 75.94 69 ARG B C 1
ATOM 3114 O O . ARG B 1 69 ? -22.219 19.75 -15.562 1 75.94 69 ARG B O 1
ATOM 3121 N N . ARG B 1 70 ? -20.859 19.625 -17.25 1 80.06 70 ARG B N 1
ATOM 3122 C CA . ARG B 1 70 ? -19.828 19.328 -16.25 1 80.06 70 ARG B CA 1
ATOM 3123 C C . ARG B 1 70 ? -18.438 19.594 -16.828 1 80.06 70 ARG B C 1
ATOM 3125 O O . ARG B 1 70 ? -18.25 19.625 -18.047 1 80.06 70 ARG B O 1
ATOM 3132 N N . ILE B 1 71 ? -17.484 20.062 -15.906 1 85.88 71 ILE B N 1
ATOM 3133 C CA . ILE B 1 71 ? -16.094 20.203 -16.312 1 85.88 71 ILE B CA 1
ATOM 3134 C C . ILE B 1 71 ? -15.219 19.219 -15.547 1 85.88 71 ILE B C 1
ATOM 3136 O O . ILE B 1 71 ? -15.562 18.812 -14.438 1 85.88 71 ILE B O 1
ATOM 3140 N N . GLU B 1 72 ? -14.18 18.75 -16.203 1 86.06 72 GLU B N 1
ATOM 3141 C CA . GLU B 1 72 ? -13.156 17.906 -15.594 1 86.06 72 GLU B CA 1
ATOM 3142 C C . GLU B 1 72 ? -11.75 18.422 -15.906 1 86.06 72 GLU B C 1
ATOM 3144 O O . GLU B 1 72 ? -11.523 19 -16.984 1 86.06 72 GLU B O 1
ATOM 3149 N N . LEU B 1 73 ? -10.945 18.312 -14.906 1 85.75 73 LEU B N 1
ATOM 3150 C CA . LEU B 1 73 ? -9.555 18.672 -15.18 1 85.75 73 LEU B CA 1
ATOM 3151 C C . LEU B 1 73 ? -8.953 17.75 -16.234 1 85.75 73 LEU B C 1
ATOM 3153 O O . LEU B 1 73 ? -9.219 16.547 -16.234 1 85.75 73 LEU B O 1
ATOM 3157 N N . THR B 1 74 ? -8.195 18.328 -17.203 1 81.38 74 THR B N 1
ATOM 3158 C CA . THR B 1 74 ? -7.34 17.5 -18.047 1 81.38 74 THR B CA 1
ATOM 3159 C C . THR B 1 74 ? -6.207 16.891 -17.234 1 81.38 74 THR B C 1
ATOM 3161 O O . THR B 1 74 ? -6.012 17.234 -16.062 1 81.38 74 THR B O 1
ATOM 3164 N N . GLU B 1 75 ? -5.477 15.977 -17.781 1 71.75 75 GLU B N 1
ATOM 3165 C CA . GLU B 1 75 ? -4.312 15.422 -17.094 1 71.75 75 GLU B CA 1
ATOM 3166 C C . GLU B 1 75 ? -3.316 16.516 -16.719 1 71.75 75 GLU B C 1
ATOM 3168 O O . GLU B 1 75 ? -2.805 16.531 -15.594 1 71.75 75 GLU B O 1
ATOM 3173 N N . GLU B 1 76 ? -3.115 17.375 -17.672 1 73 76 GLU B N 1
ATOM 3174 C CA . GLU B 1 76 ? -2.229 18.516 -17.438 1 73 76 GLU B CA 1
ATOM 3175 C C . GLU B 1 76 ? -2.824 19.453 -16.391 1 73 76 GLU B C 1
ATOM 3177 O O . GLU B 1 76 ? -2.107 19.984 -15.539 1 73 76 GLU B O 1
ATOM 3182 N N . GLY B 1 77 ? -4.102 19.594 -16.5 1 79.5 77 GLY B N 1
ATOM 3183 C CA . GLY B 1 77 ? -4.797 20.422 -15.531 1 79.5 77 GLY B CA 1
ATOM 3184 C C . GLY B 1 77 ? -4.691 19.906 -14.109 1 79.5 77 GLY B C 1
ATOM 3185 O O . GLY B 1 77 ? -4.504 20.688 -13.172 1 79.5 77 GLY B O 1
ATOM 3186 N N . GLU B 1 78 ? -4.77 18.656 -14.008 1 76.38 78 GLU B N 1
ATOM 3187 C CA . GLU B 1 78 ? -4.672 18.047 -12.688 1 76.38 78 GLU B CA 1
ATOM 3188 C C . GLU B 1 78 ? -3.295 18.266 -12.078 1 76.38 78 GLU B C 1
ATOM 3190 O O . GLU B 1 78 ? -3.184 18.578 -10.891 1 76.38 78 GLU B O 1
ATOM 3195 N N . ARG B 1 79 ? -2.307 18.125 -12.844 1 68.94 79 ARG B N 1
ATOM 3196 C CA . ARG B 1 79 ? -0.943 18.344 -12.367 1 68.94 79 ARG B CA 1
ATOM 3197 C C . ARG B 1 79 ? -0.743 19.781 -11.906 1 68.94 79 ARG B C 1
ATOM 3199 O O . ARG B 1 79 ? -0.188 20.031 -10.836 1 68.94 79 ARG B O 1
ATOM 3206 N N . ILE B 1 80 ? -1.214 20.734 -12.75 1 71.75 80 ILE B N 1
ATOM 3207 C CA . ILE B 1 80 ? -1.063 22.141 -12.43 1 71.75 80 ILE B CA 1
ATOM 3208 C C . ILE B 1 80 ? -1.921 22.5 -11.219 1 71.75 80 ILE B C 1
ATOM 3210 O O . ILE B 1 80 ? -1.506 23.281 -10.367 1 71.75 80 ILE B O 1
ATOM 3214 N N . TYR B 1 81 ? -3.082 21.891 -11.156 1 77.94 81 TYR B N 1
ATOM 3215 C CA . TYR B 1 81 ? -3.98 22.141 -10.039 1 77.94 81 TYR B CA 1
ATOM 3216 C C . TYR B 1 81 ? -3.332 21.734 -8.719 1 77.94 81 TYR B C 1
ATOM 3218 O O . TYR B 1 81 ? -3.307 22.531 -7.766 1 77.94 81 TYR B O 1
ATOM 3226 N N . TRP B 1 82 ? -2.752 20.688 -8.734 1 67.06 82 TRP B N 1
ATOM 3227 C CA . TRP B 1 82 ? -2.154 20.219 -7.492 1 67.06 82 TRP B CA 1
ATOM 3228 C C . TRP B 1 82 ? -0.928 21.031 -7.121 1 67.06 82 TRP B C 1
ATOM 3230 O O . TRP B 1 82 ? -0.711 21.344 -5.945 1 67.06 82 TRP B O 1
ATOM 3240 N N . ALA B 1 83 ? -0.2 21.375 -8.102 1 66.62 83 ALA B N 1
ATOM 3241 C CA . ALA B 1 83 ? 0.952 22.234 -7.855 1 66.62 83 ALA B CA 1
ATOM 3242 C C . ALA B 1 83 ? 0.513 23.594 -7.305 1 66.62 83 ALA B C 1
ATOM 3244 O O . ALA B 1 83 ? 1.104 24.094 -6.352 1 66.62 83 ALA B O 1
ATOM 3245 N N . LEU B 1 84 ? -0.518 24.141 -7.926 1 67.44 84 LEU B N 1
ATOM 3246 C CA . LEU B 1 84 ? -1.036 25.438 -7.496 1 67.44 84 LEU B CA 1
ATOM 3247 C C . LEU B 1 84 ? -1.632 25.344 -6.098 1 67.44 84 LEU B C 1
ATOM 3249 O O . LEU B 1 84 ? -1.381 26.219 -5.254 1 67.44 84 LEU B O 1
ATOM 3253 N N . LYS B 1 85 ? -2.406 24.375 -5.93 1 70.19 85 LYS B N 1
ATOM 3254 C CA . LYS B 1 85 ? -3.018 24.188 -4.617 1 70.19 85 LYS B CA 1
ATOM 3255 C C . LYS B 1 85 ? -1.958 24.094 -3.525 1 70.19 85 LYS B C 1
ATOM 3257 O O . LYS B 1 85 ? -2.061 24.75 -2.494 1 70.19 85 LYS B O 1
ATOM 3262 N N . LYS B 1 86 ? -0.987 23.391 -3.775 1 65.88 86 LYS B N 1
ATOM 3263 C CA . LYS B 1 86 ? 0.096 23.234 -2.809 1 65.88 86 LYS B CA 1
ATOM 3264 C C . LYS B 1 86 ? 0.792 24.562 -2.541 1 65.88 86 LYS B C 1
ATOM 3266 O O . LYS B 1 86 ? 1.046 24.922 -1.388 1 65.88 86 LYS B O 1
ATOM 3271 N N . THR B 1 87 ? 1.1 25.234 -3.627 1 60.59 87 THR B N 1
ATOM 3272 C CA . THR B 1 87 ? 1.807 26.516 -3.504 1 60.59 87 THR B CA 1
ATOM 3273 C C . THR B 1 87 ? 0.982 27.516 -2.701 1 60.59 87 THR B C 1
ATOM 3275 O O . THR B 1 87 ? 1.502 28.172 -1.796 1 60.59 87 THR B O 1
ATOM 3278 N N . LEU B 1 88 ? -0.213 27.609 -3.061 1 63.88 88 LEU B N 1
ATOM 3279 C CA . LEU B 1 88 ? -1.082 28.562 -2.373 1 63.88 88 LEU B CA 1
ATOM 3280 C C . LEU B 1 88 ? -1.26 28.172 -0.909 1 63.88 88 LEU B C 1
ATOM 3282 O O . LEU B 1 88 ? -1.264 29.031 -0.028 1 63.88 88 LEU B O 1
ATOM 3286 N N . GLU B 1 89 ? -1.365 26.906 -0.69 1 63.97 89 GLU B N 1
ATOM 3287 C CA . GLU B 1 89 ? -1.49 26.406 0.675 1 63.97 89 GLU B CA 1
ATOM 3288 C C . GLU B 1 89 ? -0.22 26.672 1.479 1 63.97 89 GLU B C 1
ATOM 3290 O O . GLU B 1 89 ? -0.288 27.031 2.654 1 63.97 89 GLU B O 1
ATOM 3295 N N . ASP B 1 90 ? 0.854 26.531 0.812 1 63.09 90 ASP B N 1
ATOM 3296 C CA . ASP B 1 90 ? 2.131 26.781 1.472 1 63.09 90 ASP B CA 1
ATOM 3297 C C . ASP B 1 90 ? 2.256 28.25 1.884 1 63.09 90 ASP B C 1
ATOM 3299 O O . ASP B 1 90 ? 2.701 28.562 2.992 1 63.09 90 ASP B O 1
ATOM 3303 N N . ILE B 1 91 ? 1.868 29.141 0.961 1 57.28 91 ILE B N 1
ATOM 3304 C CA . ILE B 1 91 ? 1.938 30.578 1.238 1 57.28 91 ILE B CA 1
ATOM 3305 C C . ILE B 1 91 ? 1.008 30.922 2.396 1 57.28 91 ILE B C 1
ATOM 3307 O O . ILE B 1 91 ? 1.403 31.625 3.33 1 57.28 91 ILE B O 1
ATOM 3311 N N . ASN B 1 92 ? -0.156 30.453 2.281 1 58.81 92 ASN B N 1
ATOM 3312 C CA . ASN B 1 92 ? -1.127 30.703 3.342 1 58.81 92 ASN B CA 1
ATOM 3313 C C . ASN B 1 92 ? -0.633 30.188 4.688 1 58.81 92 ASN B C 1
ATOM 3315 O O . ASN B 1 92 ? -0.803 30.844 5.715 1 58.81 92 ASN B O 1
ATOM 3319 N N . GLN B 1 93 ? -0.036 29.062 4.578 1 61.5 93 GLN B N 1
ATOM 3320 C CA . GLN B 1 93 ? 0.463 28.453 5.805 1 61.5 93 GLN B CA 1
ATOM 3321 C C . GLN B 1 93 ? 1.588 29.281 6.418 1 61.5 93 GLN B C 1
ATOM 3323 O O . GLN B 1 93 ? 1.645 29.453 7.633 1 61.5 93 GLN B O 1
ATOM 3328 N N . GLU B 1 94 ? 2.412 29.719 5.625 1 55.56 94 GLU B N 1
ATOM 3329 C CA . GLU B 1 94 ? 3.5 30.547 6.113 1 55.56 94 GLU B CA 1
ATOM 3330 C C . GLU B 1 94 ? 2.965 31.797 6.809 1 55.56 94 GLU B C 1
ATOM 3332 O O . GLU B 1 94 ? 3.48 32.219 7.852 1 55.56 94 GLU B O 1
ATOM 3337 N N . ILE B 1 95 ? 2.01 32.344 6.215 1 51.53 95 ILE B N 1
ATOM 3338 C CA . ILE B 1 95 ? 1.389 33.531 6.773 1 51.53 95 ILE B CA 1
ATOM 3339 C C . ILE B 1 95 ? 0.758 33.219 8.125 1 51.53 95 ILE B C 1
ATOM 3341 O O . ILE B 1 95 ? 0.966 33.938 9.109 1 51.53 95 ILE B O 1
ATOM 3345 N N . LEU B 1 96 ? 0.085 32.094 8.125 1 55.16 96 LEU B N 1
ATOM 3346 C CA . LEU B 1 96 ? -0.583 31.688 9.352 1 55.16 96 LEU B CA 1
ATOM 3347 C C . LEU B 1 96 ? 0.433 31.359 10.438 1 55.16 96 LEU B C 1
ATOM 3349 O O . LEU B 1 96 ? 0.224 31.688 11.609 1 55.16 96 LEU B O 1
ATOM 3353 N N . ASP B 1 97 ? 1.424 30.734 10.07 1 59.31 97 ASP B N 1
ATOM 3354 C CA . ASP B 1 97 ? 2.469 30.359 11.016 1 59.31 97 ASP B CA 1
ATOM 3355 C C . ASP B 1 97 ? 3.094 31.594 11.664 1 59.31 97 ASP B C 1
ATOM 3357 O O . ASP B 1 97 ? 3.432 31.578 12.844 1 59.31 97 ASP B O 1
ATOM 3361 N N . ILE B 1 98 ? 3.252 32.562 10.93 1 50 98 ILE B N 1
ATOM 3362 C CA . ILE B 1 98 ? 3.807 33.844 11.422 1 50 98 ILE B CA 1
ATOM 3363 C C . ILE B 1 98 ? 2.836 34.469 12.422 1 50 98 ILE B C 1
ATOM 3365 O O . ILE B 1 98 ? 3.248 34.938 13.477 1 50 98 ILE B O 1
ATOM 3369 N N . TYR B 1 99 ? 1.644 34.375 12.102 1 52 99 TYR B N 1
ATOM 3370 C CA . TYR B 1 99 ? 0.636 35 12.953 1 52 99 TYR B CA 1
ATOM 3371 C C . TYR B 1 99 ? 0.451 34.188 14.25 1 52 99 TYR B C 1
ATOM 3373 O O . TYR B 1 99 ? 0.306 34.781 15.32 1 52 99 TYR B O 1
ATOM 3381 N N . ASN B 1 100 ? 0.412 32.906 14.055 1 59.62 100 ASN B N 1
ATOM 3382 C CA . ASN B 1 100 ? 0.08 32.031 15.195 1 59.62 100 ASN B CA 1
ATOM 3383 C C . ASN B 1 100 ? 1.319 31.703 16.016 1 59.62 100 ASN B C 1
ATOM 3385 O O . ASN B 1 100 ? 1.211 31.109 17.094 1 59.62 100 ASN B O 1
ATOM 3389 N N . GLN B 1 101 ? 2.418 32.125 15.562 1 60.03 101 GLN B N 1
ATOM 3390 C CA . GLN B 1 101 ? 3.684 31.828 16.219 1 60.03 101 GLN B CA 1
ATOM 3391 C C . GLN B 1 101 ? 3.828 30.328 16.453 1 60.03 101 GLN B C 1
ATOM 3393 O O . GLN B 1 101 ? 4.305 29.891 17.5 1 60.03 101 GLN B O 1
ATOM 3398 N N . GLU B 1 102 ? 2.959 29.547 15.758 1 71.94 102 GLU B N 1
ATOM 3399 C CA . GLU B 1 102 ? 3.061 28.094 15.812 1 71.94 102 GLU B CA 1
ATOM 3400 C C . GLU B 1 102 ? 3.049 27.5 14.406 1 71.94 102 GLU B C 1
ATOM 3402 O O . GLU B 1 102 ? 2.346 27.984 13.523 1 71.94 102 GLU B O 1
ATOM 3407 N N . ILE B 1 103 ? 3.912 26.562 14.32 1 78.44 103 ILE B N 1
ATOM 3408 C CA . ILE B 1 103 ? 3.963 25.891 13.031 1 78.44 103 ILE B CA 1
ATOM 3409 C C . ILE B 1 103 ? 2.732 25 12.859 1 78.44 103 ILE B C 1
ATOM 3411 O O . ILE B 1 103 ? 2.428 24.188 13.734 1 78.44 103 ILE B O 1
ATOM 3415 N N . SER B 1 104 ? 1.943 25.312 11.891 1 81.06 104 SER B N 1
ATOM 3416 C CA . SER B 1 104 ? 0.691 24.594 11.672 1 81.06 104 SER B CA 1
ATOM 3417 C C . SER B 1 104 ? 0.491 24.266 10.203 1 81.06 104 SER B C 1
ATOM 3419 O O . SER B 1 104 ? 1.309 24.625 9.359 1 81.06 104 SER B O 1
ATOM 3421 N N . GLY B 1 105 ? -0.556 23.422 9.922 1 86.38 105 GLY B N 1
ATOM 3422 C CA . GLY B 1 105 ? -0.899 23.094 8.547 1 86.38 105 GLY B CA 1
ATOM 3423 C C . GLY B 1 105 ? -0.762 21.625 8.234 1 86.38 105 GLY B C 1
ATOM 3424 O O . GLY B 1 105 ? -0.597 20.797 9.141 1 86.38 105 GLY B O 1
ATOM 3425 N N . VAL B 1 106 ? -0.841 21.344 6.91 1 87.56 106 VAL B N 1
ATOM 3426 C CA . VAL B 1 106 ? -0.829 19.953 6.469 1 87.56 106 VAL B CA 1
ATOM 3427 C C . VAL B 1 106 ? 0.579 19.562 6.023 1 87.56 106 VAL B C 1
ATOM 3429 O O . VAL B 1 106 ? 1.237 20.328 5.297 1 87.56 106 VAL B O 1
ATOM 3432 N N . LEU B 1 107 ? 1.055 18.562 6.57 1 92.81 107 LEU B N 1
ATOM 3433 C CA . LEU B 1 107 ? 2.299 17.938 6.133 1 92.81 107 LEU B CA 1
ATOM 3434 C C . LEU B 1 107 ? 2.025 16.609 5.422 1 92.81 107 LEU B C 1
ATOM 3436 O O . LEU B 1 107 ? 1.538 15.656 6.035 1 92.81 107 LEU B O 1
ATOM 3440 N N . THR B 1 108 ? 2.297 16.547 4.145 1 93 108 THR B N 1
ATOM 3441 C CA . THR B 1 108 ? 2.078 15.328 3.359 1 93 108 THR B C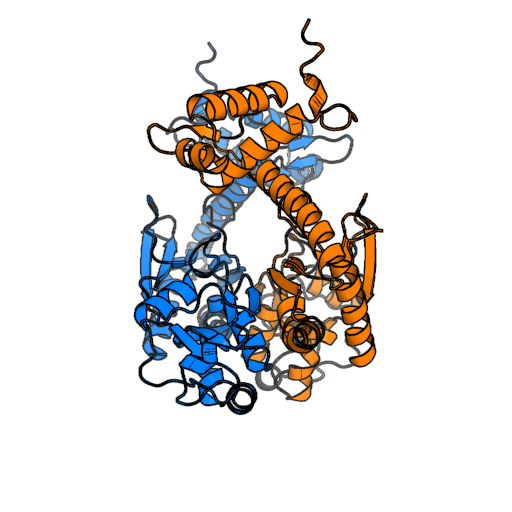A 1
ATOM 3442 C C . THR B 1 108 ? 3.379 14.555 3.189 1 93 108 THR B C 1
ATOM 3444 O O . THR B 1 108 ? 4.34 15.062 2.609 1 93 108 THR B O 1
ATOM 3447 N N . VAL B 1 109 ? 3.359 13.336 3.711 1 95.69 109 VAL B N 1
ATOM 3448 C CA . VAL B 1 109 ? 4.516 12.453 3.645 1 95.69 109 VAL B CA 1
ATOM 3449 C C . VAL B 1 109 ? 4.207 11.266 2.736 1 95.69 109 VAL B C 1
ATOM 3451 O O . VAL B 1 109 ? 3.193 10.586 2.914 1 95.69 109 VAL B O 1
ATOM 3454 N N . TYR B 1 110 ? 5.023 11.07 1.743 1 95.12 110 TYR B N 1
ATOM 3455 C CA . TYR B 1 110 ? 4.969 9.875 0.908 1 95.12 110 TYR B CA 1
ATOM 3456 C C . TYR B 1 110 ? 6.027 8.859 1.332 1 95.12 110 TYR B C 1
ATOM 3458 O O . TYR B 1 110 ? 7.184 9.227 1.562 1 95.12 110 TYR B O 1
ATOM 3466 N N . SER B 1 111 ? 5.594 7.633 1.468 1 95.62 111 SER B N 1
ATOM 3467 C CA . SER B 1 111 ? 6.527 6.617 1.941 1 95.62 111 SER B CA 1
ATOM 3468 C C . SER B 1 111 ? 6.316 5.293 1.219 1 95.62 111 SER B C 1
ATOM 3470 O O . SER B 1 111 ? 5.219 5.016 0.728 1 95.62 111 SER B O 1
ATOM 3472 N N . ARG B 1 112 ? 7.43 4.527 1.174 1 95.88 112 ARG B N 1
ATOM 3473 C CA . ARG B 1 112 ? 7.246 3.119 0.837 1 95.88 112 ARG B CA 1
ATOM 3474 C C . ARG B 1 112 ? 6.289 2.443 1.814 1 95.88 112 ARG B C 1
ATOM 3476 O O . ARG B 1 112 ? 6.32 2.719 3.016 1 95.88 112 ARG B O 1
ATOM 3483 N N . PRO B 1 113 ? 5.516 1.506 1.294 1 96.81 113 PRO B N 1
ATOM 3484 C CA . PRO B 1 113 ? 4.434 0.955 2.115 1 96.81 113 PRO B CA 1
ATOM 3485 C C . PRO B 1 113 ? 4.949 0.234 3.359 1 96.81 113 PRO B C 1
ATOM 3487 O O . PRO B 1 113 ? 4.402 0.412 4.449 1 96.81 113 PRO B O 1
ATOM 3490 N N . SER B 1 114 ? 5.953 -0.531 3.289 1 97.44 114 SER B N 1
ATOM 3491 C CA . SER B 1 114 ? 6.359 -1.42 4.371 1 97.44 114 SER B CA 1
ATOM 3492 C C . SER B 1 114 ? 6.949 -0.635 5.539 1 97.44 114 SER B C 1
ATOM 3494 O O . SER B 1 114 ? 6.707 -0.963 6.703 1 97.44 114 SER B O 1
ATOM 3496 N N . ILE B 1 115 ? 7.734 0.411 5.266 1 96.81 115 ILE B N 1
ATOM 3497 C CA . ILE B 1 115 ? 8.281 1.19 6.367 1 96.81 115 ILE B CA 1
ATOM 3498 C C . ILE B 1 115 ? 7.18 2.031 7.008 1 96.81 115 ILE B C 1
ATOM 3500 O O . ILE B 1 115 ? 7.18 2.248 8.219 1 96.81 115 ILE B O 1
ATOM 3504 N N . ALA B 1 116 ? 6.258 2.537 6.184 1 97.44 116 ALA B N 1
ATOM 3505 C CA . ALA B 1 116 ? 5.113 3.25 6.738 1 97.44 116 ALA B CA 1
ATOM 3506 C C . ALA B 1 116 ? 4.355 2.377 7.738 1 97.44 116 ALA B C 1
ATOM 3508 O O . ALA B 1 116 ? 4.094 2.799 8.867 1 97.44 116 ALA B O 1
ATOM 3509 N N . GLN B 1 117 ? 4.113 1.19 7.309 1 96.81 117 GLN B N 1
ATOM 3510 C CA . GLN B 1 117 ? 3.281 0.276 8.078 1 96.81 117 GLN B CA 1
ATOM 3511 C C . GLN B 1 117 ? 4.016 -0.22 9.32 1 96.81 117 GLN B C 1
ATOM 3513 O O . GLN B 1 117 ? 3.445 -0.265 10.414 1 96.81 117 GLN B O 1
ATOM 3518 N N . CYS B 1 118 ? 5.234 -0.549 9.195 1 97.06 118 CYS B N 1
ATOM 3519 C CA . CYS B 1 118 ? 5.906 -1.348 10.211 1 97.06 118 CYS B CA 1
ATOM 3520 C C . CYS B 1 118 ? 6.688 -0.46 11.172 1 97.06 118 CYS B C 1
ATOM 3522 O O . CYS B 1 118 ? 7.027 -0.882 12.281 1 97.06 118 CYS B O 1
ATOM 3524 N N . TRP B 1 119 ? 6.969 0.723 10.742 1 96.56 119 TRP B N 1
ATOM 3525 C CA . TRP B 1 119 ? 7.875 1.516 11.562 1 96.56 119 TRP B CA 1
ATOM 3526 C C . TRP B 1 119 ? 7.309 2.91 11.812 1 96.56 119 TRP B C 1
ATOM 3528 O O . TRP B 1 119 ? 7.234 3.363 12.953 1 96.56 119 TRP B O 1
ATOM 3538 N N . LEU B 1 120 ? 6.879 3.631 10.781 1 97.19 120 LEU B N 1
ATOM 3539 C CA . LEU B 1 120 ? 6.504 5.039 10.867 1 97.19 120 LEU B CA 1
ATOM 3540 C C . LEU B 1 120 ? 5.172 5.203 11.602 1 97.19 120 LEU B C 1
ATOM 3542 O O . LEU B 1 120 ? 5.094 5.914 12.602 1 97.19 120 LEU B O 1
ATOM 3546 N N . VAL B 1 121 ? 4.145 4.52 11.18 1 98.12 121 VAL B N 1
ATOM 3547 C CA . VAL B 1 121 ? 2.783 4.715 11.68 1 98.12 121 VAL B CA 1
ATOM 3548 C C . VAL B 1 121 ? 2.701 4.301 13.141 1 98.12 121 VAL B C 1
ATOM 3550 O O . VAL B 1 121 ? 2.078 4.992 13.953 1 98.12 121 VAL B O 1
ATOM 3553 N N . PRO B 1 122 ? 3.352 3.244 13.531 1 97.31 122 PRO B N 1
ATOM 3554 C CA . PRO B 1 122 ? 3.297 2.854 14.938 1 97.31 122 PRO B CA 1
ATOM 3555 C C . PRO B 1 122 ? 3.871 3.918 15.875 1 97.31 122 PRO B C 1
ATOM 3557 O O . PRO B 1 122 ? 3.594 3.906 17.078 1 97.31 122 PRO B O 1
ATOM 3560 N N . ARG B 1 123 ? 4.602 4.852 15.305 1 96.56 123 ARG B N 1
ATOM 3561 C CA . ARG B 1 123 ? 5.297 5.832 16.125 1 96.56 123 ARG B CA 1
ATOM 3562 C C . ARG B 1 123 ? 4.699 7.227 15.945 1 96.56 123 ARG B C 1
ATOM 3564 O O . ARG B 1 123 ? 5.102 8.172 16.625 1 96.56 123 ARG B O 1
ATOM 3571 N N . ILE B 1 124 ? 3.744 7.359 15.078 1 96.75 124 ILE B N 1
ATOM 3572 C CA . ILE B 1 124 ? 3.354 8.68 14.594 1 96.75 124 ILE B CA 1
ATOM 3573 C C . ILE B 1 124 ? 2.645 9.453 15.703 1 96.75 124 ILE B C 1
ATOM 3575 O O . ILE B 1 124 ? 2.557 10.68 15.656 1 96.75 124 ILE B O 1
ATOM 3579 N N . SER B 1 125 ? 2.09 8.742 16.719 1 95 125 SER B N 1
ATOM 3580 C CA . SER B 1 125 ? 1.404 9.391 17.828 1 95 125 SER B CA 1
ATOM 3581 C C . SER B 1 125 ? 2.33 10.352 18.562 1 95 125 SER B C 1
ATOM 3583 O O . SER B 1 125 ? 1.896 11.414 19.031 1 95 125 SER B O 1
ATOM 3585 N N . ASP B 1 126 ? 3.582 9.961 18.672 1 95.56 126 ASP B N 1
ATOM 3586 C CA . ASP B 1 126 ? 4.555 10.82 19.328 1 95.56 126 ASP B CA 1
ATOM 3587 C C . ASP B 1 126 ? 4.668 12.172 18.625 1 95.56 126 ASP B C 1
ATOM 3589 O O . ASP B 1 126 ? 4.707 13.219 19.281 1 95.56 126 ASP B O 1
ATOM 3593 N N . PHE B 1 127 ? 4.75 12.188 17.375 1 96.5 127 PHE B N 1
ATOM 3594 C CA . PHE B 1 127 ? 4.852 13.422 16.609 1 96.5 127 PHE B CA 1
ATOM 3595 C C . PHE B 1 127 ? 3.59 14.266 16.75 1 96.5 127 PHE B C 1
ATOM 3597 O O . PHE B 1 127 ? 3.664 15.469 16.984 1 96.5 127 PHE B O 1
ATOM 3604 N N . THR B 1 128 ? 2.459 13.602 16.578 1 93.75 128 THR B N 1
ATOM 3605 C CA . THR B 1 128 ? 1.203 14.344 16.547 1 93.75 128 THR B CA 1
ATOM 3606 C C . THR B 1 128 ? 0.875 14.906 17.938 1 93.75 128 THR B C 1
ATOM 3608 O O . THR B 1 128 ? 0.202 15.938 18.047 1 93.75 128 THR B O 1
ATOM 3611 N N . GLN B 1 129 ? 1.313 14.281 18.969 1 92.25 129 GLN B N 1
ATOM 3612 C CA . GLN B 1 129 ? 1.143 14.805 20.328 1 92.25 129 GLN B CA 1
ATOM 3613 C C . GLN B 1 129 ? 2.037 16.016 20.562 1 92.25 129 GLN B C 1
ATOM 3615 O O . GLN B 1 129 ? 1.632 16.969 21.234 1 92.25 129 GLN B O 1
ATOM 3620 N N . ARG B 1 130 ? 3.221 16.016 19.984 1 93 130 ARG B N 1
ATOM 3621 C CA . ARG B 1 130 ? 4.18 17.094 20.141 1 93 130 ARG B CA 1
ATOM 3622 C C . ARG B 1 130 ? 3.777 18.297 19.297 1 93 130 ARG B C 1
ATOM 3624 O O . ARG B 1 130 ? 4 19.453 19.688 1 93 130 ARG B O 1
ATOM 3631 N N . TYR B 1 131 ? 3.252 18 18.141 1 92.81 131 TYR B N 1
ATOM 3632 C CA . TYR B 1 131 ? 2.893 19.062 17.219 1 92.81 131 TYR B CA 1
ATOM 3633 C C . TYR B 1 131 ? 1.448 18.906 16.75 1 92.81 131 TYR B C 1
ATOM 3635 O O . TYR B 1 131 ? 1.189 18.688 15.562 1 92.81 131 TYR B O 1
ATOM 3643 N N . PRO B 1 132 ? 0.505 19.172 17.594 1 89.38 132 PRO B N 1
ATOM 3644 C CA . PRO B 1 132 ? -0.91 18.922 17.312 1 89.38 132 PRO B CA 1
ATOM 3645 C C . PRO B 1 132 ? -1.463 19.844 16.219 1 89.38 132 PRO B C 1
ATOM 3647 O O . PRO B 1 132 ? -2.514 19.547 15.641 1 89.38 132 PRO B O 1
ATOM 3650 N N . SER B 1 133 ? -0.766 20.938 15.945 1 88.75 133 SER B N 1
ATOM 3651 C CA . SER B 1 133 ? -1.245 21.891 14.953 1 88.75 133 SER B CA 1
ATOM 3652 C C . SER B 1 133 ? -0.855 21.453 13.547 1 88.75 133 SER B C 1
ATOM 3654 O O . SER B 1 133 ? -1.339 22.031 12.562 1 88.75 133 SER B O 1
ATOM 3656 N N . ILE B 1 134 ? -0.025 20.453 13.469 1 91.25 134 ILE B N 1
ATOM 3657 C CA . ILE B 1 134 ? 0.358 19.906 12.172 1 91.25 134 ILE B CA 1
ATOM 3658 C C . ILE B 1 134 ? -0.532 18.719 11.828 1 91.25 134 ILE B C 1
ATOM 3660 O O . ILE B 1 134 ? -0.595 17.75 12.586 1 91.25 134 ILE B O 1
ATOM 3664 N N . GLU B 1 135 ? -1.245 18.828 10.758 1 92.75 135 GLU B N 1
ATOM 3665 C CA . GLU B 1 135 ? -2.039 17.703 10.258 1 92.75 135 GLU B CA 1
ATOM 3666 C C . GLU B 1 135 ? -1.22 16.812 9.32 1 92.75 135 GLU B C 1
ATOM 3668 O O . GLU B 1 135 ? -0.757 17.281 8.273 1 92.75 135 GLU B O 1
ATOM 3673 N N . LEU B 1 136 ? -1.101 15.57 9.688 1 95.88 136 LEU B N 1
ATOM 3674 C CA . LEU B 1 136 ? -0.284 14.656 8.898 1 95.88 136 LEU B CA 1
ATOM 3675 C C . LEU B 1 136 ? -1.131 13.922 7.863 1 95.88 136 LEU B C 1
ATOM 3677 O O . LEU B 1 136 ? -2.232 13.461 8.172 1 95.88 136 LEU B O 1
ATOM 3681 N N . ASN B 1 137 ? -0.68 13.938 6.668 1 95 137 ASN B N 1
ATOM 3682 C CA . ASN B 1 137 ? -1.193 13.133 5.566 1 95 137 ASN B CA 1
ATOM 3683 C C . ASN B 1 137 ? -0.145 12.148 5.055 1 95 137 ASN B C 1
ATOM 3685 O O . ASN B 1 137 ? 0.86 12.555 4.469 1 95 137 ASN B O 1
ATOM 3689 N N . LEU B 1 138 ? -0.39 10.852 5.324 1 96.62 138 LEU B N 1
ATOM 3690 C CA . LEU B 1 138 ? 0.577 9.828 4.941 1 96.62 138 LEU B CA 1
ATOM 3691 C C . LEU B 1 138 ? 0.088 9.047 3.727 1 96.62 138 LEU B C 1
ATOM 3693 O O . LEU B 1 138 ? -0.948 8.383 3.789 1 96.62 138 LEU B O 1
ATOM 3697 N N . LEU B 1 139 ? 0.817 9.133 2.688 1 94.31 139 LEU B N 1
ATOM 3698 C CA . LEU B 1 139 ? 0.561 8.391 1.457 1 94.31 139 LEU B CA 1
ATOM 3699 C C . LEU B 1 139 ? 1.602 7.293 1.257 1 94.31 139 LEU B C 1
ATOM 3701 O O . LEU B 1 139 ? 2.783 7.492 1.543 1 94.31 139 LEU B O 1
ATOM 3705 N N . THR B 1 140 ? 1.107 6.172 0.707 1 95.56 140 THR B N 1
ATOM 3706 C CA . THR B 1 140 ? 2.043 5.074 0.48 1 95.56 140 THR B CA 1
ATOM 3707 C C . THR B 1 140 ? 2.018 4.633 -0.98 1 95.56 140 THR B C 1
ATOM 3709 O O . THR B 1 140 ? 0.98 4.723 -1.643 1 95.56 140 THR B O 1
ATOM 3712 N N . GLY B 1 141 ? 3.191 4.18 -1.414 1 92.62 141 GLY B N 1
ATOM 3713 C CA . GLY B 1 141 ? 3.318 3.656 -2.766 1 92.62 141 GLY B CA 1
ATOM 3714 C C . GLY B 1 141 ? 4.75 3.322 -3.145 1 92.62 141 GLY B C 1
ATOM 3715 O O . GLY B 1 141 ? 5.68 3.621 -2.395 1 92.62 141 GLY B O 1
ATOM 3716 N N . ASN B 1 142 ? 4.895 2.688 -4.32 1 91.94 142 ASN B N 1
ATOM 3717 C CA . ASN B 1 142 ? 6.211 2.279 -4.797 1 91.94 142 ASN B CA 1
ATOM 3718 C C . ASN B 1 142 ? 6.672 3.137 -5.973 1 91.94 142 ASN B C 1
ATOM 3720 O O . ASN B 1 142 ? 7.805 2.998 -6.438 1 91.94 142 ASN B O 1
ATOM 3724 N N . ASP B 1 143 ? 5.871 4.062 -6.371 1 82.69 143 ASP B N 1
ATOM 3725 C CA . ASP B 1 143 ? 6.188 4.859 -7.555 1 82.69 143 ASP B CA 1
ATOM 3726 C C . ASP B 1 143 ? 7.195 5.957 -7.223 1 82.69 143 ASP B C 1
ATOM 3728 O O . ASP B 1 143 ? 7.316 6.367 -6.066 1 82.69 143 ASP B O 1
ATOM 3732 N N . ASP B 1 144 ? 7.805 6.301 -8.312 1 76.31 144 ASP B N 1
ATOM 3733 C CA . ASP B 1 144 ? 8.609 7.512 -8.188 1 76.31 144 ASP B CA 1
ATOM 3734 C C . ASP B 1 144 ? 7.73 8.758 -8.133 1 76.31 144 ASP B C 1
ATOM 3736 O O . ASP B 1 144 ? 6.77 8.875 -8.898 1 76.31 144 ASP B O 1
ATOM 3740 N N . ILE B 1 145 ? 7.973 9.414 -7.152 1 67.81 145 ILE B N 1
ATOM 3741 C CA . ILE B 1 145 ? 7.043 10.516 -6.938 1 67.81 145 ILE B CA 1
ATOM 3742 C C . ILE B 1 145 ? 7.523 11.75 -7.699 1 67.81 145 ILE B C 1
ATOM 3744 O O . ILE B 1 145 ? 8.727 11.93 -7.902 1 67.81 145 ILE B O 1
ATOM 3748 N N . ASN B 1 146 ? 6.488 12.359 -8.227 1 63.41 146 ASN B N 1
ATOM 3749 C CA . ASN B 1 146 ? 6.668 13.711 -8.75 1 63.41 146 ASN B CA 1
ATOM 3750 C C . ASN B 1 146 ? 6.199 14.766 -7.75 1 63.41 146 ASN B C 1
ATOM 3752 O O . ASN B 1 146 ? 5.004 14.898 -7.492 1 63.41 146 ASN B O 1
ATOM 3756 N N . PHE B 1 147 ? 7.121 15.43 -7.098 1 61.34 147 PHE B N 1
ATOM 3757 C CA . PHE B 1 147 ? 6.836 16.422 -6.07 1 61.34 147 PHE B CA 1
ATOM 3758 C C . PHE B 1 147 ? 6.016 17.578 -6.641 1 61.34 147 PHE B C 1
ATOM 3760 O O . PHE B 1 147 ? 5.383 18.328 -5.895 1 61.34 147 PHE B O 1
ATOM 3767 N N . ARG B 1 148 ? 6.008 17.766 -7.895 1 53.62 148 ARG B N 1
ATOM 3768 C CA . ARG B 1 148 ? 5.324 18.906 -8.5 1 53.62 148 ARG B CA 1
ATOM 3769 C C . ARG B 1 148 ? 3.82 18.672 -8.578 1 53.62 148 ARG B C 1
ATOM 3771 O O . ARG B 1 148 ? 3.031 19.609 -8.539 1 53.62 148 ARG B O 1
ATOM 3778 N N . GLY B 1 149 ? 3.49 17.266 -8.336 1 53.59 149 GLY B N 1
ATOM 3779 C CA . GLY B 1 149 ? 2.098 17.062 -8.695 1 53.59 149 GLY B CA 1
ATOM 3780 C C . GLY B 1 149 ? 1.252 16.562 -7.539 1 53.59 149 GLY B C 1
ATOM 3781 O O . GLY B 1 149 ? 0.045 16.797 -7.492 1 53.59 149 GLY B O 1
ATOM 3782 N N . TYR B 1 150 ? 1.76 16.188 -6.547 1 58.62 150 TYR B N 1
ATOM 3783 C CA . TYR B 1 150 ? 0.893 15.469 -5.625 1 58.62 150 TYR B CA 1
ATOM 3784 C C . TYR B 1 150 ? 0.867 16.141 -4.258 1 58.62 150 TYR B C 1
ATOM 3786 O O . TYR B 1 150 ? 0.19 15.68 -3.34 1 58.62 150 TYR B O 1
ATOM 3794 N N . GLY B 1 151 ? 1.479 17.391 -4.227 1 74 151 GLY B N 1
ATOM 3795 C CA . GLY B 1 151 ? 1.471 18.078 -2.945 1 74 151 GLY B CA 1
ATOM 3796 C C . GLY B 1 151 ? 2.299 17.391 -1.885 1 74 151 GLY B C 1
ATOM 3797 O O . GLY B 1 151 ? 2.025 17.516 -0.69 1 74 151 GLY B O 1
ATOM 3798 N N . ILE B 1 152 ? 3.15 16.594 -2.27 1 86.5 152 ILE B N 1
ATOM 3799 C CA . ILE B 1 152 ? 4.016 15.859 -1.347 1 86.5 152 ILE B CA 1
ATOM 3800 C C . ILE B 1 152 ? 5.121 16.781 -0.839 1 86.5 152 ILE B C 1
ATOM 3802 O O . ILE B 1 152 ? 5.77 17.469 -1.627 1 86.5 152 ILE B O 1
ATOM 3806 N N . ASP B 1 153 ? 5.246 16.875 0.497 1 87.56 153 ASP B N 1
ATOM 3807 C CA . ASP B 1 153 ? 6.266 17.719 1.113 1 87.56 153 ASP B CA 1
ATOM 3808 C C . ASP B 1 153 ? 7.582 16.953 1.274 1 87.56 153 ASP B C 1
ATOM 3810 O O . ASP B 1 153 ? 8.656 17.547 1.216 1 87.56 153 ASP B O 1
ATOM 3814 N N . LEU B 1 154 ? 7.406 15.68 1.568 1 92.38 154 LEU B N 1
ATOM 3815 C CA . LEU B 1 154 ? 8.547 14.828 1.897 1 92.38 154 LEU B CA 1
ATOM 3816 C C . LEU B 1 154 ? 8.281 13.383 1.489 1 92.38 154 LEU B C 1
ATOM 3818 O O . LEU B 1 154 ? 7.16 12.891 1.621 1 92.38 154 LEU B O 1
ATOM 3822 N N . ALA B 1 155 ? 9.359 12.734 1.023 1 93.75 155 ALA B N 1
ATOM 3823 C CA . ALA B 1 155 ? 9.242 11.32 0.677 1 93.75 155 ALA B CA 1
ATOM 3824 C C . ALA B 1 155 ? 10.273 10.484 1.422 1 93.75 155 ALA B C 1
ATOM 3826 O O . ALA B 1 155 ? 11.398 10.945 1.665 1 93.75 155 ALA B O 1
ATOM 3827 N N . ILE B 1 156 ? 9.883 9.305 1.85 1 95.12 156 ILE B N 1
ATOM 3828 C CA . ILE B 1 156 ? 10.773 8.305 2.418 1 95.12 156 ILE B CA 1
ATOM 3829 C C . ILE B 1 156 ? 10.906 7.121 1.458 1 95.12 156 ILE B C 1
ATOM 3831 O O . ILE B 1 156 ? 9.938 6.395 1.226 1 95.12 156 ILE B O 1
ATOM 3835 N N . TYR B 1 157 ? 12.094 6.945 0.96 1 93.62 157 TYR B N 1
ATOM 3836 C CA . TYR B 1 157 ? 12.359 5.922 -0.045 1 93.62 157 TYR B CA 1
ATOM 3837 C C . TYR B 1 157 ? 13.281 4.84 0.504 1 93.62 157 TYR B C 1
ATOM 3839 O O . TYR B 1 157 ? 13.891 5.016 1.559 1 93.62 157 TYR B O 1
ATOM 3847 N N . PHE B 1 158 ? 13.312 3.721 -0.177 1 95.25 158 PHE B N 1
ATOM 3848 C CA . PHE B 1 158 ? 14.227 2.611 0.067 1 95.25 158 PHE B CA 1
ATOM 3849 C C . PHE B 1 158 ? 14.797 2.08 -1.243 1 95.25 158 PHE B C 1
ATOM 3851 O O . PHE B 1 158 ? 14.133 1.321 -1.954 1 95.25 158 PHE B O 1
ATOM 3858 N N . ASP B 1 159 ? 15.914 2.439 -1.585 1 92.38 159 ASP B N 1
ATOM 3859 C CA . ASP B 1 159 ? 16.656 1.98 -2.758 1 92.38 159 ASP B CA 1
ATOM 3860 C C . ASP B 1 159 ? 18.109 2.4 -2.684 1 92.38 159 ASP B C 1
ATOM 3862 O O . ASP B 1 159 ? 18.594 2.803 -1.624 1 92.38 159 ASP B O 1
ATOM 3866 N N . ASP B 1 160 ? 18.812 2.162 -3.703 1 90.5 160 ASP B N 1
ATOM 3867 C CA . ASP B 1 160 ? 20.219 2.547 -3.75 1 90.5 160 ASP B CA 1
ATOM 3868 C C . ASP B 1 160 ? 20.438 3.654 -4.773 1 90.5 160 ASP B C 1
ATOM 3870 O O . ASP B 1 160 ? 21.578 3.855 -5.234 1 90.5 160 ASP B O 1
ATOM 3874 N N . LYS B 1 161 ? 19.344 4.309 -5.148 1 81.62 161 LYS B N 1
ATOM 3875 C CA . LYS B 1 161 ? 19.422 5.312 -6.207 1 81.62 161 LYS B CA 1
ATOM 3876 C C . LYS B 1 161 ? 19.844 6.668 -5.645 1 81.62 161 LYS B C 1
ATOM 3878 O O . LYS B 1 161 ? 19.719 6.918 -4.445 1 81.62 161 LYS B O 1
ATOM 3883 N N . HIS B 1 162 ? 20.391 7.457 -6.59 1 75.19 162 HIS B N 1
ATOM 3884 C CA . HIS B 1 162 ? 20.641 8.875 -6.359 1 75.19 162 HIS B CA 1
ATOM 3885 C C . HIS B 1 162 ? 19.734 9.742 -7.227 1 75.19 162 HIS B C 1
ATOM 3887 O O . HIS B 1 162 ? 19.828 9.719 -8.461 1 75.19 162 HIS B O 1
ATOM 3893 N N . LEU B 1 163 ? 18.828 10.367 -6.543 1 73.88 163 LEU B N 1
ATOM 3894 C CA . LEU B 1 163 ? 17.891 11.211 -7.285 1 73.88 163 LEU B CA 1
ATOM 3895 C C . LEU B 1 163 ? 18.516 12.578 -7.582 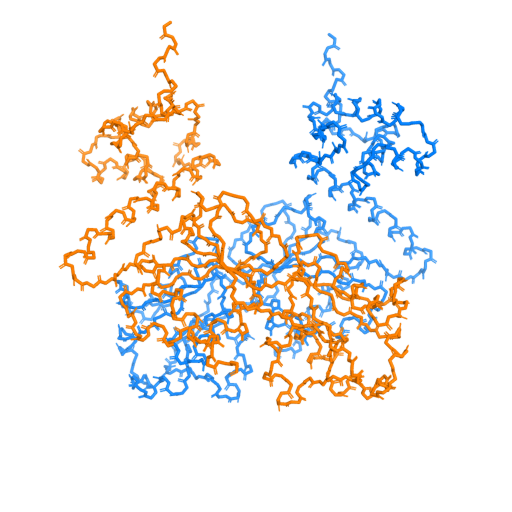1 73.88 163 LEU B C 1
ATOM 3897 O O . LEU B 1 163 ? 19.094 13.203 -6.691 1 73.88 163 LEU B O 1
ATOM 3901 N N . LYS B 1 164 ? 18.422 12.906 -8.883 1 73.62 164 LYS B N 1
ATOM 3902 C CA . LYS B 1 164 ? 19.016 14.172 -9.312 1 73.62 164 LYS B CA 1
ATOM 3903 C C . LYS B 1 164 ? 18.047 15.328 -9.07 1 73.62 164 LYS B C 1
ATOM 3905 O O . LYS B 1 164 ? 16.844 15.172 -9.195 1 73.62 164 LYS B O 1
ATOM 3910 N N . ASN B 1 165 ? 18.531 16.484 -8.734 1 71.19 165 ASN B N 1
ATOM 3911 C CA . ASN B 1 165 ? 17.812 17.75 -8.609 1 71.19 165 ASN B CA 1
ATOM 3912 C C . ASN B 1 165 ? 16.859 17.734 -7.41 1 71.19 165 ASN B C 1
ATOM 3914 O O . ASN B 1 165 ? 15.852 18.438 -7.41 1 71.19 165 ASN B O 1
ATOM 3918 N N . LEU B 1 166 ? 17.062 16.797 -6.633 1 78.94 166 LEU B N 1
ATOM 3919 C CA . LEU B 1 166 ? 16.328 16.734 -5.375 1 78.94 166 LEU B CA 1
ATOM 3920 C C . LEU B 1 166 ? 17.297 16.656 -4.191 1 78.94 166 LEU B C 1
ATOM 3922 O O . LEU B 1 166 ? 18.453 16.25 -4.348 1 78.94 166 LEU B O 1
ATOM 3926 N N . TYR B 1 167 ? 16.828 17.156 -3.154 1 82.88 167 TYR B N 1
ATOM 3927 C CA . TYR B 1 167 ? 17.625 17 -1.937 1 82.88 167 TYR B CA 1
ATOM 3928 C C . TYR B 1 167 ? 17.359 15.648 -1.282 1 82.88 167 TYR B C 1
ATOM 3930 O O . TYR B 1 167 ? 16.219 15.297 -1.002 1 82.88 167 TYR B O 1
ATOM 3938 N N . CYS B 1 168 ? 18.406 14.922 -1.079 1 89.75 168 CYS B N 1
ATOM 3939 C CA . CYS B 1 168 ? 18.344 13.594 -0.48 1 89.75 168 CYS B CA 1
ATOM 3940 C C . CYS B 1 168 ? 19.188 13.523 0.786 1 89.75 168 CYS B C 1
ATOM 3942 O O . CYS B 1 168 ? 20.281 14.086 0.837 1 89.75 168 CYS B O 1
ATOM 3944 N N . GLU B 1 169 ? 18.609 12.875 1.801 1 90.62 169 GLU B N 1
ATOM 3945 C CA . GLU B 1 169 ? 19.344 12.641 3.045 1 90.62 169 GLU B CA 1
ATOM 3946 C C . GLU B 1 169 ? 19.188 11.203 3.52 1 90.62 169 GLU B C 1
ATOM 3948 O O . GLU B 1 169 ? 18.062 10.719 3.709 1 90.62 169 GLU B O 1
ATOM 3953 N N . ASP B 1 170 ? 20.312 10.594 3.826 1 92.62 170 ASP B N 1
ATOM 3954 C CA . ASP B 1 170 ? 20.281 9.219 4.301 1 92.62 170 ASP B CA 1
ATOM 3955 C C . ASP B 1 170 ? 19.688 9.141 5.707 1 92.62 170 ASP B C 1
ATOM 3957 O O . ASP B 1 170 ? 19.969 9.984 6.555 1 92.62 170 ASP B O 1
ATOM 3961 N N . LEU B 1 171 ? 18.844 8.172 5.91 1 93.12 171 LEU B N 1
ATOM 3962 C CA . LEU B 1 171 ? 18.234 7.977 7.219 1 93.12 171 LEU B CA 1
ATOM 3963 C C . LEU B 1 171 ? 18.875 6.805 7.953 1 93.12 171 LEU B C 1
ATOM 3965 O O . LEU B 1 171 ? 19.391 6.969 9.062 1 93.12 171 LEU B O 1
ATOM 3969 N N . ILE B 1 172 ? 18.812 5.625 7.375 1 91.69 172 ILE B N 1
ATOM 3970 C CA . ILE B 1 172 ? 19.312 4.453 8.086 1 91.69 172 ILE B CA 1
ATOM 3971 C C . ILE B 1 172 ? 19.562 3.318 7.09 1 91.69 172 ILE B C 1
ATOM 3973 O O . ILE B 1 172 ? 18.828 3.176 6.105 1 91.69 172 ILE B O 1
ATOM 3977 N N . SER B 1 173 ? 20.578 2.535 7.391 1 93.62 173 SER B N 1
ATOM 3978 C CA . SER B 1 173 ? 20.891 1.347 6.602 1 93.62 173 SER B CA 1
ATOM 3979 C C . SER B 1 173 ? 19.969 0.184 6.973 1 93.62 173 SER B C 1
ATOM 3981 O O . SER B 1 173 ? 19.281 0.233 7.984 1 93.62 173 SER B O 1
ATOM 3983 N N . GLU B 1 174 ? 19.984 -0.803 6.113 1 94.75 174 GLU B N 1
ATOM 3984 C CA . GLU B 1 174 ? 19.125 -1.972 6.328 1 94.75 174 GLU B CA 1
ATOM 3985 C C . GLU B 1 174 ? 19.859 -3.26 5.973 1 94.75 174 GLU B C 1
ATOM 3987 O O . GLU B 1 174 ? 20.812 -3.244 5.18 1 94.75 174 GLU B O 1
ATOM 3992 N N . SER B 1 175 ? 19.531 -4.312 6.656 1 96.88 175 SER B N 1
ATOM 3993 C CA . SER B 1 175 ? 19.953 -5.664 6.297 1 96.88 175 SER B CA 1
ATOM 3994 C C . SER B 1 175 ? 18.75 -6.57 6.051 1 96.88 175 SER B C 1
ATOM 3996 O O . SER B 1 175 ? 17.656 -6.285 6.523 1 96.88 175 SER B O 1
ATOM 3998 N N . ILE B 1 176 ? 19 -7.57 5.215 1 97.69 176 ILE B N 1
ATOM 3999 C CA . ILE B 1 176 ? 17.922 -8.508 4.902 1 97.69 176 ILE B CA 1
ATOM 4000 C C . ILE B 1 176 ? 18.297 -9.906 5.371 1 97.69 176 ILE B C 1
ATOM 4002 O O . ILE B 1 176 ? 19.469 -10.281 5.336 1 97.69 176 ILE B O 1
ATOM 4006 N N . ILE B 1 177 ? 17.281 -10.656 5.824 1 98.25 177 ILE B N 1
ATOM 4007 C CA . ILE B 1 177 ? 17.469 -11.992 6.379 1 98.25 177 ILE B CA 1
ATOM 4008 C C . ILE B 1 177 ? 16.266 -12.867 6.039 1 98.25 177 ILE B C 1
ATOM 4010 O O . ILE B 1 177 ? 15.125 -12.43 6.152 1 98.25 177 ILE B O 1
ATOM 4014 N N . PRO B 1 178 ? 16.531 -14.133 5.59 1 98.62 178 PRO B N 1
ATOM 4015 C CA . PRO B 1 178 ? 15.391 -15.031 5.395 1 98.62 178 PRO B CA 1
ATOM 4016 C C . PRO B 1 178 ? 14.672 -15.359 6.703 1 98.62 178 PRO B C 1
ATOM 4018 O O . PRO B 1 178 ? 15.32 -15.664 7.707 1 98.62 178 PRO B O 1
ATOM 4021 N N . VAL B 1 179 ? 13.336 -15.297 6.656 1 98.88 179 VAL B N 1
ATOM 4022 C CA . VAL B 1 179 ? 12.562 -15.586 7.859 1 98.88 179 VAL B CA 1
ATOM 4023 C C . VAL B 1 179 ? 11.336 -16.422 7.492 1 98.88 179 VAL B C 1
ATOM 4025 O O . VAL B 1 179 ? 10.836 -16.359 6.367 1 98.88 179 VAL B O 1
ATOM 4028 N N . CYS B 1 180 ? 10.891 -17.203 8.359 1 98.88 180 CYS B N 1
ATOM 4029 C CA . CYS B 1 180 ? 9.664 -17.984 8.25 1 98.88 180 CYS B CA 1
ATOM 4030 C C . CYS B 1 180 ? 9.078 -18.281 9.625 1 98.88 180 CYS B C 1
ATOM 4032 O O . CYS B 1 180 ? 9.664 -17.906 10.648 1 98.88 180 CYS B O 1
ATOM 4034 N N . SER B 1 181 ? 7.867 -18.812 9.633 1 98.81 181 SER B N 1
ATOM 4035 C CA . SER B 1 181 ? 7.285 -19.219 10.906 1 98.81 181 SER B CA 1
ATOM 4036 C C . SER B 1 181 ? 7.992 -20.438 11.477 1 98.81 181 SER B C 1
ATOM 4038 O O . SER B 1 181 ? 8.539 -21.25 10.727 1 98.81 181 SER B O 1
ATOM 4040 N N . PRO B 1 182 ? 8 -20.609 12.805 1 98.69 182 PRO B N 1
ATOM 4041 C CA . PRO B 1 182 ? 8.555 -21.828 13.398 1 98.69 182 PRO B CA 1
ATOM 4042 C C . PRO B 1 182 ? 7.914 -23.094 12.836 1 98.69 182 PRO B C 1
ATOM 4044 O O . PRO B 1 182 ? 8.609 -24.094 12.609 1 98.69 182 PRO B O 1
ATOM 4047 N N . GLU B 1 183 ? 6.676 -23.047 12.617 1 98.25 183 GLU B N 1
ATOM 4048 C CA . GLU B 1 183 ? 5.957 -24.203 12.086 1 98.25 183 GLU B CA 1
ATOM 4049 C C . GLU B 1 183 ? 6.457 -24.562 10.688 1 98.25 183 GLU B C 1
ATOM 4051 O O . GLU B 1 183 ? 6.676 -25.734 10.391 1 98.25 183 GLU B O 1
ATOM 4056 N N . TYR B 1 184 ? 6.602 -23.578 9.891 1 98.44 184 TYR B N 1
ATOM 4057 C CA . TYR B 1 184 ? 7.086 -23.828 8.531 1 98.44 184 TYR B CA 1
ATOM 4058 C C . TYR B 1 184 ? 8.508 -24.375 8.555 1 98.44 184 TYR B C 1
ATOM 4060 O O . TYR B 1 184 ? 8.836 -25.281 7.789 1 98.44 184 TYR B O 1
ATOM 4068 N N . ALA B 1 185 ? 9.352 -23.828 9.414 1 98.56 185 ALA B N 1
ATOM 4069 C CA . ALA B 1 185 ? 10.727 -24.297 9.555 1 98.56 185 ALA B CA 1
ATOM 4070 C C . ALA B 1 185 ? 10.766 -25.766 9.953 1 98.56 185 ALA B C 1
ATOM 4072 O O . ALA B 1 185 ? 11.57 -26.547 9.43 1 98.56 185 ALA B O 1
ATOM 4073 N N . ALA B 1 186 ? 9.906 -26.094 10.852 1 98.31 186 ALA B N 1
ATOM 4074 C CA . ALA B 1 186 ? 9.844 -27.469 11.328 1 98.31 186 ALA B CA 1
ATOM 4075 C C . ALA B 1 186 ? 9.375 -28.406 10.219 1 98.31 186 ALA B C 1
ATOM 4077 O O . ALA B 1 186 ? 9.969 -29.469 10.016 1 98.31 186 ALA B O 1
ATOM 4078 N N . ARG B 1 187 ? 8.375 -28.047 9.531 1 97.25 187 ARG B N 1
ATOM 4079 C CA . ARG B 1 187 ? 7.789 -28.859 8.469 1 97.25 187 ARG B CA 1
ATOM 4080 C C . ARG B 1 187 ? 8.812 -29.156 7.375 1 97.25 187 ARG B C 1
ATOM 4082 O O . ARG B 1 187 ? 8.82 -30.25 6.805 1 97.25 187 ARG B O 1
ATOM 4089 N N . HIS B 1 188 ? 9.711 -28.234 7.152 1 97.5 188 HIS B N 1
ATOM 4090 C CA . HIS B 1 188 ? 10.648 -28.375 6.047 1 97.5 188 HIS B CA 1
ATOM 4091 C C . HIS B 1 188 ? 12.07 -28.594 6.559 1 97.5 188 HIS B C 1
ATOM 4093 O O . HIS B 1 188 ? 13.023 -28.562 5.781 1 97.5 188 HIS B O 1
ATOM 4099 N N . GLU B 1 189 ? 12.227 -28.75 7.887 1 98.06 189 GLU B N 1
ATOM 4100 C CA . GLU B 1 189 ? 13.523 -29.016 8.516 1 98.06 189 GLU B CA 1
ATOM 4101 C C . GLU B 1 189 ? 14.562 -27.984 8.094 1 98.06 189 GLU B C 1
ATOM 4103 O O . GLU B 1 189 ? 15.648 -28.344 7.637 1 98.06 189 GLU B O 1
ATOM 4108 N N . LEU B 1 190 ? 14.266 -26.734 8.289 1 98.19 190 LEU B N 1
ATOM 4109 C CA . LEU B 1 190 ? 15.062 -25.641 7.742 1 98.19 190 LEU B CA 1
ATOM 4110 C C . LEU B 1 190 ? 16.188 -25.266 8.703 1 98.19 190 LEU B C 1
ATOM 4112 O O . LEU B 1 190 ? 17.25 -24.797 8.281 1 98.19 190 LEU B O 1
ATOM 4116 N N . VAL B 1 191 ? 15.992 -25.359 9.961 1 97.94 191 VAL B N 1
ATOM 4117 C CA . VAL B 1 191 ? 16.953 -24.891 10.945 1 97.94 191 VAL B CA 1
ATOM 4118 C C . VAL B 1 191 ? 18.297 -25.594 10.75 1 97.94 191 VAL B C 1
ATOM 4120 O O . VAL B 1 191 ? 18.391 -26.812 10.891 1 97.94 191 VAL B O 1
ATOM 4123 N N . GLY B 1 192 ? 19.219 -24.828 10.32 1 96.06 192 GLY B N 1
ATOM 4124 C CA . GLY B 1 192 ? 20.562 -25.359 10.117 1 96.06 192 GLY B CA 1
ATOM 4125 C C . GLY B 1 192 ? 20.734 -26.047 8.773 1 96.06 192 GLY B C 1
ATOM 4126 O O . GLY B 1 192 ? 21.812 -26.562 8.469 1 96.06 192 GLY B O 1
ATOM 4127 N N . ASN B 1 193 ? 19.719 -26.078 7.977 1 96.88 193 ASN B N 1
ATOM 4128 C CA . ASN B 1 193 ? 19.75 -26.75 6.684 1 96.88 193 ASN B CA 1
ATOM 4129 C C . ASN B 1 193 ? 19.391 -25.797 5.547 1 96.88 193 ASN B C 1
ATOM 4131 O O . ASN B 1 193 ? 18.312 -25.906 4.949 1 96.88 193 ASN B O 1
ATOM 4135 N N . ILE B 1 194 ? 20.344 -25.062 5.145 1 96.25 194 ILE B N 1
ATOM 4136 C CA . ILE B 1 194 ? 20.125 -23.984 4.188 1 96.25 194 ILE B CA 1
ATOM 4137 C C . ILE B 1 194 ? 19.766 -24.578 2.824 1 96.25 194 ILE B C 1
ATOM 4139 O O . ILE B 1 194 ? 19.031 -23.969 2.049 1 96.25 194 ILE B O 1
ATOM 4143 N N . HIS B 1 195 ? 20.156 -25.781 2.498 1 94.31 195 HIS B N 1
ATOM 4144 C CA . HIS B 1 195 ? 19.922 -26.391 1.195 1 94.31 195 HIS B CA 1
ATOM 4145 C C . HIS B 1 195 ? 18.469 -26.797 1.032 1 94.31 195 HIS B C 1
ATOM 4147 O O . HIS B 1 195 ? 17.984 -26.969 -0.091 1 94.31 195 HIS B O 1
ATOM 4153 N N . HIS B 1 196 ? 17.75 -26.922 2.154 1 96.06 196 HIS B N 1
ATOM 4154 C CA . HIS B 1 196 ? 16.328 -27.234 2.094 1 96.06 196 HIS B CA 1
ATOM 4155 C C . HIS B 1 196 ? 15.523 -26.062 1.541 1 96.06 196 HIS B C 1
ATOM 4157 O O . HIS B 1 196 ? 14.367 -26.234 1.14 1 96.06 196 HIS B O 1
ATOM 4163 N N . LEU B 1 197 ? 16.141 -24.906 1.496 1 95.75 197 LEU B N 1
ATOM 4164 C CA . LEU B 1 197 ? 15.484 -23.703 0.983 1 95.75 197 LEU B CA 1
ATOM 4165 C C . LEU B 1 197 ? 15.031 -23.906 -0.458 1 95.75 197 LEU B C 1
ATOM 4167 O O . LEU B 1 197 ? 14.016 -23.344 -0.881 1 95.75 197 LEU B O 1
ATOM 4171 N N . ALA B 1 198 ? 15.68 -24.766 -1.161 1 93.06 198 ALA B N 1
ATOM 4172 C CA . ALA B 1 198 ? 15.383 -25.031 -2.564 1 93.06 198 ALA B CA 1
ATOM 4173 C C . ALA B 1 198 ? 14.016 -25.703 -2.715 1 93.06 198 ALA B C 1
ATOM 4175 O O . ALA B 1 198 ? 13.414 -25.656 -3.787 1 93.06 198 ALA B O 1
ATOM 4176 N N . ASN B 1 199 ? 13.539 -26.297 -1.647 1 92.19 199 ASN B N 1
ATOM 4177 C CA . ASN B 1 199 ? 12.266 -27.016 -1.673 1 92.19 199 ASN B CA 1
ATOM 4178 C C . ASN B 1 199 ? 11.148 -26.188 -1.061 1 92.19 199 ASN B C 1
ATOM 4180 O O . ASN B 1 199 ? 10.023 -26.672 -0.911 1 92.19 199 ASN B O 1
ATOM 4184 N N . CYS B 1 200 ? 11.422 -25 -0.756 1 96.12 200 CYS B N 1
ATOM 4185 C CA . CYS B 1 200 ? 10.453 -24.141 -0.081 1 96.12 200 CYS B CA 1
ATOM 4186 C C . CYS B 1 200 ? 9.836 -23.141 -1.056 1 96.12 200 CYS B C 1
ATOM 4188 O O . CYS B 1 200 ? 10.352 -22.938 -2.154 1 96.12 200 CYS B O 1
ATOM 4190 N N . THR B 1 201 ? 8.656 -22.672 -0.67 1 97.25 201 THR B N 1
ATOM 4191 C CA . THR B 1 201 ? 8.078 -21.516 -1.355 1 97.25 201 THR B CA 1
ATOM 4192 C C . THR B 1 201 ? 8.781 -20.234 -0.941 1 97.25 201 THR B C 1
ATOM 4194 O O . THR B 1 201 ? 8.867 -19.922 0.249 1 97.25 201 THR B O 1
ATOM 4197 N N . LEU B 1 202 ? 9.328 -19.547 -1.936 1 97.94 202 LEU B N 1
ATOM 4198 C CA . LEU B 1 202 ? 9.938 -18.266 -1.654 1 97.94 202 LEU B CA 1
ATOM 4199 C C . LEU B 1 202 ? 8.922 -17.125 -1.83 1 97.94 202 LEU B C 1
ATOM 4201 O O . LEU B 1 202 ? 8.195 -17.094 -2.824 1 97.94 202 LEU B O 1
ATOM 4205 N N . LEU B 1 203 ? 8.812 -16.312 -0.829 1 98.56 203 LEU B N 1
ATOM 4206 C CA . LEU B 1 203 ? 7.934 -15.156 -0.837 1 98.56 203 LEU B CA 1
ATOM 4207 C C . LEU B 1 203 ? 8.688 -13.906 -1.267 1 98.56 203 LEU B C 1
ATOM 4209 O O . LEU B 1 203 ? 9.641 -13.492 -0.603 1 98.56 203 LEU B O 1
ATOM 4213 N N . HIS B 1 204 ? 8.203 -13.305 -2.387 1 97.38 204 HIS B N 1
ATOM 4214 C CA . HIS B 1 204 ? 8.977 -12.234 -3.012 1 97.38 204 HIS B CA 1
ATOM 4215 C C . HIS B 1 204 ? 8.281 -10.891 -2.871 1 97.38 204 HIS B C 1
ATOM 4217 O O . HIS B 1 204 ? 7.051 -10.805 -2.982 1 97.38 204 HIS B O 1
ATOM 4223 N N . ASP B 1 205 ? 9.039 -9.898 -2.555 1 97.31 205 ASP B N 1
ATOM 4224 C CA . ASP B 1 205 ? 8.68 -8.523 -2.887 1 97.31 205 ASP B CA 1
ATOM 4225 C C . ASP B 1 205 ? 9.25 -8.125 -4.246 1 97.31 205 ASP B C 1
ATOM 4227 O O . ASP B 1 205 ? 10.43 -7.797 -4.359 1 97.31 205 ASP B O 1
ATOM 4231 N N . ARG B 1 206 ? 8.391 -8.031 -5.242 1 94.25 206 ARG B N 1
ATOM 4232 C CA . ARG B 1 206 ? 8.852 -7.793 -6.605 1 94.25 206 ARG B CA 1
ATOM 4233 C C . ARG B 1 206 ? 9.141 -6.312 -6.836 1 94.25 206 ARG B C 1
ATOM 4235 O O . ARG B 1 206 ? 9.609 -5.926 -7.906 1 94.25 206 ARG B O 1
ATOM 4242 N N . GLN B 1 207 ? 8.852 -5.543 -5.84 1 93.56 207 GLN B N 1
ATOM 4243 C CA . GLN B 1 207 ? 9.148 -4.117 -5.922 1 93.56 207 GLN B CA 1
ATOM 4244 C C . GLN B 1 207 ? 10.023 -3.668 -4.758 1 93.56 207 GLN B C 1
ATOM 4246 O O . GLN B 1 207 ? 9.844 -2.574 -4.223 1 93.56 207 GLN B O 1
ATOM 4251 N N . ALA B 1 208 ? 10.914 -4.504 -4.375 1 92.69 208 ALA B N 1
ATOM 4252 C CA . ALA B 1 208 ? 11.742 -4.301 -3.189 1 92.69 208 ALA B CA 1
ATOM 4253 C C . ALA B 1 208 ? 12.641 -3.076 -3.352 1 92.69 208 ALA B C 1
ATOM 4255 O O . ALA B 1 208 ? 12.797 -2.287 -2.416 1 92.69 208 ALA B O 1
ATOM 4256 N N . TRP B 1 209 ? 13.195 -2.936 -4.492 1 88.25 209 TRP B N 1
ATOM 4257 C CA . TRP B 1 209 ? 14.211 -1.91 -4.691 1 88.25 209 TRP B CA 1
ATOM 4258 C C . TRP B 1 209 ? 13.812 -0.953 -5.809 1 88.25 209 TRP B C 1
ATOM 4260 O O . TRP B 1 209 ? 14.312 0.17 -5.887 1 88.25 209 TRP B O 1
ATOM 4270 N N . SER B 1 210 ? 13.008 -1.441 -6.672 1 81.75 210 SER B N 1
ATOM 4271 C CA . SER B 1 210 ? 12.398 -0.68 -7.758 1 81.75 210 SER B CA 1
ATOM 4272 C C . SER B 1 210 ? 11.086 -1.317 -8.211 1 81.75 210 SER B C 1
ATOM 4274 O O . SER B 1 210 ? 10.727 -2.404 -7.758 1 81.75 210 SER B O 1
ATOM 4276 N N . ASN B 1 211 ? 10.43 -0.613 -9.078 1 76.56 211 ASN B N 1
ATOM 4277 C CA . ASN B 1 211 ? 9.164 -1.14 -9.586 1 76.56 211 ASN B CA 1
ATOM 4278 C C . ASN B 1 211 ? 9.383 -2.393 -10.43 1 76.56 211 ASN B C 1
ATOM 4280 O O . ASN B 1 211 ? 8.438 -3.125 -10.719 1 76.56 211 ASN B O 1
ATOM 4284 N N . ASN B 1 212 ? 10.602 -2.709 -10.711 1 74.06 212 ASN B N 1
ATOM 4285 C CA . ASN B 1 212 ? 10.914 -3.869 -11.539 1 74.06 212 ASN B CA 1
ATOM 4286 C C . ASN B 1 212 ? 11.961 -4.766 -10.883 1 74.06 212 ASN B C 1
ATOM 4288 O O . ASN B 1 212 ? 12.805 -5.348 -11.562 1 74.06 212 ASN B O 1
ATOM 4292 N N . SER B 1 213 ? 11.953 -4.75 -9.594 1 86.25 213 SER B N 1
ATOM 4293 C CA . SER B 1 213 ? 12.938 -5.539 -8.875 1 86.25 213 SER B CA 1
ATOM 4294 C C . SER B 1 213 ? 12.789 -7.027 -9.164 1 86.25 213 SER B C 1
ATOM 4296 O O . SER B 1 213 ? 13.773 -7.766 -9.172 1 86.25 213 SER B O 1
ATOM 4298 N N . ASP B 1 214 ? 11.555 -7.445 -9.406 1 87.56 214 ASP B N 1
ATOM 4299 C CA . ASP B 1 214 ? 11.273 -8.859 -9.641 1 87.56 214 ASP B CA 1
ATOM 4300 C C . ASP B 1 214 ? 11.852 -9.727 -8.523 1 87.56 214 ASP B C 1
ATOM 4302 O O . ASP B 1 214 ? 11.477 -9.586 -7.359 1 87.56 214 ASP B O 1
ATOM 4306 N N . PHE B 1 215 ? 12.922 -10.586 -8.891 1 92.38 215 PHE B N 1
ATOM 4307 C CA . PHE B 1 215 ? 13.461 -11.516 -7.906 1 92.38 215 PHE B CA 1
ATOM 4308 C C . PHE B 1 215 ? 14.789 -11.016 -7.355 1 92.38 215 PHE B C 1
ATOM 4310 O O . PHE B 1 215 ? 15.516 -11.766 -6.695 1 92.38 215 PHE B O 1
ATOM 4317 N N . ASP B 1 216 ? 15.07 -9.742 -7.523 1 91.81 216 ASP B N 1
ATOM 4318 C CA . ASP B 1 216 ? 16.391 -9.188 -7.262 1 91.81 216 ASP B CA 1
ATOM 4319 C C . ASP B 1 216 ? 16.781 -9.352 -5.797 1 91.81 216 ASP B C 1
ATOM 4321 O O . ASP B 1 216 ? 17.938 -9.617 -5.48 1 91.81 216 ASP B O 1
ATOM 4325 N N . GLU B 1 217 ? 15.883 -9.172 -4.926 1 94.94 217 GLU B N 1
ATOM 4326 C CA . GLU B 1 217 ? 16.203 -9.242 -3.502 1 94.94 217 GLU B CA 1
ATOM 4327 C C . GLU B 1 217 ? 16.688 -10.633 -3.113 1 94.94 217 GLU B C 1
ATOM 4329 O O . GLU B 1 217 ? 17.75 -10.773 -2.52 1 94.94 217 GLU B O 1
ATOM 4334 N N . TRP B 1 218 ? 15.984 -11.656 -3.488 1 96.75 218 TRP B N 1
ATOM 4335 C CA . TRP B 1 218 ? 16.375 -13.039 -3.203 1 96.75 218 TRP B CA 1
ATOM 4336 C C . TRP B 1 218 ? 17.625 -13.422 -3.984 1 96.75 218 TRP B C 1
ATOM 4338 O O . TRP B 1 218 ? 18.469 -14.164 -3.484 1 96.75 218 TRP B O 1
ATOM 4348 N N . ARG B 1 219 ? 17.734 -12.93 -5.184 1 94.81 219 ARG B N 1
ATOM 4349 C CA . ARG B 1 219 ? 18.906 -13.219 -5.988 1 94.81 219 ARG B CA 1
ATOM 4350 C C . ARG B 1 219 ? 20.172 -12.656 -5.336 1 94.81 219 ARG B C 1
ATOM 4352 O O . ARG B 1 219 ? 21.188 -13.344 -5.254 1 94.81 219 ARG B O 1
ATOM 4359 N N . ALA B 1 220 ? 20.062 -11.445 -4.918 1 94.75 220 ALA B N 1
ATOM 4360 C CA . ALA B 1 220 ? 21.219 -10.82 -4.266 1 94.75 220 ALA B CA 1
ATOM 4361 C C . ALA B 1 220 ? 21.625 -11.602 -3.023 1 94.75 220 ALA B C 1
ATOM 4363 O O . ALA B 1 220 ? 22.812 -11.852 -2.809 1 94.75 220 ALA B O 1
ATOM 4364 N N . TRP B 1 221 ? 20.703 -11.984 -2.238 1 97.06 221 TRP B N 1
ATOM 4365 C CA . TRP B 1 221 ? 21 -12.742 -1.025 1 97.06 221 TRP B CA 1
ATOM 4366 C C . TRP B 1 221 ? 21.578 -14.109 -1.363 1 97.06 221 TRP B C 1
ATOM 4368 O O . TRP B 1 221 ? 22.562 -14.547 -0.741 1 97.06 221 TRP B O 1
ATOM 4378 N N . SER B 1 222 ? 20.953 -14.773 -2.344 1 96.12 222 SER B N 1
ATOM 4379 C CA . SER B 1 222 ? 21.422 -16.094 -2.73 1 96.12 222 SER B CA 1
ATOM 4380 C C . SER B 1 222 ? 22.859 -16.047 -3.244 1 96.12 222 SER B C 1
ATOM 4382 O O . SER B 1 222 ? 23.656 -16.953 -2.961 1 96.12 222 SER B O 1
ATOM 4384 N N . GLU B 1 223 ? 23.141 -15.039 -4.004 1 95.44 223 GLU B N 1
ATOM 4385 C CA . GLU B 1 223 ? 24.5 -14.852 -4.504 1 95.44 223 GLU B CA 1
ATOM 4386 C C . GLU B 1 223 ? 25.469 -14.609 -3.361 1 95.44 223 GLU B C 1
ATOM 4388 O O . GLU B 1 223 ? 26.578 -15.164 -3.348 1 95.44 223 GLU B O 1
ATOM 4393 N N . TYR B 1 224 ? 25.062 -13.781 -2.48 1 95.88 224 TYR B N 1
ATOM 4394 C CA . TYR B 1 224 ? 25.875 -13.5 -1.306 1 95.88 224 TYR B CA 1
ATOM 4395 C C . TYR B 1 224 ? 26.188 -14.773 -0.534 1 95.88 224 TYR B C 1
ATOM 4397 O O . TYR B 1 224 ? 27.312 -14.953 -0.043 1 95.88 224 TYR B O 1
ATOM 4405 N N . MET B 1 225 ? 25.25 -15.68 -0.468 1 95.81 225 MET B N 1
ATOM 4406 C CA . MET B 1 225 ? 25.391 -16.906 0.304 1 95.81 225 MET B CA 1
ATOM 4407 C C . MET B 1 225 ? 26.016 -18.016 -0.543 1 95.81 225 MET B C 1
ATOM 4409 O O . MET B 1 225 ? 26.297 -19.109 -0.04 1 95.81 225 MET B O 1
ATOM 4413 N N . GLY B 1 226 ? 26.156 -17.734 -1.83 1 94.75 226 GLY B N 1
ATOM 4414 C CA . GLY B 1 226 ? 26.703 -18.734 -2.73 1 94.75 226 GLY B CA 1
ATOM 4415 C C . GLY B 1 226 ? 25.734 -19.875 -3.004 1 94.75 226 GLY B C 1
ATOM 4416 O O . GLY B 1 226 ? 26.156 -21.031 -3.111 1 94.75 226 GLY B O 1
ATOM 4417 N N . LEU B 1 227 ? 24.484 -19.5 -3.021 1 93.25 227 LEU B N 1
ATOM 4418 C CA . LEU B 1 227 ? 23.453 -20.516 -3.242 1 93.25 227 LEU B CA 1
ATOM 4419 C C . LEU B 1 227 ? 22.875 -20.391 -4.648 1 93.25 227 LEU B C 1
ATOM 4421 O O . LEU B 1 227 ? 22.703 -19.297 -5.168 1 93.25 227 LEU B O 1
ATOM 4425 N N . GLY B 1 228 ? 22.516 -21.422 -5.32 1 89.88 228 GLY B N 1
ATOM 4426 C CA . GLY B 1 228 ? 21.812 -21.453 -6.594 1 89.88 228 GLY B CA 1
ATOM 4427 C C . GLY B 1 228 ? 20.312 -21.641 -6.445 1 89.88 228 GLY B C 1
ATOM 4428 O O . GLY B 1 228 ? 19.766 -22.672 -6.867 1 89.88 228 GLY B O 1
ATOM 4429 N N . LEU B 1 229 ? 19.625 -20.672 -6.043 1 89.94 229 LEU B N 1
ATOM 4430 C CA . LEU B 1 229 ? 18.203 -20.797 -5.707 1 89.94 229 LEU B CA 1
ATOM 4431 C C . LEU B 1 229 ? 17.328 -20.547 -6.93 1 89.94 229 LEU B C 1
ATOM 4433 O O . LEU B 1 229 ? 16.141 -20.859 -6.914 1 89.94 229 LEU B O 1
ATOM 4437 N N . PHE B 1 230 ? 17.953 -20.094 -8.008 1 86.31 230 PHE B N 1
ATOM 4438 C CA . PHE B 1 230 ? 17.141 -19.75 -9.172 1 86.31 230 PHE B CA 1
ATOM 4439 C C . PHE B 1 230 ? 17.484 -20.641 -10.359 1 86.31 230 PHE B C 1
ATOM 4441 O O . PHE B 1 230 ? 18.656 -20.891 -10.633 1 86.31 230 PHE B O 1
ATOM 4448 N N . PRO B 1 231 ? 16.406 -21.094 -11.078 1 81.56 231 PRO B N 1
ATOM 4449 C CA . PRO B 1 231 ? 14.977 -20.828 -10.867 1 81.56 231 PRO B CA 1
ATOM 4450 C C . PRO B 1 231 ? 14.391 -21.625 -9.703 1 81.56 231 PRO B C 1
ATOM 4452 O O . PRO B 1 231 ? 14.781 -22.766 -9.477 1 81.56 231 PRO B O 1
ATOM 4455 N N . ASN B 1 232 ? 13.648 -20.922 -8.914 1 82.56 232 ASN B N 1
ATOM 4456 C CA . ASN B 1 232 ? 12.984 -21.594 -7.805 1 82.56 232 ASN B CA 1
ATOM 4457 C C . ASN B 1 232 ? 11.664 -22.219 -8.242 1 82.56 232 ASN B C 1
ATOM 4459 O O . ASN B 1 232 ? 10.945 -21.656 -9.07 1 82.56 232 ASN B O 1
ATOM 4463 N N . LYS B 1 233 ? 11.359 -23.234 -7.566 1 79.25 233 LYS B N 1
ATOM 4464 C CA . LYS B 1 233 ? 10.234 -24.078 -7.949 1 79.25 233 LYS B CA 1
ATOM 4465 C C . LYS B 1 233 ? 8.906 -23.422 -7.562 1 79.25 233 LYS B C 1
ATOM 4467 O O . LYS B 1 233 ? 7.914 -23.547 -8.281 1 79.25 233 LYS B O 1
ATOM 4472 N N . SER B 1 234 ? 8.883 -22.812 -6.426 1 91.5 234 SER B N 1
ATOM 4473 C CA . SER B 1 234 ? 7.629 -22.281 -5.895 1 91.5 234 SER B CA 1
ATOM 4474 C C . SER B 1 234 ? 7.809 -20.859 -5.371 1 91.5 234 SER B C 1
ATOM 4476 O O . SER B 1 234 ? 8.664 -20.609 -4.512 1 91.5 234 SER B O 1
ATOM 4478 N N . ASN B 1 235 ? 6.961 -19.969 -5.926 1 94.88 235 ASN B N 1
ATOM 4479 C CA . ASN B 1 235 ? 7.047 -18.562 -5.555 1 94.88 235 ASN B CA 1
ATOM 4480 C C . ASN B 1 235 ? 5.668 -17.953 -5.316 1 94.88 235 ASN B C 1
ATOM 4482 O O . ASN B 1 235 ? 4.695 -18.344 -5.977 1 94.88 235 ASN B O 1
ATOM 4486 N N . ILE B 1 236 ? 5.574 -17.141 -4.379 1 97.25 236 ILE B N 1
ATOM 4487 C CA . ILE B 1 236 ? 4.492 -16.172 -4.254 1 97.25 236 ILE B CA 1
ATOM 4488 C C . ILE B 1 236 ? 5.059 -14.75 -4.305 1 97.25 236 ILE B C 1
ATOM 4490 O O . ILE B 1 236 ? 6.051 -14.445 -3.641 1 97.25 236 ILE B O 1
ATOM 4494 N N . CYS B 1 237 ? 4.438 -13.953 -5.109 1 96.69 237 CYS B N 1
ATOM 4495 C CA . CYS B 1 237 ? 4.992 -12.633 -5.355 1 96.69 237 CYS B CA 1
ATOM 4496 C C . CYS B 1 237 ? 4.055 -11.547 -4.84 1 96.69 237 CYS B C 1
ATOM 4498 O O . CYS B 1 237 ? 2.834 -11.648 -4.988 1 96.69 237 CYS B O 1
ATOM 4500 N N . PHE B 1 238 ? 4.672 -10.57 -4.203 1 97.75 238 PHE B N 1
ATOM 4501 C CA . PHE B 1 238 ? 3.982 -9.398 -3.68 1 97.75 238 PHE B CA 1
ATOM 4502 C C . PHE B 1 238 ? 4.645 -8.117 -4.172 1 97.75 238 PHE B C 1
ATOM 4504 O O . PHE B 1 238 ? 5.715 -8.156 -4.781 1 97.75 238 PHE B O 1
ATOM 4511 N N . ASP B 1 239 ? 3.957 -6.973 -3.871 1 96.06 239 ASP B N 1
ATOM 4512 C CA . ASP B 1 239 ? 4.559 -5.688 -4.211 1 96.06 239 ASP B CA 1
ATOM 4513 C C . ASP B 1 239 ? 5.059 -4.965 -2.963 1 96.06 239 ASP B C 1
ATOM 4515 O O . ASP B 1 239 ? 5.441 -3.797 -3.025 1 96.06 239 ASP B O 1
ATOM 4519 N N . ARG B 1 240 ? 4.965 -5.625 -1.827 1 96.81 240 ARG B N 1
ATOM 4520 C CA . ARG B 1 240 ? 5.391 -5.098 -0.535 1 96.81 240 ARG B CA 1
ATOM 4521 C C . ARG B 1 240 ? 6.109 -6.164 0.283 1 96.81 240 ARG B C 1
ATOM 4523 O O . ARG B 1 240 ? 5.703 -7.332 0.281 1 96.81 240 ARG B O 1
ATOM 4530 N N . SER B 1 241 ? 7.137 -5.688 1.021 1 97.38 241 SER B N 1
ATOM 4531 C CA . SER B 1 241 ? 7.855 -6.625 1.881 1 97.38 241 SER B CA 1
ATOM 4532 C C . SER B 1 241 ? 6.992 -7.07 3.057 1 97.38 241 SER B C 1
ATOM 4534 O O . SER B 1 241 ? 7.105 -8.203 3.52 1 97.38 241 SER B O 1
ATOM 4536 N N . ASP B 1 242 ? 6.152 -6.145 3.539 1 97.94 242 ASP B N 1
ATOM 4537 C CA . ASP B 1 242 ? 5.348 -6.488 4.707 1 97.94 242 ASP B CA 1
ATOM 4538 C C . ASP B 1 242 ? 4.301 -7.547 4.359 1 97.94 242 ASP B C 1
ATOM 4540 O O . ASP B 1 242 ? 3.928 -8.359 5.203 1 97.94 242 ASP B O 1
ATOM 4544 N N . LEU B 1 243 ? 3.811 -7.617 3.141 1 98.5 243 LEU B N 1
ATOM 4545 C CA . LEU B 1 243 ? 2.893 -8.672 2.727 1 98.5 243 LEU B CA 1
ATOM 4546 C C . LEU B 1 243 ? 3.598 -10.031 2.699 1 98.5 243 LEU B C 1
ATOM 4548 O O . LEU B 1 243 ? 3.031 -11.039 3.123 1 98.5 243 LEU B O 1
ATOM 4552 N N . ALA B 1 244 ? 4.816 -10.031 2.182 1 98.69 244 ALA B N 1
ATOM 4553 C CA . ALA B 1 244 ? 5.598 -11.266 2.203 1 98.69 244 ALA B CA 1
ATOM 4554 C C . ALA B 1 244 ? 5.793 -11.766 3.633 1 98.69 244 ALA B C 1
ATOM 4556 O O . ALA B 1 244 ? 5.68 -12.961 3.898 1 98.69 244 ALA B O 1
ATOM 4557 N N . VAL B 1 245 ? 6.039 -10.859 4.527 1 98.62 245 VAL B N 1
ATOM 4558 C CA . VAL B 1 245 ? 6.273 -11.203 5.926 1 98.62 245 VAL B CA 1
ATOM 4559 C C . VAL B 1 245 ? 4.988 -11.742 6.551 1 98.62 245 VAL B C 1
ATOM 4561 O O . VAL B 1 245 ? 5.023 -12.719 7.309 1 98.62 245 VAL B O 1
ATOM 4564 N N . ILE B 1 246 ? 3.877 -11.117 6.219 1 98.19 246 ILE B N 1
ATOM 4565 C CA . ILE B 1 246 ? 2.594 -11.594 6.727 1 98.19 246 ILE B CA 1
ATOM 4566 C C . ILE B 1 246 ? 2.334 -13.016 6.227 1 98.19 246 ILE B C 1
ATOM 4568 O O . ILE B 1 246 ? 1.874 -13.867 6.984 1 98.19 246 ILE B O 1
ATOM 4572 N N . ALA B 1 247 ? 2.625 -13.266 4.961 1 98.62 247 ALA B N 1
ATOM 4573 C CA . ALA B 1 247 ? 2.482 -14.609 4.406 1 98.62 247 ALA B CA 1
ATOM 4574 C C . ALA B 1 247 ? 3.369 -15.609 5.152 1 98.62 247 ALA B C 1
ATOM 4576 O O . ALA B 1 247 ? 2.941 -16.719 5.445 1 98.62 247 ALA B O 1
ATOM 4577 N N . ALA B 1 248 ? 4.578 -15.211 5.492 1 98.81 248 ALA B N 1
ATOM 4578 C CA . ALA B 1 248 ? 5.512 -16.078 6.207 1 98.81 248 ALA B CA 1
ATOM 4579 C C . ALA B 1 248 ? 4.996 -16.406 7.605 1 98.81 248 ALA B C 1
ATOM 4581 O O . ALA B 1 248 ? 5.059 -17.547 8.047 1 98.81 248 ALA B O 1
ATOM 4582 N N . VAL B 1 249 ? 4.484 -15.352 8.266 1 98.38 249 VAL B N 1
ATOM 4583 C CA . VAL B 1 249 ? 3.912 -15.539 9.594 1 98.38 249 VAL B CA 1
ATOM 4584 C C . VAL B 1 249 ? 2.791 -16.578 9.539 1 98.38 249 VAL B C 1
ATOM 4586 O O . VAL B 1 249 ? 2.6 -17.344 10.484 1 98.38 249 VAL B O 1
ATOM 4589 N N . ASN B 1 250 ? 2.148 -16.609 8.398 1 97.81 250 ASN B N 1
ATOM 4590 C CA . ASN B 1 250 ? 1.024 -17.531 8.227 1 97.81 250 ASN B CA 1
ATOM 4591 C C . ASN B 1 250 ? 1.438 -18.797 7.477 1 97.81 250 ASN B C 1
ATOM 4593 O O . ASN B 1 250 ? 0.634 -19.391 6.758 1 97.81 250 ASN B O 1
ATOM 4597 N N . HIS B 1 251 ? 2.605 -19.156 7.531 1 97.94 251 HIS B N 1
ATOM 4598 C CA . HIS B 1 251 ? 3.143 -20.453 7.164 1 97.94 251 HIS B CA 1
ATOM 4599 C C . HIS B 1 251 ? 3.125 -20.656 5.652 1 97.94 251 HIS B C 1
ATOM 4601 O O . HIS B 1 251 ? 3.029 -21.797 5.172 1 97.94 251 HIS B O 1
ATOM 4607 N N . SER B 1 252 ? 3.25 -19.578 4.867 1 97.94 252 SER B N 1
ATOM 4608 C CA . SER B 1 252 ? 3.109 -19.703 3.42 1 97.94 252 SER B CA 1
ATOM 4609 C C . SER B 1 252 ? 4.457 -19.953 2.754 1 97.94 252 SER B C 1
ATOM 4611 O O . SER B 1 252 ? 4.516 -20.359 1.589 1 97.94 252 SER B O 1
ATOM 4613 N N . GLY B 1 253 ? 5.504 -19.734 3.451 1 98.38 253 GLY B N 1
ATOM 4614 C CA . GLY B 1 253 ? 6.828 -19.859 2.865 1 98.38 253 GLY B CA 1
ATOM 4615 C C . GLY B 1 253 ? 7.895 -19.109 3.641 1 98.38 253 GLY B C 1
ATOM 4616 O O . GLY B 1 253 ? 7.73 -18.828 4.832 1 98.38 253 GLY B O 1
ATOM 4617 N N . VAL B 1 254 ? 9.031 -18.875 2.967 1 98.69 254 VAL B N 1
ATOM 4618 C CA . VAL B 1 254 ? 10.156 -18.141 3.521 1 98.69 254 VAL B CA 1
ATOM 4619 C C . VAL B 1 254 ? 10.219 -16.75 2.885 1 98.69 254 VAL B C 1
ATOM 4621 O O . VAL B 1 254 ? 10.258 -16.625 1.658 1 98.69 254 VAL B O 1
ATOM 4624 N N . ALA B 1 255 ? 10.148 -15.719 3.697 1 98.81 255 ALA B N 1
ATOM 4625 C CA . ALA B 1 255 ? 10.211 -14.344 3.221 1 98.81 255 ALA B CA 1
ATOM 4626 C C . ALA B 1 255 ? 11.586 -13.734 3.471 1 98.81 255 ALA B C 1
ATOM 4628 O O . ALA B 1 255 ? 12.352 -14.242 4.297 1 98.81 255 ALA B O 1
ATOM 4629 N N . MET B 1 256 ? 11.938 -12.742 2.67 1 98.25 256 MET B N 1
ATOM 4630 C CA . MET B 1 256 ? 13.078 -11.891 2.998 1 98.25 256 MET B CA 1
ATOM 4631 C C . MET B 1 256 ? 12.672 -10.773 3.947 1 98.25 256 MET B C 1
ATOM 4633 O O . MET B 1 256 ? 11.969 -9.844 3.551 1 98.25 256 MET B O 1
ATOM 4637 N N . GLY B 1 257 ? 13.07 -10.914 5.172 1 98.06 257 GLY B N 1
ATOM 4638 C CA . GLY B 1 257 ? 12.766 -9.883 6.145 1 98.06 257 GLY B CA 1
ATOM 4639 C C . GLY B 1 257 ? 13.742 -8.719 6.109 1 98.06 257 GLY B C 1
ATOM 4640 O O . GLY B 1 257 ? 14.945 -8.922 5.941 1 98.06 257 GLY B O 1
ATOM 4641 N N . ARG B 1 258 ? 13.234 -7.512 6.105 1 97.25 258 ARG B N 1
ATOM 4642 C CA . ARG B 1 258 ? 14.047 -6.367 6.508 1 97.25 258 ARG B CA 1
ATOM 4643 C C . ARG B 1 258 ? 14.211 -6.32 8.023 1 97.25 258 ARG B C 1
ATOM 4645 O O . ARG B 1 258 ? 13.242 -6.105 8.75 1 97.25 258 ARG B O 1
ATOM 4652 N N . LYS B 1 259 ? 15.352 -6.488 8.43 1 96.62 259 LYS B N 1
ATOM 4653 C CA . LYS B 1 259 ? 15.602 -6.766 9.844 1 96.62 259 LYS B CA 1
ATOM 4654 C C . LYS B 1 259 ? 14.984 -5.695 10.734 1 96.62 259 LYS B C 1
ATOM 4656 O O . LYS B 1 259 ? 14.344 -6.008 11.734 1 96.62 259 LYS B O 1
ATOM 4661 N N . ARG B 1 260 ? 15.078 -4.449 10.438 1 94.75 260 ARG B N 1
ATOM 4662 C CA . ARG B 1 260 ? 14.578 -3.346 11.25 1 94.75 260 ARG B CA 1
ATOM 4663 C C . ARG B 1 260 ? 13.055 -3.342 11.297 1 94.75 260 ARG B C 1
ATOM 4665 O O . ARG B 1 260 ? 12.461 -2.861 12.258 1 94.75 260 ARG B O 1
ATOM 4672 N N . LEU B 1 261 ? 12.43 -3.938 10.266 1 96.69 261 LEU B N 1
ATOM 4673 C CA . LEU B 1 261 ? 10.977 -3.852 10.148 1 96.69 261 LEU B CA 1
ATOM 4674 C C . LEU B 1 261 ? 10.305 -5.074 10.766 1 96.69 261 LEU B C 1
ATOM 4676 O O . LEU B 1 261 ? 9.086 -5.098 10.938 1 96.69 261 LEU B O 1
ATOM 4680 N N . ILE B 1 262 ? 11.094 -6.121 11.117 1 97.81 262 ILE B N 1
ATOM 4681 C CA . ILE B 1 262 ? 10.453 -7.355 11.555 1 97.81 262 ILE B CA 1
ATOM 4682 C C . ILE B 1 262 ? 10.883 -7.684 12.984 1 97.81 262 ILE B C 1
ATOM 4684 O O . ILE B 1 262 ? 10.789 -8.828 13.422 1 97.81 262 ILE B O 1
ATOM 4688 N N . GLN B 1 263 ? 11.352 -6.695 13.727 1 96.06 263 GLN B N 1
ATOM 4689 C CA . GLN B 1 263 ? 11.875 -6.898 15.07 1 96.06 263 GLN B CA 1
ATOM 4690 C C . GLN B 1 263 ? 10.805 -7.477 15.992 1 96.06 263 GLN B C 1
ATOM 4692 O O . GLN B 1 263 ? 11.078 -8.383 16.781 1 96.06 263 GLN B O 1
ATOM 4697 N N . LYS B 1 264 ? 9.633 -6.98 15.898 1 94.75 264 LYS B N 1
ATOM 4698 C CA . LYS B 1 264 ? 8.547 -7.434 16.766 1 94.75 264 LYS B CA 1
ATOM 4699 C C . LYS B 1 264 ? 8.203 -8.898 16.5 1 94.75 264 LYS B C 1
ATOM 4701 O O . LYS B 1 264 ? 7.988 -9.672 17.438 1 94.75 264 LYS B O 1
ATOM 4706 N N . GLN B 1 265 ? 8.164 -9.289 15.242 1 97.38 265 GLN B N 1
ATOM 4707 C CA . GLN B 1 265 ? 7.824 -10.656 14.867 1 97.38 265 GLN B CA 1
ATOM 4708 C C . GLN B 1 265 ? 8.906 -11.641 15.312 1 97.38 265 GLN B C 1
ATOM 4710 O O . GLN B 1 265 ? 8.602 -12.781 15.68 1 97.38 265 GLN B O 1
ATOM 4715 N N . LEU B 1 266 ? 10.156 -11.156 15.305 1 97.94 266 LEU B N 1
ATOM 4716 C CA . LEU B 1 266 ? 11.242 -11.992 15.805 1 97.94 266 LEU B CA 1
ATOM 4717 C C . LEU B 1 266 ? 11.188 -12.117 17.328 1 97.94 266 LEU B C 1
ATOM 4719 O O . LEU B 1 266 ? 11.328 -13.219 17.859 1 97.94 266 LEU B O 1
ATOM 4723 N N . ALA B 1 267 ? 10.891 -11.047 17.969 1 97.06 267 ALA B N 1
ATOM 4724 C CA . ALA B 1 267 ? 10.852 -11.008 19.422 1 97.06 267 ALA B CA 1
ATOM 4725 C C . ALA B 1 267 ? 9.719 -11.883 19.953 1 97.06 267 ALA B C 1
ATOM 4727 O O . ALA B 1 267 ? 9.867 -12.531 21 1 97.06 267 ALA B O 1
ATOM 4728 N N . ASN B 1 268 ? 8.625 -11.938 19.25 1 96.19 268 ASN B N 1
ATOM 4729 C CA . ASN B 1 268 ? 7.453 -12.68 19.703 1 96.19 268 ASN B CA 1
ATOM 4730 C C . ASN B 1 268 ? 7.43 -14.094 19.141 1 96.19 268 ASN B C 1
ATOM 4732 O O . ASN B 1 268 ? 6.441 -14.812 19.297 1 96.19 268 ASN B O 1
ATOM 4736 N N . ASN B 1 269 ? 8.391 -14.445 18.406 1 97.88 269 ASN B N 1
ATOM 4737 C CA . ASN B 1 269 ? 8.586 -15.781 17.844 1 97.88 269 ASN B CA 1
ATOM 4738 C C . ASN B 1 269 ? 7.508 -16.125 16.828 1 97.88 269 ASN B C 1
ATOM 4740 O O . ASN B 1 269 ? 7.121 -17.281 16.688 1 97.88 269 ASN B O 1
ATOM 4744 N N . GLU B 1 270 ? 6.992 -15.125 16.234 1 98 270 GLU B N 1
ATOM 4745 C CA . GLU B 1 270 ? 6.141 -15.352 15.078 1 98 270 GLU B CA 1
ATOM 4746 C C . GLU B 1 270 ? 6.965 -15.75 13.859 1 98 270 GLU B C 1
ATOM 4748 O O . GLU B 1 270 ? 6.477 -16.469 12.984 1 98 270 GLU B O 1
ATOM 4753 N N . LEU B 1 271 ? 8.18 -15.18 13.875 1 98.75 271 LEU B N 1
ATOM 4754 C CA . LEU B 1 271 ? 9.164 -15.508 12.844 1 98.75 271 LEU B CA 1
ATOM 4755 C C . LEU B 1 271 ? 10.477 -15.977 13.477 1 98.75 271 LEU B C 1
ATOM 4757 O O . LEU B 1 271 ? 10.82 -15.562 14.578 1 98.75 271 LEU B O 1
ATOM 4761 N N . ILE B 1 272 ? 11.172 -16.781 12.758 1 98.75 272 ILE B N 1
ATOM 4762 C CA . ILE B 1 272 ? 12.523 -17.172 13.141 1 98.75 272 ILE B CA 1
ATOM 4763 C C . ILE B 1 272 ? 13.461 -17.047 11.938 1 98.75 272 ILE B C 1
ATOM 4765 O O . ILE B 1 272 ? 13 -17.047 10.797 1 98.75 272 ILE B O 1
ATOM 4769 N N . VAL B 1 273 ? 14.727 -16.875 12.211 1 98.56 273 VAL B N 1
ATOM 4770 C CA . VAL B 1 273 ? 15.797 -16.984 11.227 1 98.56 273 VAL B CA 1
ATOM 4771 C C . VAL B 1 273 ? 16.359 -18.406 11.219 1 98.56 273 VAL B C 1
ATOM 4773 O O . VAL B 1 273 ? 17.125 -18.781 12.117 1 98.56 273 VAL B O 1
ATOM 4776 N N . PRO B 1 274 ? 16.094 -19.125 10.211 1 98.19 274 PRO B N 1
ATOM 4777 C CA . PRO B 1 274 ? 16.422 -20.547 10.289 1 98.19 274 PRO B CA 1
ATOM 4778 C C . PRO B 1 274 ? 17.906 -20.828 10.062 1 98.19 274 PRO B C 1
ATOM 4780 O O . PRO B 1 274 ? 18.406 -21.906 10.359 1 98.19 274 PRO B O 1
ATOM 4783 N N . PHE B 1 275 ? 18.672 -19.844 9.609 1 97.25 275 PHE B N 1
ATOM 4784 C CA . PHE B 1 275 ? 20.047 -20.094 9.219 1 97.25 275 PHE B CA 1
ATOM 4785 C C . PHE B 1 275 ? 21 -19.203 10 1 97.25 275 PHE B C 1
ATOM 4787 O O . PHE B 1 275 ? 20.672 -18.047 10.289 1 97.25 275 PHE B O 1
ATOM 4794 N N . ASP B 1 276 ? 22.156 -19.688 10.203 1 94.38 276 ASP B N 1
ATOM 4795 C CA . ASP B 1 276 ? 23.203 -18.906 10.875 1 94.38 276 ASP B CA 1
ATOM 4796 C C . ASP B 1 276 ? 23.953 -18.031 9.867 1 94.38 276 ASP B C 1
ATOM 4798 O O . ASP B 1 276 ? 24.125 -18.422 8.711 1 94.38 276 ASP B O 1
ATOM 4802 N N . ASN B 1 277 ? 24.422 -16.859 10.336 1 94.81 277 ASN B N 1
ATOM 4803 C CA . ASN B 1 277 ? 25.312 -15.992 9.586 1 94.81 277 ASN B CA 1
ATOM 4804 C C . ASN B 1 277 ? 24.766 -15.688 8.195 1 94.81 277 ASN B C 1
ATOM 4806 O O . ASN B 1 277 ? 25.484 -15.773 7.203 1 94.81 277 ASN B O 1
ATOM 4810 N N . CYS B 1 278 ? 23.453 -15.43 8.148 1 96.38 278 CYS B N 1
ATOM 4811 C CA . CYS B 1 278 ? 22.844 -15.281 6.836 1 96.38 278 CYS B CA 1
ATOM 4812 C C . CYS B 1 278 ? 22.359 -13.859 6.609 1 96.38 278 CYS B C 1
ATOM 4814 O O . CYS B 1 278 ? 21.703 -13.57 5.605 1 96.38 278 CYS B O 1
ATOM 4816 N N . GLU B 1 279 ? 22.625 -12.984 7.543 1 97.31 279 GLU B N 1
ATOM 4817 C CA . GLU B 1 279 ? 22.25 -11.578 7.402 1 97.31 279 GLU B CA 1
ATOM 4818 C C . GLU B 1 279 ? 23.062 -10.891 6.309 1 97.31 279 GLU B C 1
ATOM 4820 O O . GLU B 1 279 ? 24.281 -11 6.285 1 97.31 279 GLU B O 1
ATOM 4825 N N . PHE B 1 280 ? 22.375 -10.258 5.359 1 97.25 280 PHE B N 1
ATOM 4826 C CA . PHE B 1 280 ? 23 -9.57 4.238 1 97.25 280 PHE B CA 1
ATOM 4827 C C . PHE B 1 280 ? 22.734 -8.07 4.301 1 97.25 280 PHE B C 1
ATOM 4829 O O . PHE B 1 280 ? 21.594 -7.629 4.195 1 97.25 280 PHE B O 1
ATOM 4836 N N . PHE B 1 281 ? 23.781 -7.277 4.52 1 95.44 281 PHE B N 1
ATOM 4837 C CA . PHE B 1 281 ? 23.672 -5.824 4.492 1 95.44 281 PHE B CA 1
ATOM 4838 C C . PHE B 1 281 ? 23.547 -5.32 3.059 1 95.44 281 PHE B C 1
ATOM 4840 O O . PHE B 1 281 ? 24.516 -5.359 2.299 1 95.44 281 PHE B O 1
ATOM 4847 N N . CYS B 1 282 ? 22.391 -4.895 2.705 1 92.25 282 CYS B N 1
ATOM 4848 C CA . CYS B 1 282 ? 22.156 -4.527 1.314 1 92.25 282 CYS B CA 1
ATOM 4849 C C . CYS B 1 282 ? 22.625 -3.107 1.036 1 92.25 282 CYS B C 1
ATOM 4851 O O . CYS B 1 282 ? 22.844 -2.328 1.965 1 92.25 282 CYS B O 1
ATOM 4853 N N . ALA B 1 283 ? 22.781 -2.781 -0.305 1 92.94 283 ALA B N 1
ATOM 4854 C CA . ALA B 1 283 ? 23.203 -1.451 -0.74 1 92.94 283 ALA B CA 1
ATOM 4855 C C . ALA B 1 283 ? 22.078 -0.437 -0.573 1 92.94 283 ALA B C 1
ATOM 4857 O O . ALA B 1 283 ? 22.328 0.765 -0.456 1 92.94 283 ALA B O 1
ATOM 4858 N N . GLN B 1 284 ? 20.922 -0.988 -0.646 1 94.38 284 GLN B N 1
ATOM 4859 C CA . GLN B 1 284 ? 19.75 -0.143 -0.499 1 94.38 284 GLN B CA 1
ATOM 4860 C C . GLN B 1 284 ? 19.625 0.386 0.928 1 94.38 284 GLN B C 1
ATOM 4862 O O . GLN B 1 284 ? 19.953 -0.315 1.886 1 94.38 284 GLN B O 1
ATOM 4867 N N . ARG B 1 285 ? 19.141 1.564 1.119 1 94.31 285 ARG B N 1
ATOM 4868 C CA . ARG B 1 285 ? 18.953 2.217 2.412 1 94.31 285 ARG B CA 1
ATOM 4869 C C . ARG B 1 285 ? 17.719 3.1 2.406 1 94.31 285 ARG B C 1
ATOM 4871 O O . ARG B 1 285 ? 17.219 3.465 1.342 1 94.31 285 ARG B O 1
ATOM 4878 N N . TYR B 1 286 ? 17.266 3.365 3.586 1 95.56 286 TYR B N 1
ATOM 4879 C CA . TYR B 1 286 ? 16.188 4.344 3.715 1 95.56 286 TYR B CA 1
ATOM 4880 C C . TYR B 1 286 ? 16.75 5.766 3.676 1 95.56 286 TYR B C 1
ATOM 4882 O O . TYR B 1 286 ? 17.766 6.062 4.305 1 95.56 286 TYR B O 1
ATOM 4890 N N . TYR B 1 287 ? 16.094 6.605 2.893 1 94 287 TYR B N 1
ATOM 4891 C CA . TYR B 1 287 ? 16.5 8 2.82 1 94 287 TYR B CA 1
ATOM 4892 C C . TYR B 1 287 ? 15.312 8.914 2.58 1 94 287 TYR B C 1
ATOM 4894 O O . TYR B 1 287 ? 14.25 8.461 2.141 1 94 287 TYR B O 1
ATOM 4902 N N . LEU B 1 288 ? 15.469 10.188 2.959 1 94.19 288 LEU B N 1
ATOM 4903 C CA . LEU B 1 288 ? 14.461 11.219 2.779 1 94.19 288 LEU B CA 1
ATOM 4904 C C . LEU B 1 288 ? 14.734 12.023 1.511 1 94.19 288 LEU B C 1
ATOM 4906 O O . LEU B 1 288 ? 15.891 12.266 1.157 1 94.19 288 LEU B O 1
ATOM 4910 N N . VAL B 1 289 ? 13.641 12.445 0.883 1 91.31 289 VAL B N 1
ATOM 4911 C CA . VAL B 1 289 ? 13.734 13.312 -0.29 1 91.31 289 VAL B CA 1
ATOM 4912 C C . VAL B 1 289 ? 12.82 14.516 -0.119 1 91.31 289 VAL B C 1
ATOM 4914 O O . VAL B 1 289 ? 11.656 14.367 0.27 1 91.31 289 VAL B O 1
ATOM 4917 N N . THR B 1 290 ? 13.336 15.664 -0.307 1 87.69 290 THR B N 1
ATOM 4918 C CA . THR B 1 290 ? 12.555 16.891 -0.385 1 87.69 290 THR B CA 1
ATOM 4919 C C . THR B 1 290 ? 12.906 17.672 -1.649 1 87.69 290 THR B C 1
ATOM 4921 O O . THR B 1 290 ? 13.883 17.359 -2.328 1 87.69 290 THR B O 1
ATOM 4924 N N . ARG B 1 291 ? 12.055 18.547 -2.033 1 75.62 291 ARG B N 1
ATOM 4925 C CA . ARG B 1 291 ? 12.297 19.359 -3.223 1 75.62 291 ARG B CA 1
ATOM 4926 C C . ARG B 1 291 ? 13.562 20.188 -3.061 1 75.62 291 ARG B C 1
ATOM 4928 O O . ARG B 1 291 ? 14.375 20.281 -3.984 1 75.62 291 ARG B O 1
ATOM 4935 N N . ASP B 1 292 ? 13.57 20.906 -1.959 1 71.31 292 ASP B N 1
ATOM 4936 C CA . ASP B 1 292 ? 14.727 21.75 -1.692 1 71.31 292 ASP B CA 1
ATOM 4937 C C . ASP B 1 292 ? 15.32 21.453 -0.315 1 71.31 292 ASP B C 1
ATOM 4939 O O . ASP B 1 292 ? 14.641 20.906 0.551 1 71.31 292 ASP B O 1
ATOM 4943 N N . GLU B 1 293 ? 16.594 21.828 -0.327 1 66.31 293 GLU B N 1
ATOM 4944 C CA . GLU B 1 293 ? 17.266 21.672 0.963 1 66.31 293 GLU B CA 1
ATOM 4945 C C . GLU B 1 293 ? 16.578 22.516 2.041 1 66.31 293 GLU B C 1
ATOM 4947 O O . GLU B 1 293 ? 16.406 22.062 3.174 1 66.31 293 GLU B O 1
ATOM 4952 N N . LYS B 1 294 ? 16.281 23.703 1.556 1 66.25 294 LYS B N 1
ATOM 4953 C CA . LYS B 1 294 ? 15.57 24.562 2.5 1 66.25 294 LYS B CA 1
ATOM 4954 C C . LYS B 1 294 ? 14.07 24.281 2.484 1 66.25 294 LYS B C 1
ATOM 4956 O O . LYS B 1 294 ? 13.352 24.797 1.628 1 66.25 294 LYS B O 1
ATOM 4961 N N . SER B 1 295 ? 13.688 23.328 3.266 1 72.69 295 SER B N 1
ATOM 4962 C CA . SER B 1 295 ? 12.281 22.938 3.375 1 72.69 295 SER B CA 1
ATOM 4963 C C . SER B 1 295 ? 11.547 23.797 4.395 1 72.69 295 SER B C 1
ATOM 4965 O O . SER B 1 295 ? 12.172 24.484 5.195 1 72.69 295 SER B O 1
ATOM 4967 N N . ASN B 1 296 ? 10.242 23.797 4.309 1 76.38 296 ASN B N 1
ATOM 4968 C CA . ASN B 1 296 ? 9.445 24.578 5.246 1 76.38 296 ASN B CA 1
ATOM 4969 C C . ASN B 1 296 ? 9.555 24.031 6.668 1 76.38 296 ASN B C 1
ATOM 4971 O O . ASN B 1 296 ? 10.125 22.969 6.883 1 76.38 296 ASN B O 1
ATOM 4975 N N . ALA B 1 297 ? 9.156 24.766 7.609 1 82 297 ALA B N 1
ATOM 4976 C CA . ALA B 1 297 ? 9.352 24.484 9.031 1 82 297 ALA B CA 1
ATOM 4977 C C . ALA B 1 297 ? 8.703 23.172 9.43 1 82 297 ALA B C 1
ATOM 4979 O O . ALA B 1 297 ? 9.258 22.422 10.242 1 82 297 ALA B O 1
ATOM 4980 N N . LYS B 1 298 ? 7.559 22.812 8.852 1 89.38 298 LYS B N 1
ATOM 4981 C CA . LYS B 1 298 ? 6.871 21.562 9.172 1 89.38 298 LYS B CA 1
ATOM 4982 C C . LYS B 1 298 ? 7.703 20.359 8.766 1 89.38 298 LYS B C 1
ATOM 4984 O O . LYS B 1 298 ? 7.785 19.375 9.508 1 89.38 298 LYS B O 1
ATOM 4989 N N . VAL B 1 299 ? 8.297 20.484 7.613 1 91.69 299 VAL B N 1
ATOM 4990 C CA . VAL B 1 299 ? 9.125 19.406 7.086 1 91.69 299 VAL B CA 1
ATOM 4991 C C . VAL B 1 299 ? 10.352 19.219 7.977 1 91.69 299 VAL B C 1
ATOM 4993 O O . VAL B 1 299 ? 10.711 18.094 8.312 1 91.69 299 VAL B O 1
ATOM 4996 N N . GLN B 1 300 ? 10.906 20.297 8.414 1 89.19 300 GLN B N 1
ATOM 4997 C CA . GLN B 1 300 ? 12.094 20.234 9.258 1 89.19 300 GLN B CA 1
ATOM 4998 C C . GLN B 1 300 ? 11.773 19.609 10.609 1 89.19 300 GLN B C 1
ATOM 5000 O O . GLN B 1 300 ? 12.555 18.812 11.133 1 89.19 300 GLN B O 1
ATOM 5005 N N . LEU B 1 301 ? 10.648 20.016 11.188 1 93.19 301 LEU B N 1
ATOM 5006 C CA . LEU B 1 301 ? 10.234 19.438 12.453 1 93.19 301 LEU B CA 1
ATOM 5007 C C . LEU B 1 301 ? 10.039 17.922 12.328 1 93.19 301 LEU B C 1
ATOM 5009 O O . LEU B 1 301 ? 10.438 17.172 13.211 1 93.19 301 LEU B O 1
ATOM 5013 N N . PHE B 1 302 ? 9.461 17.516 11.258 1 96.5 302 PHE B N 1
ATOM 5014 C CA . PHE B 1 302 ? 9.211 16.094 11.039 1 96.5 302 PHE B CA 1
ATOM 5015 C C . PHE B 1 302 ? 10.523 15.336 10.859 1 96.5 302 PHE B C 1
ATOM 5017 O O . PHE B 1 302 ? 10.695 14.25 11.414 1 96.5 302 PHE B O 1
ATOM 5024 N N . ILE B 1 303 ? 11.438 15.891 10.094 1 94.94 303 ILE B N 1
ATOM 5025 C CA . ILE B 1 303 ? 12.727 15.266 9.844 1 94.94 303 ILE B CA 1
ATOM 5026 C C . ILE B 1 303 ? 13.492 15.117 11.156 1 94.94 303 ILE B C 1
ATOM 5028 O O . ILE B 1 303 ? 14.062 14.062 11.43 1 94.94 303 ILE B O 1
ATOM 5032 N N . GLN B 1 304 ? 13.492 16.125 11.945 1 94.38 304 GLN B N 1
ATOM 5033 C CA . GLN B 1 304 ? 14.18 16.078 13.227 1 94.38 304 GLN B CA 1
ATOM 5034 C C . GLN B 1 304 ? 13.578 15 14.133 1 94.38 304 GLN B C 1
ATOM 5036 O O . GLN B 1 304 ? 14.305 14.25 14.789 1 94.38 304 GLN B O 1
ATOM 5041 N N . TRP B 1 305 ? 12.281 14.969 14.172 1 96.62 305 TRP B N 1
ATOM 5042 C CA . TRP B 1 305 ? 11.586 13.953 14.961 1 96.62 305 TRP B CA 1
ATOM 5043 C C . TRP B 1 305 ? 11.938 12.555 14.469 1 96.62 305 TRP B C 1
ATOM 5045 O O . TRP B 1 305 ? 12.234 11.664 15.273 1 96.62 305 TRP B O 1
ATOM 5055 N N . LEU B 1 306 ? 11.922 12.359 13.172 1 96.19 306 LEU B N 1
ATOM 5056 C CA . LEU B 1 306 ? 12.219 11.07 12.555 1 96.19 306 LEU B CA 1
ATOM 5057 C C . LEU B 1 306 ? 13.617 10.602 12.93 1 96.19 306 LEU B C 1
ATOM 5059 O O . LEU B 1 306 ? 13.812 9.438 13.305 1 96.19 306 LEU B O 1
ATOM 5063 N N . LYS B 1 307 ? 14.5 11.492 12.852 1 94.88 307 LYS B N 1
ATOM 5064 C CA . LYS B 1 307 ? 15.891 11.164 13.18 1 94.88 307 LYS B CA 1
ATOM 5065 C C . LYS B 1 307 ? 16.031 10.781 14.648 1 94.88 307 LYS B C 1
ATOM 5067 O O . LYS B 1 307 ? 16.797 9.867 14.984 1 94.88 307 LYS B O 1
ATOM 5072 N N . LYS B 1 308 ? 15.359 11.461 15.461 1 95.06 308 LYS B N 1
ATOM 5073 C CA . LYS B 1 308 ? 15.383 11.141 16.875 1 95.06 308 LYS B CA 1
ATOM 5074 C C . LYS B 1 308 ? 14.82 9.75 17.141 1 95.06 308 LYS B C 1
ATOM 5076 O O . LYS B 1 308 ? 15.359 9 17.969 1 95.06 308 LYS B O 1
ATOM 5081 N N . GLN B 1 309 ? 13.703 9.391 16.453 1 95.19 309 GLN B N 1
ATOM 5082 C CA . GLN B 1 309 ? 13.086 8.07 16.609 1 95.19 309 GLN B CA 1
ATOM 5083 C C . GLN B 1 309 ? 14.047 6.969 16.172 1 95.19 309 GLN B C 1
ATOM 5085 O O . GLN B 1 309 ? 14.109 5.906 16.797 1 95.19 309 GLN B O 1
ATOM 5090 N N . ILE B 1 310 ? 14.742 7.246 15.086 1 92.75 310 ILE B N 1
ATOM 5091 C CA . ILE B 1 310 ? 15.68 6.262 14.547 1 92.75 310 ILE B CA 1
ATOM 5092 C C . ILE B 1 310 ? 16.828 6.051 15.523 1 92.75 310 ILE B C 1
ATOM 5094 O O . ILE B 1 310 ? 17.234 4.914 15.773 1 92.75 310 ILE B O 1
ATOM 5098 N N . LEU B 1 311 ? 17.297 7.094 16.094 1 88.31 311 LEU B N 1
ATOM 5099 C CA . LEU B 1 311 ? 18.391 7.023 17.047 1 88.31 311 LEU B CA 1
ATOM 5100 C C . LEU B 1 311 ? 17.969 6.289 18.312 1 88.31 311 LEU B C 1
ATOM 5102 O O . LEU B 1 311 ? 18.766 5.543 18.891 1 88.31 311 LEU B O 1
ATOM 5106 N N . GLN B 1 312 ? 16.734 6.438 18.734 1 84.88 312 GLN B N 1
ATOM 5107 C CA . GLN B 1 312 ? 16.234 5.809 19.953 1 84.88 312 GLN B CA 1
ATOM 5108 C C . GLN B 1 312 ? 15.953 4.324 19.719 1 84.88 312 GLN B C 1
ATOM 5110 O O . GLN B 1 312 ? 16 3.527 20.672 1 84.88 312 GLN B O 1
ATOM 5115 N N . GLY B 1 313 ? 15.516 4.016 18.484 1 74.31 313 GLY B N 1
ATOM 5116 C CA . GLY B 1 313 ? 15.195 2.629 18.188 1 74.31 313 GLY B CA 1
ATOM 5117 C C . GLY B 1 313 ? 16.422 1.793 17.859 1 74.31 313 GLY B C 1
ATOM 5118 O O . GLY B 1 313 ? 16.312 0.588 17.625 1 74.31 313 GLY B O 1
ATOM 5119 N N . MET B 1 314 ? 17.484 2.412 17.672 1 61.12 314 MET B N 1
ATOM 5120 C CA . MET B 1 314 ? 18.75 1.713 17.5 1 61.12 314 MET B CA 1
ATOM 5121 C C . MET B 1 314 ? 19.344 1.312 18.844 1 61.12 314 MET B C 1
ATOM 5123 O O . MET B 1 314 ? 19.172 2.023 19.828 1 61.12 314 MET B O 1
#

Radius of gyration: 26.46 Å; Cα contacts (8 Å, |Δi|>4): 1083; chains: 2; bounding box: 53×71×80 Å

Nearest PDB structures (foldseek):
  3kos-assembly1_A  TM=8.907E-01  e=1.966E-16  Citrobacter freundii
  3hhg-assembly1_D  TM=5.938E-01  e=2.556E-20  Neisseria meningitidis serogroup B
  3t1b-assembly1_A  TM=5.497E-01  e=1.793E-19  Vibrio cholerae
  3szp-assembly1_B-2  TM=5.594E-01  e=1.336E-18  Vibrio cholerae
  8sbf-assembly1_D  TM=5.471E-01  e=2.335E-17  Acinetobacter baylyi ADP1

Foldseek 3Di:
DCPQLQVVVPPDDQDPLNLVLLVLLLLCQVVQHLCRSCVVVVHDSVVSVVSQVSNCRSNVHHQWDDDPPTIHGDPVNQQSNQLSVLVVQVVVQVVVCVVVVARAEEAEEEEADLCVPQPVVVCCVVVCVVRVRYHYHYHHDQDDDDCSGHSHFKYKDKALDDDPLWDKFFQWFWKKAKKAAPVLCVVQVLAAPVVSLLVWEEEEQCQRHHPRNHRVVVVVLCVVVVHDSPPGDHYDYDNHQVVSVVCRLVNRTIGIDTCLRCVVCPVVRSMDRRHPPSIGGDSIGIMMIGNDPDGDPVVVSVVVVSNVSSVVSD/DCPQLCVVVPPDDQDPLNLVLLVLLLLCQVVQHLCRSCVVVVHDSVVSVVSQVSNCRSVVHHQWDDDPPTIHGDPVNQQSNQLSVLVVQVVVQVVVCVVVVARADEAEEEEADLCVPQPVVVCCVVVCVVRVRYHYHYHHDLDDDDCSGHSHFKYKDKALDDDPLWDKFFQWFWKKAKKAAPVLCVVQVLAAPVVSLLVWEEEEQCQRHHPRNHRVVVVVLCVVVVHDSPPGDHYDYDNHQVVSVVCRLVNRTIGIDTCLRCVVCPVVRSMDRRHPPSIGGDSIGIMMIGNDPDGDPVVVSVVVVSNVSSVVSD

Solvent-accessible surface area (backbone atoms only — not comparable to full-atom values): 33108 Å² total; per-residue (Å²): 131,83,76,72,45,56,50,80,77,41,98,55,78,78,46,76,66,54,48,49,33,48,49,50,44,42,44,22,62,72,59,42,29,52,61,59,24,9,62,74,68,74,48,49,43,67,54,45,51,48,40,47,51,48,47,23,57,41,68,70,43,65,42,61,44,77,52,96,88,47,50,40,66,27,76,63,21,45,35,51,40,28,32,48,51,38,50,53,50,50,52,51,32,54,54,46,22,64,73,63,74,41,78,49,43,79,45,29,37,35,25,34,52,41,54,37,62,55,52,48,39,57,47,43,35,62,54,43,70,75,38,61,54,39,29,43,34,43,39,66,47,78,68,85,78,57,61,61,37,70,46,44,61,34,35,41,46,54,28,72,77,82,68,77,91,40,33,72,44,83,70,46,80,46,36,37,30,60,27,22,10,60,66,42,33,59,76,57,54,27,65,77,28,71,77,44,55,62,78,39,33,40,29,32,29,25,34,62,59,35,82,76,29,45,64,46,68,60,49,54,50,29,56,73,71,71,46,86,57,74,88,60,80,31,54,38,37,24,57,33,51,53,54,21,44,45,23,6,55,46,53,45,30,38,10,62,35,47,51,86,62,41,49,66,41,47,74,70,56,43,28,41,63,46,53,76,95,55,74,39,76,51,83,36,26,36,28,38,38,28,72,43,83,84,57,57,70,67,56,51,54,48,52,53,51,50,51,50,51,53,60,66,75,95,134,81,74,74,44,56,48,80,79,41,97,54,78,79,47,75,65,53,48,49,34,48,49,50,44,43,42,22,60,72,60,42,30,52,59,57,25,8,62,73,69,74,46,49,43,68,53,44,51,48,40,44,50,49,47,24,58,42,67,70,45,65,41,62,43,77,53,98,89,46,51,41,68,27,76,64,20,45,37,51,39,29,33,48,50,38,50,53,50,50,52,53,32,53,53,47,23,65,74,63,73,39,78,48,44,78,47,29,36,35,26,34,51,42,56,39,61,55,51,46,39,57,49,44,36,62,54,42,69,75,39,62,54,39,31,43,33,42,39,64,48,78,69,83,79,58,63,61,36,69,48,46,60,35,34,40,45,51,30,70,78,81,71,80,90,42,32,72,44,83,70,47,80,45,35,36,30,59,28,23,10,59,66,46,33,59,77,57,54,27,66,75,29,72,76,45,57,62,78,39,33,40,30,31,31,25,35,61,60,36,84,76,30,45,62,46,68,61,48,53,50,27,55,73,70,72,47,82,58,74,89,60,80,33,52,40,34,24,58,32,49,53,55,21,45,45,21,6,55,47,52,47,29,39,11,63,34,47,51,86,61,41,49,66,40,47,74,69,57,42,28,40,64,46,54,77,95,55,72,40,76,51,82,36,28,36,28,38,37,28,74,44,81,82,57,56,70,68,56,50,54,49,50,54,50,50,51,51,52,52,60,68,73,95